Protein AF-A0A022L0J9-F1 (afdb_monomer_lite)

Foldseek 3Di:
DDDDDDDPPDPDDPDFAALQNQQVVQLVPQAWDWRRVPDDQFKTKIQHNVLWIKMKGFLARQWDAEPVGDIDGFFLFWDQDPVQWIWGPDAHWIWIAHQKFAAAPVGFAFGIKTDLPPRKIKGFTAHWIFHGFDGDRQKTWRPPSDPQKIWIWGGFNFGIKIKIWRFDLQSVCVLQVNRPPPDDDDPDDDDTDHADHRDHCDPQKGKDKTKMFIAQQWDWDDPPPFWIFIAGVVRDGSKIKGWKKKAACDADPQQRDRPQMDTWDWDFPDDDRRMTMIMTIDRNCSVNPPPGHDGMMIMIDIGRPPDDQKWKFKAKPPDFYFGGQPQKAKAAAQQLPIGMKMKIKGFLVVLAQWQFPWKKKKWWWQFFSDQFWFKKWKFFFPDGDDRNDYPVRHGDTDDIQWMDTGGENHDPVHHIGMDIIIRRVVSNVSRHDPDRMGMMMMYTPHNRDNRRIIMTGDNRHPGGMIMMTITFHDKDPWDDWDWPQWDDDPRDIDHPDPDIDTDIDIAGSSRDDDDDDDD

Organism: NCBI:txid1249481

Secondary structure (DSSP, 8-state):
-PPPPP------PPPPP-HHHHHHHHHHHSS-EE-GGG-BTTEEEEE-TTS-EEEEEESS--EEE-TTS-EEE-EEEEEE-TTSEEEEEE-SS--EEESSEE-BTTBPEEEEEEE-STT-EEEEEESSEEPPPEEETTEEEEEEEETTEEEEEEE-SSEEEEEEEE--HHHHHHHTT---TTS--------S--PPP----BTTEEEEEEEEEE-TT-EEEEETTTEEEEE-TTS-EEEEEEPPEEEES-B-TTT--B--EEEPEEEEEEEETTEEEEEEEEEHHHHH-TTPPSPEEEE-EEEE----S-EEEEEETT--S--SS-SEEEEEESSSS-EEEEEEEEESGGGTTEEEEEEEEEEEEEEES-SS-EEEEEEEESS---TT--GGGPPPP--EEEEEEE--SSSGGG--EEEEEE-HHHHHHHHT---SEEEEEEEES-SS-GGG-EEEE-TTSSS--EEEEEEEEPPPPPP-PEESSEEEETTEEEE-SSSPPEE-----TT-PPPP----

pLDDT: mean 83.48, std 15.4, range [31.55, 98.81]

Radius of gyration: 28.86 Å; chains: 1; bounding box: 90×71×90 Å

Sequence (519 aa):
MDDPAPEVSVPVAPLSVYFPSAVIQARATGERVEVTGERTESSTTWVNPDGTVTTTQHAAPVRFQDAEGAWQEFDTTLEERADGSIAPVAVPDPVVLAGSVEGTTADPAPVASMDAGEGAQVAVAWEGELSEPVLAGDAATYRGAWPGIDLVVHATRDGFEQSFVIADREALLGYTGQASAGASDAGGDGGAGGVPAPVPVTGGRVSWDVPLVVSEDLTAREVAGERIEFVNGAGEVVSRFEAPLAWDAQVDAKSWEHVNHVPVTVALVGQDAGRVTLRLSVDGGWLLDEGRVFPVTVDPVYASATARPTFDAFVQSNISTDRSSEQELKAGTYDGTNKARSFLTFSNTSFKNVKIMSATLNLYETWSYSCTPRAVEVWSVPTVVSSSVRWSNQPALGARYGSVTVAKGANSSCAAGWVNIPVTGLVQSWSSSSAGSVSLVVKAASETDVLGWKRFGSMESTTPPSITFTYDRKPNLGTVPVVSNTGTYNSQSYVWKKRPVVSTTATDPDGNLVESSGV

Structure (mmCIF, N/CA/C/O backbone):
data_AF-A0A022L0J9-F1
#
_entry.id   AF-A0A022L0J9-F1
#
loop_
_atom_site.group_PDB
_atom_site.id
_atom_site.type_symbol
_atom_site.label_atom_id
_atom_site.label_alt_id
_atom_site.label_comp_id
_atom_site.label_asym_id
_atom_site.label_entity_id
_atom_site.label_seq_id
_atom_site.pdbx_PDB_ins_code
_atom_site.Cartn_x
_atom_site.Cartn_y
_atom_site.Cartn_z
_atom_site.occupancy
_atom_site.B_iso_or_equiv
_atom_site.auth_seq_id
_atom_site.auth_comp_id
_atom_site.auth_asym_id
_atom_site.auth_atom_id
_atom_site.pdbx_PDB_model_num
ATOM 1 N N . MET A 1 1 ? -60.287 6.769 -24.074 1.00 41.12 1 MET A N 1
ATOM 2 C CA . MET A 1 1 ? -59.307 5.754 -23.652 1.00 41.12 1 MET A CA 1
ATOM 3 C C . MET A 1 1 ? -58.005 6.512 -23.556 1.00 41.12 1 MET A C 1
ATOM 5 O O . MET A 1 1 ? -57.361 6.693 -24.576 1.00 41.12 1 MET A O 1
ATOM 9 N N . ASP A 1 2 ? -57.754 7.106 -22.390 1.00 39.88 2 ASP A N 1
ATOM 10 C CA . ASP A 1 2 ? -56.456 7.703 -22.075 1.00 39.88 2 ASP A CA 1
ATOM 11 C C . ASP A 1 2 ? -55.542 6.561 -21.641 1.00 39.88 2 ASP A C 1
ATOM 13 O O . ASP A 1 2 ? -55.892 5.795 -20.740 1.00 39.88 2 ASP A O 1
ATOM 17 N N . ASP A 1 3 ? -54.435 6.413 -22.354 1.00 37.16 3 ASP A N 1
ATOM 18 C CA . ASP A 1 3 ? -53.375 5.453 -22.065 1.00 37.16 3 ASP A CA 1
ATOM 19 C C . ASP A 1 3 ? -52.613 5.951 -20.820 1.00 37.16 3 ASP A C 1
ATOM 21 O O . ASP A 1 3 ? -52.225 7.126 -20.793 1.00 37.16 3 ASP A O 1
ATOM 25 N N . PRO A 1 4 ? -52.434 5.148 -19.755 1.00 39.81 4 PRO A N 1
ATOM 26 C CA . PRO A 1 4 ? -51.686 5.599 -18.591 1.00 39.81 4 PRO A CA 1
ATOM 27 C C . PRO A 1 4 ? -50.213 5.801 -18.967 1.00 39.81 4 PRO A C 1
ATOM 29 O O . PRO A 1 4 ? -49.583 4.937 -19.576 1.00 39.81 4 PRO A O 1
ATOM 32 N N . ALA A 1 5 ? -49.668 6.961 -18.599 1.00 36.66 5 ALA A N 1
ATOM 33 C CA . ALA A 1 5 ? -48.257 7.276 -18.780 1.00 36.66 5 ALA A CA 1
ATOM 34 C C . ALA A 1 5 ? -47.364 6.228 -18.079 1.00 36.66 5 ALA A C 1
ATOM 36 O O . ALA A 1 5 ? -47.732 5.749 -17.002 1.00 36.66 5 ALA A O 1
ATOM 37 N N . PRO A 1 6 ? -46.198 5.877 -18.653 1.00 38.62 6 PRO A N 1
ATOM 38 C CA . PRO A 1 6 ? -45.299 4.897 -18.058 1.00 38.62 6 PRO A CA 1
ATOM 39 C C . PRO A 1 6 ? -44.784 5.396 -16.703 1.00 38.62 6 PRO A C 1
ATOM 41 O O . PRO A 1 6 ? -44.283 6.517 -16.594 1.00 38.62 6 PRO A O 1
ATOM 44 N N . GLU A 1 7 ? -44.902 4.557 -15.671 1.00 36.97 7 GLU A N 1
ATOM 45 C CA . GLU A 1 7 ? -44.278 4.802 -14.373 1.00 36.97 7 GLU A CA 1
ATOM 46 C C . GLU A 1 7 ? -42.757 4.807 -14.543 1.00 36.97 7 GLU A C 1
ATOM 48 O O . GLU A 1 7 ? -42.122 3.774 -14.750 1.00 36.97 7 GLU A O 1
ATOM 53 N N . VAL A 1 8 ? -42.164 5.996 -14.461 1.00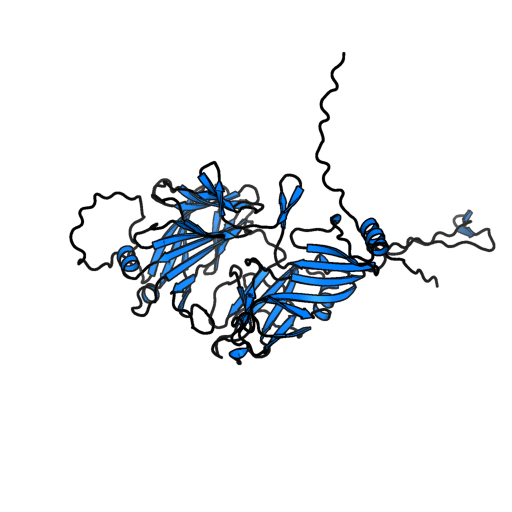 36.56 8 VAL A N 1
ATOM 54 C CA . VAL A 1 8 ? -40.718 6.154 -14.326 1.00 36.56 8 VAL A CA 1
ATOM 55 C C . VAL A 1 8 ? -40.367 5.792 -12.885 1.00 36.56 8 VAL A C 1
ATOM 57 O O . VAL A 1 8 ? -40.485 6.616 -11.979 1.00 36.56 8 VAL A O 1
ATOM 60 N N . SER A 1 9 ? -39.967 4.540 -12.655 1.00 36.59 9 SER A N 1
ATOM 61 C CA . SER A 1 9 ? -39.369 4.129 -11.386 1.00 36.59 9 SER A CA 1
ATOM 62 C C . SER A 1 9 ? -37.978 4.752 -11.281 1.00 36.59 9 SER A C 1
ATOM 64 O O . SER A 1 9 ? -37.005 4.235 -11.831 1.00 36.59 9 SER A O 1
ATOM 66 N N . VAL A 1 10 ? -37.885 5.890 -10.600 1.00 36.75 10 VAL A N 1
ATOM 67 C CA . VAL A 1 10 ? -36.596 6.463 -10.209 1.00 36.75 10 VAL A CA 1
ATOM 68 C C . VAL A 1 10 ? -35.951 5.483 -9.218 1.00 36.75 10 VAL A C 1
ATOM 70 O O . VAL A 1 10 ? -36.621 5.118 -8.247 1.00 36.75 10 VAL A O 1
ATOM 73 N N . PRO A 1 11 ? -34.707 5.014 -9.425 1.00 38.09 11 PRO A N 1
ATOM 74 C CA . PRO A 1 11 ? -34.030 4.201 -8.426 1.00 38.09 11 PRO A CA 1
ATOM 75 C C . PRO A 1 11 ? -33.865 5.047 -7.160 1.00 38.09 11 PRO A C 1
ATOM 77 O O . PRO A 1 11 ? -33.135 6.034 -7.133 1.00 38.09 11 PRO A O 1
ATOM 80 N N . VAL A 1 12 ? -34.610 4.696 -6.112 1.00 40.53 12 VAL A N 1
ATOM 81 C CA . VAL A 1 12 ? -34.445 5.293 -4.788 1.00 40.53 12 VAL A CA 1
ATOM 82 C C . VAL A 1 12 ? -33.140 4.733 -4.239 1.00 40.53 12 VAL A C 1
ATOM 84 O O . VAL A 1 12 ? -33.062 3.536 -3.960 1.00 40.53 12 VAL A O 1
ATOM 87 N N . ALA A 1 13 ? -32.113 5.577 -4.113 1.00 50.16 13 ALA A N 1
ATOM 88 C CA . ALA A 1 13 ? -30.903 5.220 -3.381 1.00 50.16 13 ALA A CA 1
ATOM 89 C C . ALA A 1 13 ? -31.308 4.640 -2.009 1.00 50.16 13 ALA A C 1
ATOM 91 O O . ALA A 1 13 ? -32.216 5.190 -1.372 1.00 50.16 13 ALA A O 1
ATOM 92 N N . PRO A 1 14 ? -30.714 3.521 -1.556 1.00 54.59 14 PRO A N 1
ATOM 93 C CA . PRO A 1 14 ? -31.101 2.914 -0.290 1.00 54.59 14 PRO A CA 1
ATOM 94 C C . PRO A 1 14 ? -30.985 3.953 0.829 1.00 54.59 14 PRO A C 1
ATOM 96 O O . PRO A 1 14 ? -29.969 4.634 0.953 1.00 54.59 14 PRO A O 1
ATOM 99 N N . LEU A 1 15 ? -32.048 4.103 1.624 1.00 65.81 15 LEU A N 1
ATOM 100 C CA . LEU A 1 15 ? -32.082 5.050 2.738 1.00 65.81 15 LEU A CA 1
ATOM 101 C C . LEU A 1 15 ? -30.902 4.779 3.685 1.00 65.81 15 LEU A C 1
ATOM 103 O O . LEU A 1 15 ? -30.759 3.666 4.195 1.00 65.81 15 LEU A O 1
ATOM 107 N N . SER A 1 16 ? -30.076 5.796 3.935 1.00 80.56 16 SER A N 1
ATOM 108 C CA . SER A 1 16 ? -28.957 5.702 4.874 1.00 80.56 16 SER A CA 1
ATOM 109 C C . SER A 1 16 ? -29.449 5.380 6.288 1.00 80.56 16 SER A C 1
ATOM 111 O O . SER A 1 16 ? -30.375 6.011 6.804 1.00 80.56 16 SER A O 1
ATOM 113 N N . VAL A 1 17 ? -28.805 4.409 6.934 1.00 84.38 17 VAL A N 1
ATOM 114 C CA . VAL A 1 17 ? -29.044 4.042 8.330 1.00 84.38 17 VAL A CA 1
ATOM 115 C C . VAL A 1 17 ? -28.152 4.911 9.209 1.00 84.38 17 VAL A C 1
ATOM 117 O O . VAL A 1 17 ? -26.926 4.879 9.100 1.00 84.38 17 VAL A O 1
ATOM 120 N N . TYR A 1 18 ? -28.775 5.669 10.110 1.00 86.31 18 TYR A N 1
ATOM 121 C CA . TYR A 1 18 ? -28.090 6.511 11.092 1.00 86.31 18 TYR A CA 1
ATOM 122 C C . TYR A 1 18 ? -28.133 5.878 12.489 1.00 86.31 18 TYR A C 1
ATOM 124 O O . TYR A 1 18 ? -28.937 4.974 12.746 1.00 86.31 18 TYR A O 1
ATOM 132 N N . PHE A 1 19 ? -27.298 6.369 13.412 1.00 83.62 19 PHE A N 1
ATOM 133 C CA . PHE A 1 19 ? -27.177 5.832 14.775 1.00 83.62 19 PHE A CA 1
ATOM 134 C C . PHE A 1 19 ? -28.523 5.571 15.477 1.00 83.62 19 PHE A C 1
ATOM 136 O O . PHE A 1 19 ? -28.720 4.443 15.927 1.00 83.62 19 PHE A O 1
ATOM 143 N N . PRO A 1 20 ? -29.499 6.509 15.522 1.00 81.88 20 PRO A N 1
ATOM 144 C CA . PRO A 1 20 ? -30.754 6.266 16.237 1.00 81.88 20 PRO A CA 1
ATOM 145 C C . PRO A 1 20 ? -31.531 5.054 15.706 1.00 81.88 20 PRO A C 1
ATOM 147 O O . PRO A 1 20 ? -32.047 4.255 16.486 1.00 81.88 20 PRO A O 1
ATOM 150 N N . SER A 1 21 ? -31.586 4.887 14.380 1.00 83.38 21 SER A N 1
ATOM 151 C CA . SER A 1 21 ? -32.220 3.725 13.749 1.00 83.38 21 SER A CA 1
ATOM 152 C C . SER A 1 21 ? -31.422 2.440 13.969 1.00 83.38 21 SER A C 1
ATOM 154 O O . SER A 1 21 ? -32.018 1.411 14.288 1.00 83.38 21 SER A O 1
ATOM 156 N N . ALA A 1 22 ? -30.090 2.501 13.866 1.00 87.19 22 ALA A N 1
ATOM 157 C CA . ALA A 1 22 ? -29.220 1.343 14.058 1.00 87.19 22 ALA A CA 1
ATOM 158 C C . ALA A 1 22 ? -29.320 0.782 15.484 1.00 87.19 22 ALA A C 1
ATOM 160 O O . ALA A 1 22 ? -29.415 -0.428 15.654 1.00 87.19 22 ALA A O 1
ATOM 161 N N . VAL A 1 23 ? -29.384 1.647 16.503 1.00 83.88 23 VAL A N 1
ATOM 162 C CA . VAL A 1 23 ? -29.554 1.250 17.914 1.00 83.88 23 VAL A CA 1
ATOM 163 C C . VAL A 1 23 ? -30.868 0.513 18.136 1.00 83.88 23 VAL A C 1
ATOM 165 O O . VAL A 1 23 ? -30.889 -0.542 18.774 1.00 83.88 23 VAL A O 1
ATOM 168 N N . ILE A 1 24 ? -31.974 1.059 17.621 1.00 84.38 24 ILE A N 1
ATOM 169 C CA . ILE A 1 24 ? -33.297 0.439 17.765 1.00 84.38 24 ILE A CA 1
ATOM 170 C C . ILE A 1 24 ? -33.301 -0.930 17.086 1.00 84.38 24 ILE A C 1
ATOM 172 O O . ILE A 1 24 ? -33.741 -1.909 17.690 1.00 84.38 24 ILE A O 1
ATOM 176 N N . GLN A 1 25 ? -32.784 -1.009 15.858 1.00 86.19 25 GLN A N 1
ATOM 177 C CA . GLN A 1 25 ? -32.747 -2.250 15.098 1.00 86.19 25 GLN A CA 1
ATOM 178 C C . GLN A 1 25 ? -31.840 -3.291 15.764 1.00 86.19 25 GLN A C 1
ATOM 180 O O . GLN A 1 25 ? -32.292 -4.411 15.968 1.00 86.19 25 GLN A O 1
ATOM 185 N N . ALA A 1 26 ? -30.627 -2.923 16.189 1.00 88.88 26 ALA A N 1
ATOM 186 C CA . ALA A 1 26 ? -29.683 -3.852 16.808 1.00 88.88 26 ALA A CA 1
ATOM 187 C C . ALA A 1 26 ? -30.220 -4.453 18.115 1.00 88.88 26 ALA A C 1
ATOM 189 O O . ALA A 1 26 ? -30.084 -5.651 18.368 1.00 88.88 26 ALA A O 1
ATOM 190 N N . ARG A 1 27 ? -30.898 -3.640 18.936 1.00 87.81 27 ARG A N 1
ATOM 191 C CA . ARG A 1 27 ? -31.569 -4.120 20.155 1.00 87.81 27 ARG A CA 1
ATOM 192 C C . ARG A 1 27 ? -32.764 -5.017 19.847 1.00 87.81 27 ARG A C 1
ATOM 194 O O . ARG A 1 27 ? -33.001 -5.976 20.574 1.00 87.81 27 ARG A O 1
ATOM 201 N N . ALA A 1 28 ? -33.530 -4.694 18.806 1.00 88.75 28 ALA A N 1
ATOM 202 C CA . ALA A 1 28 ? -34.714 -5.458 18.431 1.00 88.75 28 ALA A CA 1
ATOM 203 C C . ALA A 1 28 ? -34.365 -6.821 17.813 1.00 88.75 28 ALA A C 1
ATOM 205 O O . ALA A 1 28 ? -35.071 -7.795 18.069 1.00 88.75 28 ALA A O 1
ATOM 206 N N . THR A 1 29 ? -33.299 -6.897 17.010 1.00 94.31 29 THR A N 1
ATOM 207 C CA . THR A 1 29 ? -32.884 -8.131 16.324 1.00 94.31 29 THR A CA 1
ATOM 208 C C . THR A 1 29 ? -31.907 -8.973 17.140 1.00 94.31 29 THR A C 1
ATOM 210 O O . THR A 1 29 ? -31.833 -10.179 16.929 1.00 94.31 29 THR A O 1
ATOM 213 N N . GLY A 1 30 ? -31.161 -8.367 18.069 1.00 92.19 30 GLY A N 1
ATOM 214 C CA . GLY A 1 30 ? -30.053 -9.038 18.752 1.00 92.19 30 GLY A CA 1
ATOM 215 C C . GLY A 1 30 ? -28.814 -9.213 17.866 1.00 92.19 30 GLY A C 1
ATOM 216 O O . GLY A 1 30 ? -27.893 -9.935 18.244 1.00 92.19 30 GLY A O 1
ATOM 217 N N . GLU A 1 31 ? -28.767 -8.545 16.713 1.00 95.00 31 GLU A N 1
ATOM 218 C CA . GLU A 1 31 ? -27.649 -8.565 15.769 1.00 95.00 31 GLU A CA 1
ATOM 219 C C . GLU A 1 31 ? -27.060 -7.163 15.619 1.00 95.00 31 GLU A C 1
ATOM 221 O O . GLU A 1 31 ? -27.760 -6.164 15.762 1.00 95.00 31 GLU A O 1
ATOM 226 N N . ARG A 1 32 ? -25.763 -7.064 15.317 1.00 95.25 32 ARG A N 1
ATOM 227 C CA . ARG A 1 32 ? -25.158 -5.759 15.022 1.00 95.25 32 ARG A CA 1
ATOM 228 C C . ARG A 1 32 ? -25.747 -5.175 13.734 1.00 95.25 32 ARG A C 1
ATOM 230 O O . ARG A 1 32 ? -25.984 -5.908 12.776 1.00 95.25 32 ARG A O 1
ATOM 237 N N . VAL A 1 33 ? -25.904 -3.857 13.686 1.00 94.94 33 VAL A N 1
ATOM 238 C CA . VAL A 1 33 ? -26.444 -3.135 12.524 1.00 94.94 33 VAL A CA 1
ATOM 239 C C . VAL A 1 33 ? -25.427 -2.115 12.051 1.00 94.94 33 VAL A C 1
ATOM 241 O O . VAL A 1 33 ? -24.884 -1.360 12.854 1.00 94.94 33 VAL A O 1
ATOM 244 N N . GLU A 1 34 ? -25.149 -2.100 10.750 1.00 95.00 34 GLU A N 1
ATOM 245 C CA . GLU A 1 34 ? -24.249 -1.109 10.169 1.00 95.00 34 GLU A CA 1
ATOM 246 C C . GLU A 1 34 ? -24.896 0.281 10.159 1.00 95.00 34 GLU A C 1
ATOM 248 O O . GLU A 1 34 ? -26.048 0.448 9.757 1.00 95.00 34 GLU A O 1
ATOM 253 N N . VAL A 1 35 ? -24.130 1.289 10.569 1.00 93.31 35 VAL A N 1
ATOM 254 C CA . VAL A 1 35 ? -24.490 2.700 10.451 1.00 93.31 35 VAL A CA 1
ATOM 255 C C . VAL A 1 35 ? -23.979 3.197 9.102 1.00 93.31 35 VAL A C 1
ATOM 257 O O . VAL A 1 35 ? -22.897 3.772 9.013 1.00 93.31 35 VAL A O 1
ATOM 260 N N . THR A 1 36 ? -24.724 2.940 8.025 1.00 91.31 36 THR A N 1
ATOM 261 C CA . THR A 1 36 ? -24.266 3.269 6.662 1.00 91.31 36 THR A CA 1
ATOM 262 C C . THR A 1 36 ? -24.048 4.769 6.443 1.00 91.31 36 THR A C 1
ATOM 264 O O . THR A 1 36 ? -23.247 5.138 5.591 1.00 91.31 36 THR A O 1
ATOM 267 N N . GLY A 1 37 ? -24.678 5.634 7.249 1.00 87.31 37 GLY A N 1
ATOM 268 C CA . GLY A 1 37 ? -24.406 7.077 7.265 1.00 87.31 37 GLY A CA 1
ATOM 269 C C . GLY A 1 37 ? -23.019 7.471 7.798 1.00 87.31 37 GLY A C 1
ATOM 270 O O . GLY A 1 37 ? -22.602 8.603 7.592 1.00 87.31 37 GLY A O 1
ATOM 271 N N . GLU A 1 38 ? -22.306 6.554 8.457 1.00 89.06 38 GLU A N 1
ATOM 272 C CA . GLU A 1 38 ? -20.935 6.739 8.966 1.00 89.06 38 GLU A CA 1
ATOM 273 C C . GLU A 1 38 ? -19.896 5.979 8.129 1.00 89.06 38 GLU A C 1
ATOM 275 O O . GLU A 1 38 ? -18.723 5.899 8.505 1.00 89.06 38 GLU A O 1
ATOM 280 N N . ARG A 1 39 ? -20.321 5.352 7.026 1.00 92.38 39 ARG A N 1
ATOM 281 C CA . ARG A 1 39 ? -19.419 4.629 6.133 1.00 92.38 39 ARG A CA 1
ATOM 282 C C . ARG A 1 39 ? -18.486 5.621 5.444 1.00 92.38 39 ARG A C 1
ATOM 284 O O . ARG A 1 39 ? -18.928 6.654 4.950 1.00 92.38 39 ARG A O 1
ATOM 291 N N . THR A 1 40 ? -17.205 5.276 5.385 1.00 90.62 40 THR A N 1
ATOM 292 C CA . THR A 1 40 ? -16.205 6.020 4.613 1.00 90.62 40 THR A CA 1
ATOM 293 C C . THR A 1 40 ? -15.460 5.075 3.674 1.00 90.62 40 THR A C 1
ATOM 295 O O . THR A 1 40 ? -15.624 3.852 3.747 1.00 90.62 40 THR A O 1
ATOM 298 N N . GLU A 1 41 ? -14.588 5.640 2.842 1.00 88.62 41 GLU A N 1
ATOM 299 C CA . GLU A 1 41 ? -13.670 4.905 1.964 1.00 88.62 41 GLU A CA 1
ATOM 300 C C . GLU A 1 41 ? -12.789 3.899 2.716 1.00 88.62 41 GLU A C 1
ATOM 302 O O . GLU A 1 41 ? -12.401 2.869 2.174 1.00 88.62 41 GLU A O 1
ATOM 307 N N . SER A 1 42 ? -12.481 4.175 3.986 1.00 89.75 42 SER A N 1
ATOM 308 C CA . SER A 1 42 ? -11.556 3.377 4.799 1.00 89.75 42 SER A CA 1
ATOM 309 C C . SER A 1 42 ? -12.176 2.856 6.094 1.00 89.75 42 SER A C 1
ATOM 311 O O . SER A 1 42 ? -11.470 2.270 6.916 1.00 89.75 42 SER A O 1
ATOM 313 N N . SER A 1 43 ? -13.479 3.046 6.323 1.00 93.56 43 SER A N 1
ATOM 314 C CA . SER A 1 43 ? -14.100 2.611 7.572 1.00 93.56 43 SER A CA 1
ATOM 315 C C . SER A 1 43 ? -15.541 2.143 7.446 1.00 93.56 43 SER A C 1
ATOM 317 O O . SER A 1 43 ? -16.321 2.577 6.598 1.00 93.56 43 SER A O 1
ATOM 319 N N . THR A 1 44 ? -15.883 1.215 8.335 1.00 95.81 44 THR A N 1
ATOM 320 C CA . THR A 1 44 ? -17.238 0.686 8.499 1.00 95.81 44 THR A CA 1
ATOM 321 C C . THR A 1 44 ? -17.578 0.676 9.981 1.00 95.81 44 THR A C 1
ATOM 323 O O . THR A 1 44 ? -16.753 0.246 10.793 1.00 95.81 44 THR A O 1
ATOM 326 N N . THR A 1 45 ? -18.775 1.141 10.332 1.00 95.44 45 THR A N 1
ATOM 327 C CA . THR A 1 45 ? -19.213 1.316 11.721 1.00 95.44 45 THR A CA 1
ATOM 328 C C . THR A 1 45 ? -20.511 0.564 11.967 1.00 95.44 45 THR A C 1
ATOM 330 O O . THR A 1 45 ? -21.439 0.630 11.166 1.00 95.44 45 THR A O 1
ATOM 333 N N . TRP A 1 46 ? -20.589 -0.136 13.093 1.00 96.38 46 TRP A N 1
ATOM 334 C CA . TRP A 1 46 ? -21.749 -0.906 13.519 1.00 96.38 46 TRP A CA 1
ATOM 335 C C . TRP A 1 46 ? -22.159 -0.523 14.935 1.00 96.38 46 TRP A C 1
ATOM 337 O O . TRP A 1 46 ? -21.305 -0.317 15.796 1.00 96.38 46 TRP A O 1
ATOM 347 N N . VAL A 1 47 ? -23.465 -0.515 15.190 1.00 93.88 47 VAL A N 1
ATOM 348 C CA . VAL A 1 47 ? -24.015 -0.537 16.547 1.00 93.88 47 VAL A CA 1
ATOM 349 C C . VAL A 1 47 ? -24.260 -1.986 16.948 1.00 93.88 47 VAL A C 1
ATOM 351 O O . VAL A 1 47 ? -24.895 -2.744 16.211 1.00 93.88 47 VAL A O 1
ATOM 354 N N . ASN A 1 48 ? -23.756 -2.369 18.115 1.00 93.69 48 ASN A N 1
ATOM 355 C CA . ASN A 1 48 ? -23.945 -3.694 18.687 1.00 93.69 48 ASN A CA 1
ATOM 356 C C . ASN A 1 48 ? -25.252 -3.772 19.500 1.00 93.69 48 ASN A C 1
ATOM 358 O O . ASN A 1 48 ? -25.760 -2.746 19.962 1.00 93.69 48 ASN A O 1
ATOM 362 N N . PRO A 1 49 ? -25.794 -4.981 19.744 1.00 90.06 49 PRO A N 1
ATOM 363 C CA . PRO A 1 49 ? -27.031 -5.157 20.516 1.00 90.06 49 PRO A CA 1
ATOM 364 C C . PRO A 1 49 ? -26.981 -4.604 21.947 1.00 90.06 49 PRO A C 1
ATOM 366 O O . PRO A 1 49 ? -28.013 -4.239 22.508 1.00 90.06 49 PRO A O 1
ATOM 369 N N . ASP A 1 50 ? -25.788 -4.530 22.540 1.00 86.31 50 ASP A N 1
ATOM 370 C CA . ASP A 1 50 ? -25.561 -3.984 23.881 1.00 86.31 50 ASP A CA 1
ATOM 371 C C . ASP A 1 50 ? -25.450 -2.447 23.915 1.00 86.31 50 ASP A C 1
ATOM 373 O O . ASP A 1 50 ? -25.346 -1.867 24.994 1.00 86.31 50 ASP A O 1
ATOM 377 N N . GLY A 1 51 ? -25.526 -1.782 22.756 1.00 83.88 51 GLY A N 1
ATOM 378 C CA . GLY A 1 51 ? -25.405 -0.329 22.615 1.00 83.88 51 GLY A CA 1
ATOM 379 C C . GLY A 1 51 ? -23.974 0.178 22.437 1.00 83.88 51 GLY A C 1
ATOM 380 O O . GLY A 1 51 ? -23.790 1.373 22.223 1.00 83.88 51 GLY A O 1
ATOM 381 N N . THR A 1 52 ? -22.962 -0.692 22.489 1.00 91.25 52 THR A N 1
ATOM 382 C CA . THR A 1 52 ? -21.593 -0.300 22.127 1.00 91.25 52 THR A CA 1
ATOM 383 C C . THR A 1 52 ? -21.460 -0.118 20.616 1.00 91.25 52 THR A C 1
ATOM 385 O O . THR A 1 52 ? -22.233 -0.679 19.834 1.00 91.25 52 THR A O 1
ATOM 388 N N . VAL A 1 53 ? -20.455 0.644 20.188 1.00 94.25 53 VAL A N 1
ATOM 389 C CA . VAL A 1 53 ? -20.175 0.880 18.769 1.00 94.25 53 VAL A CA 1
ATOM 390 C C . VAL A 1 53 ? -18.874 0.191 18.392 1.00 94.25 53 VAL A C 1
ATOM 392 O O . VAL A 1 53 ? -17.869 0.328 19.085 1.00 94.25 53 VAL A O 1
ATOM 395 N N . THR A 1 54 ? -18.868 -0.542 17.282 1.00 97.19 54 THR A N 1
ATOM 396 C CA . THR A 1 54 ? -17.652 -1.125 16.708 1.00 97.19 54 THR A CA 1
ATOM 397 C C . THR A 1 54 ? -17.343 -0.448 15.385 1.00 97.19 54 THR A C 1
ATOM 399 O O . THR A 1 54 ? -18.203 -0.377 14.516 1.00 97.19 54 THR A O 1
ATOM 402 N N . THR A 1 55 ? -16.100 -0.023 15.190 1.00 97.56 55 THR A N 1
ATOM 403 C CA . THR A 1 55 ? -15.606 0.472 13.901 1.00 97.56 55 THR A CA 1
ATOM 404 C C . THR A 1 55 ? -14.418 -0.373 13.459 1.00 97.56 55 THR A C 1
ATOM 406 O O . THR A 1 55 ? -13.556 -0.725 14.265 1.00 97.56 55 THR A O 1
ATOM 409 N N . THR A 1 56 ? -14.369 -0.706 12.172 1.00 97.62 56 THR A N 1
ATOM 410 C CA . THR A 1 56 ? -13.143 -1.177 11.517 1.00 97.62 56 THR A CA 1
ATOM 411 C C . THR A 1 56 ? -12.590 -0.033 10.686 1.00 97.62 56 THR A C 1
ATOM 413 O O . THR A 1 56 ? -13.290 0.466 9.810 1.00 97.62 56 THR A O 1
ATOM 416 N N . GLN A 1 57 ? -11.364 0.385 10.994 1.00 96.25 57 GLN A N 1
ATOM 417 C CA . GLN A 1 57 ? -10.610 1.418 10.290 1.00 96.25 57 GLN A CA 1
ATOM 418 C C . GLN A 1 57 ? -9.455 0.755 9.540 1.00 96.25 57 GLN A C 1
ATOM 420 O O . GLN A 1 57 ? -8.581 0.148 10.158 1.00 96.25 57 GLN A O 1
ATOM 425 N N . HIS A 1 58 ? -9.440 0.868 8.221 1.00 93.25 58 HIS A N 1
ATOM 426 C CA . HIS A 1 58 ? -8.381 0.352 7.362 1.00 93.25 58 HIS A CA 1
ATOM 427 C C . HIS A 1 58 ? -7.229 1.356 7.248 1.00 93.25 58 HIS A C 1
ATOM 429 O O . HIS A 1 58 ? -7.423 2.563 7.431 1.00 93.25 58 HIS A O 1
ATOM 435 N N . ALA A 1 59 ? -6.028 0.841 6.977 1.00 87.31 59 ALA A N 1
ATOM 436 C CA . ALA A 1 59 ? -4.852 1.649 6.669 1.00 87.31 59 ALA A CA 1
ATOM 437 C C . ALA A 1 59 ? -4.919 2.219 5.242 1.00 87.31 59 ALA A C 1
ATOM 439 O O . ALA A 1 59 ? -4.319 3.243 4.977 1.00 87.31 59 ALA A O 1
ATOM 440 N N . ALA A 1 60 ? -5.717 1.641 4.346 1.00 81.25 60 ALA A N 1
ATOM 441 C CA . ALA A 1 60 ? -5.987 2.179 3.015 1.00 81.25 60 ALA A CA 1
ATOM 442 C C . ALA A 1 60 ? -7.493 2.357 2.794 1.00 81.25 60 ALA A C 1
ATOM 444 O O . ALA A 1 60 ? -8.288 1.686 3.464 1.00 81.25 60 ALA A O 1
ATOM 445 N N . PRO A 1 61 ? -7.908 3.203 1.840 1.00 82.69 61 PRO A N 1
ATOM 446 C CA . PRO A 1 61 ? -9.203 3.058 1.199 1.00 82.69 61 PRO A CA 1
ATOM 447 C C . PRO A 1 61 ? -9.410 1.620 0.707 1.00 82.69 61 PRO A C 1
ATOM 449 O O . PRO A 1 61 ? -8.531 1.021 0.087 1.00 82.69 61 PRO A O 1
ATOM 452 N N . VAL A 1 62 ? -10.575 1.067 1.027 1.00 87.19 62 VAL A N 1
ATOM 453 C CA . VAL A 1 62 ? -11.047 -0.256 0.580 1.00 87.19 62 VAL A CA 1
ATOM 454 C C . VAL A 1 62 ? -12.278 -0.148 -0.315 1.00 87.19 62 VAL A C 1
ATOM 456 O O . VAL A 1 62 ? -12.634 -1.099 -1.002 1.00 87.19 62 VAL A O 1
ATOM 459 N N . ARG A 1 63 ? -12.868 1.046 -0.379 1.00 89.06 63 ARG A N 1
ATOM 460 C CA . ARG A 1 63 ? -13.983 1.386 -1.254 1.00 89.06 63 ARG A CA 1
ATOM 461 C C . ARG A 1 63 ? -13.954 2.857 -1.650 1.00 89.06 63 ARG A C 1
ATOM 463 O O . ARG A 1 63 ? -13.329 3.659 -0.960 1.00 89.06 63 ARG A O 1
ATOM 470 N N . PHE A 1 64 ? -14.692 3.200 -2.693 1.00 86.88 64 PHE A N 1
ATOM 471 C CA . PHE A 1 64 ? -14.916 4.563 -3.173 1.00 86.88 64 PHE A CA 1
ATOM 472 C C . PHE A 1 64 ? -16.394 4.754 -3.538 1.00 86.88 64 PHE A C 1
ATOM 474 O O . PHE A 1 64 ? -17.159 3.786 -3.550 1.00 86.88 64 PHE A O 1
ATOM 481 N N . GLN A 1 65 ? -16.820 5.995 -3.776 1.00 85.62 65 GLN A N 1
ATOM 482 C CA . GLN A 1 65 ? -18.147 6.276 -4.328 1.00 85.62 65 GLN A CA 1
ATOM 483 C C . GLN A 1 65 ? -18.032 6.552 -5.827 1.00 85.62 65 GLN A C 1
ATOM 485 O O . GLN A 1 65 ? -17.160 7.314 -6.235 1.00 85.62 65 GLN A O 1
ATOM 490 N N . ASP A 1 66 ? -18.901 5.942 -6.630 1.00 84.56 66 ASP A N 1
ATOM 491 C CA . ASP A 1 66 ? -19.027 6.274 -8.051 1.00 84.56 66 ASP A CA 1
ATOM 492 C C . ASP A 1 66 ? -19.672 7.659 -8.263 1.00 84.56 66 ASP A C 1
ATOM 494 O O . ASP A 1 66 ? -20.042 8.356 -7.310 1.00 84.56 66 ASP A O 1
ATOM 498 N N . ALA A 1 67 ? -19.793 8.079 -9.526 1.00 82.69 67 ALA A N 1
ATOM 499 C CA . ALA A 1 67 ? -20.357 9.379 -9.894 1.00 82.69 67 ALA A CA 1
ATOM 500 C C . ALA A 1 67 ? -21.813 9.558 -9.416 1.00 82.69 67 ALA A C 1
ATOM 502 O O . ALA A 1 67 ? -22.273 10.683 -9.203 1.00 82.69 67 ALA A O 1
ATOM 503 N N . GLU A 1 68 ? -22.532 8.455 -9.209 1.00 86.19 68 GLU A N 1
ATOM 504 C CA . GLU A 1 68 ? -23.895 8.405 -8.688 1.00 86.19 68 GLU A CA 1
ATOM 505 C C . GLU A 1 68 ? -23.950 8.364 -7.147 1.00 86.19 68 GLU A C 1
ATOM 507 O O . GLU A 1 68 ? -25.035 8.435 -6.558 1.00 86.19 68 GLU A O 1
ATOM 512 N N . GLY A 1 69 ? -22.797 8.291 -6.477 1.00 84.88 69 GLY A N 1
ATOM 513 C CA . GLY A 1 69 ? -22.660 8.260 -5.022 1.00 84.88 69 GLY A CA 1
ATOM 514 C C . GLY A 1 69 ? -22.820 6.869 -4.399 1.00 84.88 69 GLY A C 1
ATOM 515 O O . GLY A 1 69 ? -22.919 6.758 -3.169 1.00 84.88 69 GLY A O 1
ATOM 516 N N . ALA A 1 70 ? -22.864 5.802 -5.200 1.00 88.19 70 ALA A N 1
ATOM 517 C CA . ALA A 1 70 ? -22.939 4.434 -4.710 1.00 88.19 70 ALA A CA 1
ATOM 518 C C . ALA A 1 70 ? -21.547 3.892 -4.356 1.00 88.19 70 ALA A C 1
ATOM 520 O O . ALA A 1 70 ? -20.550 4.173 -5.011 1.00 88.19 70 ALA A O 1
ATOM 521 N N . TRP A 1 71 ? -21.477 3.119 -3.270 1.00 89.94 71 TRP A N 1
ATOM 522 C CA . TRP A 1 71 ? -20.223 2.536 -2.792 1.00 89.94 71 TRP A CA 1
ATOM 523 C C . TRP A 1 71 ? -19.794 1.350 -3.658 1.00 89.94 71 TRP A C 1
ATOM 525 O O . TRP A 1 71 ? -20.556 0.392 -3.788 1.00 89.94 71 TRP A O 1
ATOM 535 N N . GLN A 1 72 ? -18.554 1.386 -4.137 1.00 90.06 72 GLN A N 1
ATOM 536 C CA . GLN A 1 72 ? -17.873 0.316 -4.865 1.00 90.06 72 GLN A CA 1
ATOM 537 C C . GLN A 1 72 ? -16.620 -0.107 -4.092 1.00 90.06 72 GLN A C 1
ATOM 539 O O . GLN A 1 72 ? -15.917 0.742 -3.546 1.00 90.06 72 GLN A O 1
ATOM 544 N N . GLU A 1 73 ? -16.331 -1.404 -4.022 1.00 88.44 73 GLU A N 1
ATOM 545 C CA . GLU A 1 73 ? -15.044 -1.890 -3.501 1.00 88.44 73 GLU A CA 1
ATOM 546 C C . GLU A 1 73 ? -13.976 -1.768 -4.602 1.00 88.44 73 GLU A C 1
ATOM 548 O O . GLU A 1 73 ? -14.304 -1.839 -5.786 1.00 88.44 73 GLU A O 1
ATOM 553 N N . PHE A 1 74 ? -12.707 -1.572 -4.230 1.00 84.56 74 PHE A N 1
ATOM 554 C CA . PHE A 1 74 ? -11.632 -1.507 -5.229 1.00 84.56 74 PHE A CA 1
ATOM 555 C C . PHE A 1 74 ? -11.400 -2.870 -5.890 1.00 84.56 74 PHE A C 1
ATOM 557 O O . PHE A 1 74 ? -11.260 -3.880 -5.197 1.00 84.56 74 PHE A O 1
ATOM 564 N N . ASP A 1 75 ? -11.250 -2.867 -7.211 1.00 85.81 75 ASP A N 1
ATOM 565 C CA . ASP A 1 75 ? -10.821 -4.011 -8.011 1.00 85.81 75 ASP A CA 1
ATOM 566 C C . ASP A 1 75 ? -9.819 -3.536 -9.070 1.00 85.81 75 ASP A C 1
ATOM 568 O O . ASP A 1 75 ? -10.176 -2.848 -10.029 1.00 85.81 75 ASP A O 1
ATOM 572 N N . THR A 1 76 ? -8.544 -3.870 -8.864 1.00 85.56 76 THR A N 1
ATOM 573 C CA . THR A 1 76 ? -7.442 -3.492 -9.760 1.00 85.56 76 THR A CA 1
ATOM 574 C C . THR A 1 76 ? -7.257 -4.459 -10.925 1.00 85.56 76 THR A C 1
ATOM 576 O O . THR A 1 76 ? -6.367 -4.240 -11.743 1.00 85.56 76 THR A O 1
ATOM 579 N N . THR A 1 77 ? -8.081 -5.509 -11.035 1.00 89.75 77 THR A N 1
ATOM 580 C CA . THR A 1 77 ? -8.011 -6.453 -12.156 1.00 89.75 77 THR A CA 1
ATOM 581 C C . THR A 1 77 ? -8.173 -5.697 -13.470 1.00 89.75 77 THR A C 1
ATOM 583 O O . THR A 1 77 ? -9.139 -4.958 -13.639 1.00 89.75 77 THR A O 1
ATOM 586 N N . LEU A 1 78 ? -7.224 -5.861 -14.388 1.00 92.19 78 LEU A N 1
ATOM 587 C CA . LEU A 1 78 ? -7.241 -5.211 -15.689 1.00 92.19 78 LEU A CA 1
ATOM 588 C C . LEU A 1 78 ? -8.169 -5.945 -16.655 1.00 92.19 78 LEU A C 1
ATOM 590 O O . LEU A 1 78 ? -8.081 -7.164 -16.822 1.00 92.19 78 LEU A O 1
ATOM 594 N N . GLU A 1 79 ? -9.005 -5.179 -17.347 1.00 96.00 79 GLU A N 1
ATOM 595 C CA . GLU A 1 79 ? -9.851 -5.651 -18.436 1.00 96.00 79 GLU A CA 1
ATOM 596 C C . GLU A 1 79 ? -9.733 -4.750 -19.669 1.00 96.00 79 GLU A C 1
ATOM 598 O O . GLU A 1 79 ? -9.501 -3.543 -19.567 1.00 96.00 79 GLU A O 1
ATOM 603 N N . GLU A 1 80 ? -9.887 -5.356 -20.846 1.00 96.00 80 GLU A N 1
ATOM 604 C CA . GLU A 1 80 ? -9.998 -4.632 -22.109 1.00 96.00 80 GLU A CA 1
ATOM 605 C C . GLU A 1 80 ? -11.409 -4.044 -22.243 1.00 96.00 80 GLU A C 1
ATOM 607 O O . GLU A 1 80 ? -12.422 -4.720 -22.033 1.00 96.00 80 GLU A O 1
ATOM 612 N N . ARG A 1 81 ? -11.478 -2.769 -22.614 1.00 93.50 81 ARG A N 1
ATOM 613 C CA . ARG A 1 81 ? -12.714 -2.032 -22.854 1.00 93.50 81 ARG A CA 1
ATOM 614 C C . ARG A 1 81 ? -13.111 -2.080 -24.321 1.00 93.50 81 ARG A C 1
ATOM 616 O O . ARG A 1 81 ? -12.323 -2.369 -25.212 1.00 93.50 81 ARG A O 1
ATOM 623 N N . ALA A 1 82 ? -14.364 -1.721 -24.591 1.00 91.12 82 ALA A N 1
ATOM 624 C CA . ALA A 1 82 ? -14.921 -1.725 -25.944 1.00 91.12 82 ALA A CA 1
ATOM 625 C C . ALA A 1 82 ? -14.211 -0.771 -26.928 1.00 91.12 82 ALA A C 1
ATOM 627 O O . ALA A 1 82 ? -14.380 -0.917 -28.137 1.00 91.12 82 ALA A O 1
ATOM 628 N N . ASP A 1 83 ? -13.462 0.212 -26.424 1.00 90.06 83 ASP A N 1
ATOM 629 C CA . ASP A 1 83 ? -12.655 1.145 -27.214 1.00 90.06 83 ASP A CA 1
ATOM 630 C C . ASP A 1 83 ? -11.204 0.671 -27.434 1.00 90.06 83 ASP A C 1
ATOM 632 O O . ASP A 1 83 ? -10.428 1.388 -28.064 1.00 90.06 83 ASP A O 1
ATOM 636 N N . GLY A 1 84 ? -10.843 -0.526 -26.951 1.00 91.12 84 GLY A N 1
ATOM 637 C CA . GLY A 1 84 ? -9.494 -1.093 -27.033 1.00 91.12 84 GLY A CA 1
ATOM 638 C C . GLY A 1 84 ? -8.523 -0.560 -25.975 1.00 91.12 84 GLY A C 1
ATOM 639 O O . GLY A 1 84 ? -7.343 -0.908 -26.001 1.00 91.12 84 GLY A O 1
ATOM 640 N N . SER A 1 85 ? -8.978 0.293 -25.050 1.00 94.31 85 SER A N 1
ATOM 641 C CA . SER A 1 85 ? -8.196 0.648 -23.862 1.00 94.31 85 SER A CA 1
ATOM 642 C C . SER A 1 85 ? -8.241 -0.472 -22.825 1.00 94.31 85 SER A C 1
ATOM 644 O O . SER A 1 85 ? -9.163 -1.284 -22.804 1.00 94.31 85 SER A O 1
ATOM 646 N N . ILE A 1 86 ? -7.254 -0.511 -21.939 1.00 96.50 86 ILE A N 1
ATOM 647 C CA . ILE A 1 86 ? -7.190 -1.451 -20.820 1.00 96.50 86 ILE A CA 1
ATOM 648 C C . ILE A 1 86 ? -7.240 -0.658 -19.525 1.00 96.50 86 ILE A C 1
ATOM 650 O O . ILE A 1 86 ? -6.641 0.412 -19.430 1.00 96.50 86 ILE A O 1
ATOM 654 N N . ALA A 1 87 ? -7.925 -1.168 -18.508 1.00 93.62 87 ALA A N 1
ATOM 655 C CA . ALA A 1 87 ? -7.952 -0.510 -17.208 1.00 93.62 87 ALA A CA 1
ATOM 656 C C . ALA A 1 87 ? -8.514 -1.395 -16.095 1.00 93.62 87 ALA A C 1
ATOM 658 O O . ALA A 1 87 ? -9.124 -2.424 -16.384 1.00 93.62 87 ALA A O 1
ATOM 659 N N . PRO A 1 88 ? -8.365 -0.962 -14.832 1.00 91.19 88 PRO A N 1
ATOM 660 C CA . PRO A 1 88 ? -8.993 -1.613 -13.695 1.00 91.19 88 PRO A CA 1
ATOM 661 C C . PRO A 1 88 ? -10.516 -1.705 -13.803 1.00 91.19 88 PRO A C 1
ATOM 663 O O . PRO A 1 88 ? -11.170 -0.758 -14.258 1.00 91.19 88 PRO A O 1
ATOM 666 N N . VAL A 1 89 ? -11.063 -2.804 -13.282 1.00 90.81 89 VAL A N 1
ATOM 667 C CA . VAL A 1 89 ? -12.506 -3.037 -13.120 1.00 90.81 89 VAL A CA 1
ATOM 668 C C . VAL A 1 89 ? -13.156 -1.958 -12.242 1.00 90.81 89 VAL A C 1
ATOM 670 O O . VAL A 1 89 ? -14.230 -1.463 -12.583 1.00 90.81 89 VAL A O 1
ATOM 673 N N . ALA A 1 90 ? -12.535 -1.574 -11.118 1.00 87.38 90 ALA A N 1
ATOM 674 C CA . ALA A 1 90 ? -13.111 -0.596 -10.191 1.00 87.38 90 ALA A CA 1
ATOM 675 C C . ALA A 1 90 ? -12.053 0.191 -9.393 1.00 87.38 90 ALA A C 1
ATOM 677 O O . ALA A 1 90 ? -11.586 -0.246 -8.340 1.00 87.38 90 ALA A O 1
ATOM 678 N N . VAL A 1 91 ? -11.736 1.404 -9.855 1.00 82.69 91 VAL A N 1
ATOM 679 C CA . VAL A 1 91 ? -10.965 2.428 -9.122 1.00 82.69 91 VAL A CA 1
ATOM 680 C C . VAL A 1 91 ? -11.557 3.824 -9.434 1.00 82.69 91 VAL A C 1
ATOM 682 O O . VAL A 1 91 ? -12.130 3.984 -10.514 1.00 82.69 91 VAL A O 1
ATOM 685 N N . PRO A 1 92 ? -11.469 4.822 -8.529 1.00 73.94 92 PRO A N 1
ATOM 686 C CA . PRO A 1 92 ? -12.132 6.123 -8.684 1.00 73.94 92 PRO A CA 1
ATOM 687 C C . PRO A 1 92 ? -11.535 6.979 -9.806 1.00 73.94 92 PRO A C 1
ATOM 689 O O . PRO A 1 92 ? -12.283 7.543 -10.600 1.00 73.94 92 PRO A O 1
ATOM 692 N N . ASP A 1 93 ? -10.206 7.018 -9.901 1.00 75.44 93 ASP A N 1
ATOM 693 C CA . ASP A 1 93 ? -9.462 7.769 -10.911 1.00 75.44 93 ASP A CA 1
ATOM 694 C C . ASP A 1 93 ? -8.721 6.753 -11.793 1.00 75.44 93 ASP A C 1
ATOM 696 O O . ASP A 1 93 ? -7.614 6.324 -11.451 1.00 75.44 93 ASP A O 1
ATOM 700 N N . PRO A 1 94 ? -9.354 6.244 -12.867 1.00 73.62 94 PRO A N 1
ATOM 701 C CA . PRO A 1 94 ? -8.852 5.069 -13.552 1.00 73.62 94 PRO A CA 1
ATOM 702 C C . PRO A 1 94 ? -7.524 5.348 -14.229 1.00 73.62 94 PRO A C 1
ATOM 704 O O . PRO A 1 94 ? -7.401 6.210 -15.098 1.00 73.62 94 PRO A O 1
ATOM 707 N N . VAL A 1 95 ? -6.552 4.513 -13.883 1.00 85.25 95 VAL A N 1
ATOM 708 C CA . VAL A 1 95 ? -5.424 4.262 -14.761 1.00 85.25 95 VAL A CA 1
ATOM 709 C C . VAL A 1 95 ? -5.952 3.697 -16.074 1.00 85.25 95 VAL A C 1
ATOM 711 O O . VAL A 1 95 ? -6.743 2.751 -16.084 1.00 85.25 95 VAL A O 1
ATOM 714 N N . VAL A 1 96 ? -5.500 4.276 -17.181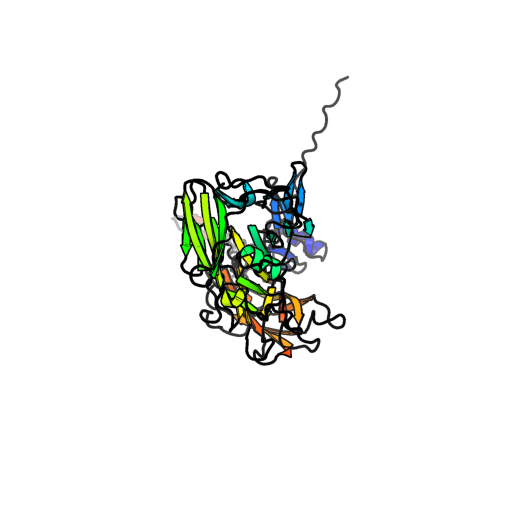 1.00 92.62 96 VAL A N 1
ATOM 715 C CA . VAL A 1 96 ? -5.815 3.814 -18.531 1.00 92.62 96 VAL A CA 1
ATOM 716 C C . VAL A 1 96 ? -4.528 3.402 -19.225 1.00 92.62 96 VAL A C 1
ATOM 718 O O . VAL A 1 96 ? -3.598 4.201 -19.354 1.00 92.62 96 VAL A O 1
ATOM 721 N N . LEU A 1 97 ? -4.499 2.153 -19.671 1.00 94.31 97 LEU A N 1
ATOM 722 C CA . LEU A 1 97 ? -3.445 1.535 -20.458 1.00 94.31 97 LEU A CA 1
ATOM 723 C C . LEU A 1 97 ? -3.878 1.446 -21.922 1.00 94.31 97 LEU A C 1
ATOM 725 O O . LEU A 1 97 ? -5.061 1.287 -22.236 1.00 94.31 97 LEU A O 1
ATOM 729 N N . ALA A 1 98 ? -2.911 1.527 -22.824 1.00 95.50 98 ALA A N 1
ATOM 730 C CA . ALA A 1 98 ? -3.152 1.345 -24.245 1.00 95.50 98 ALA A CA 1
ATOM 731 C C . ALA A 1 98 ? -3.266 -0.147 -24.599 1.00 95.50 98 ALA A C 1
ATOM 733 O O . ALA A 1 98 ? -2.425 -0.940 -24.197 1.00 95.50 98 ALA A O 1
ATOM 734 N N . GLY A 1 99 ? -4.252 -0.541 -25.410 1.00 93.31 99 GLY A N 1
ATOM 735 C CA . GLY A 1 99 ? -4.249 -1.873 -26.025 1.00 93.31 99 GLY A CA 1
ATOM 736 C C . GLY A 1 99 ? -3.001 -2.065 -26.883 1.00 93.31 99 GLY A C 1
ATOM 737 O O . GLY A 1 99 ? -2.214 -2.961 -26.645 1.00 93.31 99 GLY A O 1
ATOM 738 N N . SER A 1 100 ? -2.743 -1.160 -27.821 1.00 92.88 100 SER A N 1
ATOM 739 C CA . SER A 1 100 ? -1.497 -1.098 -28.594 1.00 92.88 100 SER A CA 1
ATOM 740 C C . SER A 1 100 ? -0.985 0.334 -28.643 1.00 92.88 100 SER A C 1
ATOM 742 O O . SER A 1 100 ? -1.781 1.272 -28.574 1.00 92.88 100 SER A O 1
ATOM 744 N N . VAL A 1 101 ? 0.322 0.516 -28.823 1.00 93.62 101 VAL A N 1
ATOM 745 C CA . VAL A 1 101 ? 0.933 1.848 -28.923 1.00 93.62 101 VAL A CA 1
ATOM 746 C C . VAL A 1 101 ? 1.588 2.025 -30.284 1.00 93.62 101 VAL A C 1
ATOM 748 O O . VAL A 1 101 ? 2.322 1.149 -30.728 1.00 93.62 101 VAL A O 1
ATOM 751 N N . GLU A 1 102 ? 1.350 3.174 -30.914 1.00 92.69 102 GLU A N 1
ATOM 752 C CA . GLU A 1 102 ? 2.057 3.648 -32.108 1.00 92.69 102 GLU A CA 1
ATOM 753 C C . GLU A 1 102 ? 2.590 5.061 -31.829 1.00 92.69 102 GLU A C 1
ATOM 755 O O . GLU A 1 102 ? 1.901 6.061 -32.028 1.00 92.69 102 GLU A O 1
ATOM 760 N N . GLY A 1 103 ? 3.811 5.147 -31.307 1.00 89.25 103 GLY A N 1
ATOM 761 C CA . GLY A 1 103 ? 4.505 6.399 -31.016 1.00 89.25 103 GLY A CA 1
ATOM 762 C C . GLY A 1 103 ? 5.693 6.646 -31.941 1.00 89.25 103 GLY A C 1
ATOM 763 O O . GLY A 1 103 ? 6.173 5.764 -32.654 1.00 89.25 103 GLY A O 1
ATOM 764 N N . THR A 1 104 ? 6.243 7.854 -31.890 1.00 87.75 104 THR A N 1
ATOM 765 C CA . THR A 1 104 ? 7.499 8.213 -32.568 1.00 87.75 104 THR A CA 1
ATOM 766 C C . THR A 1 104 ? 8.398 9.011 -31.630 1.00 87.75 104 THR A C 1
ATOM 768 O O . THR A 1 104 ? 7.912 9.615 -30.686 1.00 87.75 104 THR A O 1
ATOM 771 N N . THR A 1 105 ? 9.699 9.119 -31.906 1.00 82.44 105 THR A N 1
ATOM 772 C CA . THR A 1 105 ? 10.591 9.989 -31.109 1.00 82.44 105 THR A CA 1
ATOM 773 C C . THR A 1 105 ? 10.146 11.458 -31.102 1.00 82.44 105 THR A C 1
ATOM 775 O O . THR A 1 105 ? 10.359 12.182 -30.134 1.00 82.44 105 THR A O 1
ATOM 778 N N . ALA A 1 106 ? 9.512 11.931 -32.180 1.00 85.62 106 ALA A N 1
ATOM 779 C CA . ALA A 1 106 ? 8.976 13.292 -32.236 1.00 85.62 106 ALA A CA 1
ATOM 780 C C . ALA A 1 106 ? 7.633 13.433 -31.502 1.00 85.62 106 ALA A C 1
ATOM 782 O O . ALA A 1 106 ? 7.271 14.540 -31.100 1.00 85.62 106 ALA A O 1
ATOM 783 N N . ASP A 1 107 ? 6.897 12.337 -31.347 1.00 88.50 107 ASP A N 1
ATOM 784 C CA . ASP A 1 107 ? 5.574 12.288 -30.737 1.00 88.50 107 ASP A CA 1
ATOM 785 C C . ASP A 1 107 ? 5.351 10.931 -30.055 1.00 88.50 107 ASP A C 1
ATOM 787 O O . ASP A 1 107 ? 4.780 10.019 -30.663 1.00 88.50 107 ASP A O 1
ATOM 791 N N . PRO A 1 108 ? 5.909 10.742 -28.845 1.00 89.69 108 PRO A N 1
ATOM 792 C CA . PRO A 1 108 ? 5.750 9.498 -28.110 1.00 89.69 108 PRO A CA 1
ATOM 793 C C . PRO A 1 108 ? 4.296 9.364 -27.651 1.00 89.69 108 PRO A C 1
ATOM 795 O O . PRO A 1 108 ? 3.683 10.336 -27.205 1.00 89.69 108 PRO A O 1
ATOM 798 N N . ALA A 1 109 ? 3.746 8.158 -27.754 1.00 92.69 109 ALA A N 1
ATOM 799 C CA . ALA A 1 109 ? 2.336 7.900 -27.483 1.00 92.69 109 ALA A CA 1
ATOM 800 C C . ALA A 1 109 ? 2.142 7.299 -26.077 1.00 92.69 109 ALA A C 1
ATOM 802 O O . ALA A 1 109 ? 2.959 6.475 -25.665 1.00 92.69 109 ALA A O 1
ATOM 803 N N . PRO A 1 110 ? 1.094 7.682 -25.322 1.00 93.75 110 PRO A N 1
ATOM 804 C CA . PRO A 1 110 ? 0.825 7.133 -23.992 1.00 93.75 110 PRO A CA 1
ATOM 805 C C . PRO A 1 110 ? 0.684 5.604 -23.991 1.00 93.75 110 PRO A C 1
ATOM 807 O O . PRO A 1 110 ? -0.090 5.057 -24.771 1.00 93.75 110 PRO A O 1
ATOM 810 N N . VAL A 1 111 ? 1.388 4.925 -23.081 1.00 93.88 111 VAL A N 1
ATOM 811 C CA . VAL A 1 111 ? 1.204 3.488 -22.792 1.00 93.88 111 VAL A CA 1
ATOM 812 C C . VAL A 1 111 ? 0.386 3.266 -21.523 1.00 93.88 111 VAL A C 1
ATOM 814 O O . VAL A 1 111 ? -0.423 2.344 -21.457 1.00 93.88 111 VAL A O 1
ATOM 817 N N . ALA A 1 112 ? 0.576 4.126 -20.526 1.00 92.00 112 ALA A N 1
ATOM 818 C CA . ALA A 1 112 ? -0.156 4.117 -19.271 1.00 92.00 112 ALA A CA 1
ATOM 819 C C . ALA A 1 112 ? -0.333 5.559 -18.803 1.00 92.00 112 ALA A C 1
ATOM 821 O O . ALA A 1 112 ? 0.618 6.341 -18.809 1.00 92.00 112 ALA A O 1
ATOM 822 N N . SER A 1 113 ? -1.550 5.915 -18.420 1.00 90.19 113 SER A N 1
ATOM 823 C CA . SER A 1 113 ? -1.909 7.258 -17.977 1.00 90.19 113 SER A CA 1
ATOM 824 C C . SER A 1 113 ? -2.750 7.201 -16.716 1.00 90.19 113 SER A C 1
ATOM 826 O O . SER A 1 113 ? -3.497 6.248 -16.512 1.00 90.19 113 SER A O 1
ATOM 828 N N . MET A 1 114 ? -2.628 8.226 -15.881 1.00 87.38 114 MET A N 1
ATOM 829 C CA . MET A 1 114 ? -3.460 8.411 -14.699 1.00 87.38 114 MET A CA 1
ATOM 830 C C . MET A 1 114 ? -3.868 9.876 -14.557 1.00 87.38 114 MET A C 1
ATOM 832 O O . MET A 1 114 ? -3.115 10.779 -14.942 1.00 87.38 114 MET A O 1
ATOM 836 N N . ASP A 1 115 ? -5.048 10.096 -13.982 1.00 82.44 115 ASP A N 1
ATOM 837 C CA . ASP A 1 115 ? -5.435 11.402 -13.455 1.00 82.44 115 ASP A CA 1
ATOM 838 C C . ASP A 1 115 ? -4.652 11.648 -12.153 1.00 82.44 115 ASP A C 1
ATOM 840 O O . ASP A 1 115 ? -4.605 10.807 -11.255 1.00 82.44 115 ASP A O 1
ATOM 844 N N . ALA A 1 116 ? -3.955 12.777 -12.089 1.00 70.38 116 ALA A N 1
ATOM 845 C CA . ALA A 1 116 ? -3.136 13.197 -10.958 1.00 70.38 116 ALA A CA 1
ATOM 846 C C . ALA A 1 116 ? -3.892 14.146 -10.005 1.00 70.38 116 ALA A C 1
ATOM 848 O O . ALA A 1 116 ? -3.283 14.731 -9.110 1.00 70.38 116 ALA A O 1
ATOM 849 N N . GLY A 1 117 ? -5.207 14.297 -10.174 1.00 68.94 117 GLY A N 1
ATOM 850 C CA . GLY A 1 117 ? -6.050 15.248 -9.463 1.00 68.94 117 GLY A CA 1
ATOM 851 C C . GLY A 1 117 ? -6.149 16.598 -10.177 1.00 68.94 117 GLY A C 1
ATOM 852 O O . GLY A 1 117 ? -5.306 16.971 -10.990 1.00 68.94 117 GLY A O 1
ATOM 853 N N . GLU A 1 118 ? -7.211 17.349 -9.866 1.00 68.56 118 GLU A N 1
ATOM 854 C CA . GLU A 1 118 ? -7.490 18.691 -10.420 1.00 68.56 118 GLU A CA 1
ATOM 855 C C . GLU A 1 118 ? -7.578 18.750 -11.962 1.00 68.56 118 GLU A C 1
ATOM 857 O O . GLU A 1 118 ? -7.489 19.825 -12.553 1.00 68.56 118 GLU A O 1
ATOM 862 N N . GLY A 1 119 ? -7.807 17.605 -12.619 1.00 71.75 119 GLY A N 1
ATOM 863 C CA . GLY A 1 119 ? -7.839 17.484 -14.079 1.00 71.75 119 GLY A CA 1
ATOM 864 C C . GLY A 1 119 ? -6.453 17.444 -14.730 1.00 71.75 119 GLY A C 1
ATOM 865 O O . GLY A 1 119 ? -6.348 17.577 -15.952 1.00 71.75 119 GLY A O 1
ATOM 866 N N . ALA A 1 120 ? -5.391 17.285 -13.936 1.00 81.50 120 ALA A N 1
ATOM 867 C CA . ALA A 1 120 ? -4.040 17.103 -14.434 1.00 81.50 120 ALA A CA 1
ATOM 868 C C . ALA A 1 120 ? -3.787 15.627 -14.775 1.00 81.50 120 ALA A C 1
ATOM 870 O O . ALA A 1 120 ? -4.186 14.734 -14.037 1.00 81.50 120 ALA A O 1
ATOM 871 N N . GLN A 1 121 ? -3.091 15.352 -15.876 1.00 86.81 121 GLN A N 1
ATOM 872 C CA . GLN A 1 121 ? -2.761 14.000 -16.317 1.00 86.81 121 GLN A CA 1
ATOM 873 C C . GLN A 1 121 ? -1.247 13.796 -16.292 1.00 86.81 121 GLN A C 1
ATOM 875 O O . GLN A 1 121 ? -0.474 14.684 -16.662 1.00 86.81 121 GLN A O 1
ATOM 880 N N . VAL A 1 122 ? -0.829 12.595 -15.898 1.00 88.06 122 VAL A N 1
ATOM 881 C CA . VAL A 1 122 ? 0.536 12.104 -16.099 1.00 88.06 122 VAL A CA 1
ATOM 882 C C . VAL A 1 122 ? 0.454 10.781 -16.845 1.00 88.06 122 VAL A C 1
ATOM 884 O O . VAL A 1 122 ? -0.253 9.866 -16.425 1.00 88.06 122 VAL A O 1
ATOM 887 N N . ALA A 1 123 ? 1.180 10.680 -17.952 1.00 91.12 123 ALA A N 1
ATOM 888 C CA . ALA A 1 123 ? 1.258 9.479 -18.760 1.00 91.12 123 ALA A CA 1
ATOM 889 C C . ALA A 1 123 ? 2.709 9.100 -19.036 1.00 91.12 123 ALA A C 1
ATOM 891 O O . ALA A 1 123 ? 3.502 9.922 -19.497 1.00 91.12 123 ALA A O 1
ATOM 892 N N . VAL A 1 124 ? 3.039 7.832 -18.807 1.00 90.19 124 VAL A N 1
ATOM 893 C CA . VAL A 1 124 ? 4.225 7.228 -19.411 1.00 90.19 124 VAL A CA 1
ATOM 894 C C . VAL A 1 124 ? 3.925 7.059 -20.886 1.00 90.19 124 VAL A C 1
ATOM 896 O O . VAL A 1 124 ? 2.877 6.531 -21.263 1.00 90.19 124 VAL A O 1
ATOM 899 N N . ALA A 1 125 ? 4.850 7.516 -21.715 1.00 91.81 125 ALA A N 1
ATOM 900 C CA . ALA A 1 125 ? 4.757 7.402 -23.151 1.00 91.81 125 ALA A CA 1
ATOM 901 C C . ALA A 1 125 ? 5.804 6.423 -23.687 1.00 91.81 125 ALA A C 1
ATOM 903 O O . ALA A 1 125 ? 6.777 6.076 -23.014 1.00 91.81 125 ALA A O 1
ATOM 904 N N . TRP A 1 126 ? 5.588 5.976 -24.915 1.00 91.25 126 TRP A N 1
ATOM 905 C CA . TRP A 1 126 ? 6.472 5.072 -25.621 1.00 91.25 126 TRP A CA 1
ATOM 906 C C . TRP A 1 126 ? 6.862 5.651 -26.978 1.00 91.25 126 TRP A C 1
ATOM 908 O O . TRP A 1 126 ? 6.036 6.215 -27.702 1.00 91.25 126 TRP A O 1
ATOM 918 N N . GLU A 1 127 ? 8.137 5.501 -27.320 1.00 88.44 127 GLU A N 1
ATOM 919 C CA . GLU A 1 127 ? 8.652 5.772 -28.657 1.00 88.44 127 GLU A CA 1
ATOM 920 C C . GLU A 1 127 ? 8.650 4.463 -29.450 1.00 88.44 127 GLU A C 1
ATOM 922 O O . GLU A 1 127 ? 9.277 3.485 -29.047 1.00 88.44 127 GLU A O 1
ATOM 927 N N . GLY A 1 128 ? 7.941 4.435 -30.578 1.00 87.69 128 GLY A N 1
ATOM 928 C CA . GLY A 1 128 ? 7.796 3.240 -31.402 1.00 87.69 128 GLY A CA 1
ATOM 929 C C . GLY A 1 128 ? 6.519 2.458 -31.116 1.00 87.69 128 GLY A C 1
ATOM 930 O O . GLY A 1 128 ? 5.521 3.004 -30.648 1.00 87.69 128 GLY A O 1
ATOM 931 N N . GLU A 1 129 ? 6.550 1.174 -31.453 1.00 91.12 129 GLU A N 1
ATOM 932 C CA . GLU A 1 129 ? 5.367 0.316 -31.459 1.00 91.12 129 GLU A CA 1
ATOM 933 C C . GLU A 1 129 ? 5.363 -0.624 -30.249 1.00 91.12 129 GLU A C 1
ATOM 935 O O . GLU A 1 129 ? 6.384 -1.237 -29.936 1.00 91.12 129 GLU A O 1
ATOM 940 N N . LEU A 1 130 ? 4.206 -0.776 -29.601 1.00 92.75 130 LEU A N 1
ATOM 941 C CA . LEU A 1 130 ? 3.938 -1.853 -28.645 1.00 92.75 130 LEU A CA 1
ATOM 942 C C . LEU A 1 130 ? 2.711 -2.636 -29.102 1.00 92.75 130 LEU A C 1
ATOM 944 O O . LEU A 1 130 ? 1.655 -2.056 -29.364 1.00 92.75 130 LEU A O 1
ATOM 948 N N . SER A 1 131 ? 2.849 -3.958 -29.175 1.00 92.69 131 SER A N 1
ATOM 949 C CA . SER A 1 131 ? 1.728 -4.861 -29.433 1.00 92.69 131 SER A CA 1
ATOM 950 C C . SER A 1 131 ? 0.828 -5.008 -28.209 1.00 92.69 131 SER A C 1
ATOM 952 O O . SER A 1 131 ? 1.228 -4.669 -27.098 1.00 92.69 131 SER A O 1
ATOM 954 N N . GLU A 1 132 ? -0.333 -5.629 -28.411 1.00 94.00 132 GLU A N 1
ATOM 955 C CA . GLU A 1 132 ? -1.274 -5.955 -27.340 1.00 94.00 132 GLU A CA 1
ATOM 956 C C . GLU A 1 132 ? -0.617 -6.674 -26.149 1.00 94.00 132 GLU A C 1
ATOM 958 O O . GLU A 1 132 ? 0.118 -7.654 -26.358 1.00 94.00 132 GLU A O 1
ATOM 963 N N . PRO A 1 133 ? -0.831 -6.201 -24.904 1.00 97.06 133 PRO A N 1
ATOM 964 C CA . PRO A 1 133 ? -0.235 -6.814 -23.736 1.00 97.06 133 PRO A CA 1
ATOM 965 C C . PRO A 1 133 ? -0.975 -8.089 -23.334 1.00 97.06 133 PRO A C 1
ATOM 967 O O . PRO A 1 133 ? -2.161 -8.276 -23.593 1.00 97.06 133 PRO A O 1
ATOM 970 N N . VAL A 1 134 ? -0.286 -8.963 -22.604 1.00 97.31 134 VAL A N 1
ATOM 971 C CA . VAL A 1 134 ? -0.952 -10.062 -21.896 1.00 97.31 134 VAL A CA 1
ATOM 972 C C . VAL A 1 134 ? -1.376 -9.608 -20.511 1.00 97.31 134 VAL A C 1
ATOM 974 O O . VAL A 1 134 ? -0.536 -9.170 -19.728 1.00 97.31 134 VAL A O 1
ATOM 977 N N . LEU A 1 135 ? -2.669 -9.759 -20.218 1.00 95.69 135 LEU A N 1
ATOM 978 C CA . LEU A 1 135 ? -3.263 -9.396 -18.934 1.00 95.69 135 LEU A CA 1
ATOM 979 C C . LEU A 1 135 ? -3.216 -10.558 -17.937 1.00 95.69 135 LEU A C 1
ATOM 981 O O . LEU A 1 135 ? -3.536 -11.702 -18.274 1.00 95.69 135 LEU A O 1
ATOM 985 N N . ALA A 1 136 ? -2.848 -10.256 -16.695 1.00 90.56 136 ALA A N 1
ATOM 986 C CA . ALA A 1 136 ? -2.894 -11.186 -15.575 1.00 90.56 136 ALA A CA 1
ATOM 987 C C . ALA A 1 136 ? -3.143 -10.429 -14.263 1.00 90.56 136 ALA A C 1
ATOM 989 O O . ALA A 1 136 ? -2.234 -9.809 -13.722 1.00 90.56 136 ALA A O 1
ATOM 990 N N . GLY A 1 137 ? -4.365 -10.513 -13.728 1.00 88.06 137 GLY A N 1
ATOM 991 C CA . GLY A 1 137 ? -4.729 -9.763 -12.525 1.00 88.06 137 GLY A CA 1
ATOM 992 C C . GLY A 1 137 ? -4.645 -8.262 -12.789 1.00 88.06 137 GLY A C 1
ATOM 993 O O . GLY A 1 137 ? -5.289 -7.773 -13.708 1.00 88.06 137 GLY A O 1
ATOM 994 N N . ASP A 1 138 ? -3.839 -7.557 -12.007 1.00 85.75 138 ASP A N 1
ATOM 995 C CA . ASP A 1 138 ? -3.561 -6.124 -12.130 1.00 85.75 138 ASP A CA 1
ATOM 996 C C . ASP A 1 138 ? -2.446 -5.785 -13.137 1.00 85.75 138 ASP A C 1
ATOM 998 O O . ASP A 1 138 ? -2.139 -4.610 -13.331 1.00 85.75 138 ASP A O 1
ATOM 1002 N N . ALA A 1 139 ? -1.834 -6.785 -13.780 1.00 89.50 139 ALA A N 1
ATOM 1003 C CA . ALA A 1 139 ? -0.666 -6.615 -14.639 1.00 89.50 139 ALA A CA 1
ATOM 1004 C C . ALA A 1 139 ? -0.995 -6.700 -16.136 1.00 89.50 139 ALA A C 1
ATOM 1006 O O . ALA A 1 139 ? -1.709 -7.604 -16.577 1.00 89.50 139 ALA A O 1
ATOM 1007 N N . ALA A 1 140 ? -0.387 -5.817 -16.926 1.00 94.62 140 ALA A N 1
ATOM 1008 C CA . ALA A 1 140 ? -0.337 -5.860 -18.383 1.00 94.62 140 ALA A CA 1
ATOM 1009 C C . ALA A 1 140 ? 1.118 -5.975 -18.854 1.00 94.62 140 ALA A C 1
ATOM 1011 O O . ALA A 1 140 ? 1.936 -5.088 -18.610 1.00 94.62 140 ALA A O 1
ATOM 1012 N N . THR A 1 141 ? 1.457 -7.067 -19.541 1.00 94.69 141 THR A N 1
ATOM 1013 C CA . THR A 1 141 ? 2.805 -7.310 -20.077 1.00 94.69 141 THR A CA 1
ATOM 1014 C C . THR A 1 141 ? 2.863 -7.045 -21.579 1.00 94.69 141 THR A C 1
ATOM 1016 O O . THR A 1 141 ? 2.419 -7.883 -22.368 1.00 94.69 141 THR A O 1
ATOM 1019 N N . TYR A 1 142 ? 3.473 -5.929 -21.977 1.00 94.75 142 TYR A N 1
ATOM 1020 C CA . TYR A 1 142 ? 3.834 -5.618 -23.361 1.00 94.75 142 TYR A CA 1
ATOM 1021 C C . TYR A 1 142 ? 5.150 -6.320 -23.701 1.00 94.75 142 TYR A C 1
ATOM 1023 O O . TYR A 1 142 ? 6.243 -5.880 -23.327 1.00 94.75 142 TYR A O 1
ATOM 1031 N N . ARG A 1 143 ? 5.038 -7.466 -24.377 1.00 94.06 143 ARG A N 1
ATOM 1032 C CA . ARG A 1 143 ? 6.204 -8.292 -24.693 1.00 94.06 143 ARG A CA 1
ATOM 1033 C C . ARG A 1 143 ? 7.058 -7.689 -25.787 1.00 94.06 143 ARG A C 1
ATOM 1035 O O . ARG A 1 143 ? 6.535 -7.168 -26.767 1.00 94.06 143 ARG A O 1
ATOM 1042 N N . GLY A 1 144 ? 8.368 -7.859 -25.656 1.00 88.31 144 GLY A N 1
ATOM 1043 C CA . GLY A 1 144 ? 9.306 -7.430 -26.686 1.00 88.31 144 GLY A CA 1
ATOM 1044 C C . GLY A 1 144 ? 9.308 -5.918 -26.900 1.00 88.31 144 GLY A C 1
ATOM 1045 O O . GLY A 1 144 ? 9.585 -5.477 -28.013 1.00 88.31 144 GLY A O 1
ATOM 1046 N N . ALA A 1 145 ? 9.018 -5.144 -25.846 1.00 87.81 145 ALA A N 1
ATOM 1047 C CA . ALA A 1 145 ? 9.171 -3.691 -25.845 1.00 87.81 145 ALA A CA 1
ATOM 1048 C C . ALA A 1 145 ? 10.569 -3.304 -26.357 1.00 87.81 145 ALA A C 1
ATOM 1050 O O . ALA A 1 145 ? 10.710 -2.424 -27.204 1.00 87.81 145 ALA A O 1
ATOM 1051 N N . TRP A 1 146 ? 11.582 -4.076 -25.946 1.00 85.75 146 TRP A N 1
ATOM 1052 C CA . TRP A 1 146 ? 12.823 -4.263 -26.700 1.00 85.75 146 TRP A CA 1
ATOM 1053 C C . TRP A 1 146 ? 13.098 -5.755 -26.918 1.00 85.75 146 TRP A C 1
ATOM 1055 O O . TRP A 1 146 ? 12.515 -6.592 -26.226 1.00 85.75 146 TRP A O 1
ATOM 1065 N N . PRO A 1 147 ? 13.994 -6.141 -27.849 1.00 86.25 147 PRO A N 1
ATOM 1066 C CA . PRO A 1 147 ? 14.377 -7.541 -28.013 1.00 86.25 147 PRO A CA 1
ATOM 1067 C C . PRO A 1 147 ? 14.815 -8.183 -26.683 1.00 86.25 147 PRO A C 1
ATOM 1069 O O . PRO A 1 147 ? 15.857 -7.840 -26.130 1.00 86.25 147 PRO A O 1
ATOM 1072 N N . GLY A 1 148 ? 13.992 -9.103 -26.165 1.00 86.06 148 GLY A N 1
ATOM 1073 C CA . GLY A 1 148 ? 14.210 -9.793 -24.888 1.00 86.06 148 GLY A CA 1
ATOM 1074 C C . GLY A 1 148 ? 14.010 -8.939 -23.625 1.00 86.06 148 GLY A C 1
ATOM 1075 O O . GLY A 1 148 ? 14.450 -9.347 -22.549 1.00 86.06 148 GLY A O 1
ATOM 1076 N N . ILE A 1 149 ? 13.367 -7.772 -23.734 1.00 90.12 149 ILE A N 1
ATOM 1077 C CA . ILE A 1 149 ? 12.982 -6.931 -22.594 1.00 90.12 149 ILE A CA 1
ATOM 1078 C C . ILE A 1 149 ? 11.495 -6.605 -22.703 1.00 90.12 149 ILE A C 1
ATOM 1080 O O . ILE A 1 149 ? 11.052 -5.986 -23.672 1.00 90.12 149 ILE A O 1
ATOM 1084 N N . ASP A 1 150 ? 10.739 -7.004 -21.688 1.00 92.38 150 ASP A N 1
ATOM 1085 C CA . ASP A 1 150 ? 9.309 -6.729 -21.602 1.00 92.38 150 ASP A CA 1
ATOM 1086 C C . ASP A 1 150 ? 9.063 -5.447 -20.801 1.00 92.38 150 ASP A C 1
ATOM 1088 O O . ASP A 1 150 ? 9.779 -5.148 -19.841 1.00 92.38 150 ASP A O 1
ATOM 1092 N N . LEU A 1 151 ? 8.024 -4.709 -21.187 1.00 90.88 151 LEU A N 1
ATOM 1093 C CA . LEU A 1 151 ? 7.448 -3.633 -20.390 1.00 90.88 151 LEU A CA 1
ATOM 1094 C C . LEU A 1 151 ? 6.236 -4.198 -19.648 1.00 90.88 151 LEU A C 1
ATOM 1096 O O . LEU A 1 151 ? 5.295 -4.686 -20.274 1.00 90.88 151 LEU A O 1
ATOM 1100 N N . VAL A 1 152 ? 6.240 -4.124 -18.323 1.00 90.88 152 VAL A N 1
ATOM 1101 C CA . VAL A 1 152 ? 5.117 -4.562 -17.492 1.00 90.88 152 VAL A CA 1
ATOM 1102 C C . VAL A 1 152 ? 4.538 -3.354 -16.778 1.00 90.88 152 VAL A C 1
ATOM 1104 O O . VAL A 1 152 ? 5.274 -2.589 -16.162 1.00 90.88 152 VAL A O 1
ATOM 1107 N N . VAL A 1 153 ? 3.223 -3.182 -16.863 1.00 88.56 153 VAL A N 1
ATOM 1108 C CA . VAL A 1 153 ? 2.496 -2.133 -16.146 1.00 88.56 153 VAL A CA 1
ATOM 1109 C C . VAL A 1 153 ? 1.532 -2.792 -15.167 1.00 88.56 153 VAL A C 1
ATOM 1111 O O . VAL A 1 153 ? 0.701 -3.595 -15.587 1.00 88.56 153 VAL A O 1
ATOM 1114 N N . HIS A 1 154 ? 1.636 -2.458 -13.882 1.00 85.44 154 HIS A N 1
ATOM 1115 C CA . HIS A 1 154 ? 0.706 -2.898 -12.841 1.00 85.44 154 HIS A CA 1
ATOM 1116 C C . HIS A 1 154 ? -0.214 -1.749 -12.450 1.00 85.44 154 HIS A C 1
ATOM 1118 O O . HIS A 1 154 ? 0.266 -0.669 -12.117 1.00 85.44 154 HIS A O 1
ATOM 1124 N N . ALA A 1 155 ? -1.525 -1.964 -12.456 1.00 84.31 155 ALA A N 1
ATOM 1125 C CA . ALA A 1 155 ? -2.456 -0.986 -11.917 1.00 84.31 155 ALA A CA 1
ATOM 1126 C C . ALA A 1 155 ? -2.553 -1.098 -10.393 1.00 84.31 155 ALA A C 1
ATOM 1128 O O . ALA A 1 155 ? -2.787 -2.169 -9.837 1.00 84.31 155 ALA A O 1
ATOM 1129 N N . THR A 1 156 ? -2.437 0.035 -9.710 1.00 78.25 156 THR A N 1
ATOM 1130 C CA . THR A 1 156 ? -2.635 0.142 -8.265 1.00 78.25 156 THR A CA 1
ATOM 1131 C C . THR A 1 156 ? -3.938 0.889 -7.976 1.00 78.25 156 THR A C 1
ATOM 1133 O O . THR A 1 156 ? -4.647 1.331 -8.881 1.00 78.25 156 THR A O 1
ATOM 1136 N N . ARG A 1 157 ? -4.297 1.035 -6.695 1.00 74.38 157 ARG A N 1
ATOM 1137 C CA . ARG A 1 157 ? -5.492 1.806 -6.306 1.00 74.38 157 ARG A CA 1
ATOM 1138 C C . ARG A 1 157 ? -5.380 3.298 -6.639 1.00 74.38 157 ARG A C 1
ATOM 1140 O O . ARG A 1 157 ? -6.412 3.950 -6.766 1.00 74.38 157 ARG A O 1
ATOM 1147 N N . ASP A 1 158 ? -4.152 3.809 -6.748 1.00 71.88 158 ASP A N 1
ATOM 1148 C CA . ASP A 1 158 ? -3.842 5.246 -6.746 1.00 71.88 158 ASP A CA 1
ATOM 1149 C C . ASP A 1 158 ? -2.964 5.673 -7.937 1.00 71.88 158 ASP A C 1
ATOM 1151 O O . ASP A 1 158 ? -2.440 6.790 -7.964 1.00 71.88 158 ASP A O 1
ATOM 1155 N N . GLY A 1 159 ? -2.732 4.770 -8.889 1.00 80.50 159 GLY A N 1
ATOM 1156 C CA . GLY A 1 159 ? -1.787 4.967 -9.979 1.00 80.50 159 GLY A CA 1
ATOM 1157 C C . GLY A 1 159 ? -1.340 3.639 -10.571 1.00 80.50 159 GLY A C 1
ATOM 1158 O O . GLY A 1 159 ? -2.109 2.678 -10.616 1.00 80.50 159 GLY A O 1
ATOM 1159 N N . PHE A 1 160 ? -0.099 3.576 -11.042 1.00 80.94 160 PHE A N 1
ATOM 1160 C CA . PHE A 1 160 ? 0.447 2.377 -11.666 1.00 80.94 160 PHE A CA 1
ATOM 1161 C C . PHE A 1 160 ? 1.952 2.247 -11.440 1.00 80.94 160 PHE A C 1
ATOM 1163 O O . PHE A 1 160 ? 2.678 3.229 -11.313 1.00 80.94 160 PHE A O 1
ATOM 1170 N N . GLU A 1 161 ? 2.440 1.019 -11.440 1.00 79.25 161 GLU A N 1
ATOM 1171 C CA . GLU A 1 161 ? 3.869 0.719 -11.453 1.00 79.25 161 GLU A CA 1
ATOM 1172 C C . GLU A 1 161 ? 4.275 0.313 -12.862 1.00 79.25 161 GLU A C 1
ATOM 1174 O O . GLU A 1 161 ? 3.499 -0.304 -13.596 1.00 79.25 161 GLU A O 1
ATOM 1179 N N . GLN A 1 162 ? 5.486 0.686 -13.258 1.00 83.38 162 GLN A N 1
ATOM 1180 C CA . GLN A 1 162 ? 6.039 0.327 -14.551 1.00 83.38 162 GLN A CA 1
ATOM 1181 C C . GLN A 1 162 ? 7.363 -0.368 -14.308 1.00 83.38 162 GLN A C 1
ATOM 1183 O O . GLN A 1 162 ? 8.279 0.256 -13.798 1.00 83.38 162 GLN A O 1
ATOM 1188 N N . SER A 1 163 ? 7.528 -1.593 -14.789 1.00 85.88 163 SER A N 1
ATOM 1189 C CA . SER A 1 163 ? 8.811 -2.280 -14.723 1.00 85.88 163 SER A CA 1
ATOM 1190 C C . SER A 1 163 ? 9.305 -2.728 -16.092 1.00 85.88 163 SER A C 1
ATOM 1192 O O . SER A 1 163 ? 8.539 -3.007 -17.017 1.00 85.88 163 SER A O 1
ATOM 1194 N N . PHE A 1 164 ? 10.628 -2.788 -16.215 1.00 88.12 164 PHE A N 1
ATOM 1195 C CA . PHE A 1 164 ? 11.315 -3.411 -17.337 1.00 88.12 164 PHE A CA 1
ATOM 1196 C C . PHE A 1 164 ? 11.858 -4.762 -16.893 1.00 88.12 164 PHE A C 1
ATOM 1198 O O . PHE A 1 164 ? 12.659 -4.835 -15.957 1.00 88.12 164 PHE A O 1
ATOM 1205 N N . VAL A 1 165 ? 11.443 -5.826 -17.576 1.00 90.75 165 VAL A N 1
ATOM 1206 C CA . VAL A 1 165 ? 11.852 -7.198 -17.272 1.00 90.75 165 VAL A CA 1
ATOM 1207 C C . VAL A 1 165 ? 12.809 -7.673 -18.353 1.00 90.75 165 VAL A C 1
ATOM 1209 O O . VAL A 1 165 ? 12.411 -7.998 -19.468 1.00 90.75 165 VAL A O 1
ATOM 1212 N N . ILE A 1 166 ? 14.095 -7.711 -18.018 1.00 92.38 166 ILE A N 1
ATOM 1213 C CA . ILE A 1 166 ? 15.162 -8.182 -18.899 1.00 92.38 166 ILE A CA 1
ATOM 1214 C C . ILE A 1 166 ? 15.202 -9.706 -18.798 1.00 92.38 166 ILE A C 1
ATOM 1216 O O . ILE A 1 166 ? 15.525 -10.244 -17.736 1.00 92.38 166 ILE A O 1
ATOM 1220 N N . ALA A 1 167 ? 14.861 -10.399 -19.884 1.00 92.81 167 ALA A N 1
ATOM 1221 C CA . ALA A 1 167 ? 14.634 -11.842 -19.875 1.00 92.81 167 ALA A CA 1
ATOM 1222 C C . ALA A 1 167 ? 15.916 -12.652 -19.649 1.00 92.81 167 ALA A C 1
ATOM 1224 O O . ALA A 1 167 ? 15.898 -13.652 -18.932 1.00 92.81 167 ALA A O 1
ATOM 1225 N N . ASP A 1 168 ? 17.026 -12.221 -20.249 1.00 92.69 168 ASP A N 1
ATOM 1226 C CA . ASP A 1 168 ? 18.306 -12.915 -20.180 1.00 92.69 168 ASP A CA 1
ATOM 1227 C C . ASP A 1 168 ? 19.503 -11.991 -20.472 1.00 92.69 168 ASP A C 1
ATOM 1229 O O . ASP A 1 168 ? 19.385 -10.792 -20.746 1.00 92.69 168 ASP A O 1
ATOM 1233 N N . ARG A 1 169 ? 20.703 -12.572 -20.383 1.00 91.50 169 ARG A N 1
ATOM 1234 C CA . ARG A 1 169 ? 21.962 -11.868 -20.637 1.00 91.50 169 ARG A CA 1
ATOM 1235 C C . ARG A 1 169 ? 22.123 -11.450 -22.098 1.00 91.50 169 ARG A C 1
ATOM 1237 O O . ARG A 1 169 ? 22.783 -10.446 -22.350 1.00 91.50 169 ARG A O 1
ATOM 1244 N N . GLU A 1 170 ? 21.586 -12.210 -23.049 1.00 89.62 170 GLU A N 1
ATOM 1245 C CA . GLU A 1 170 ? 21.694 -11.880 -24.471 1.00 89.62 170 GLU A CA 1
ATOM 1246 C C . GLU A 1 170 ? 20.889 -10.617 -24.781 1.00 89.62 170 GLU A C 1
ATOM 1248 O O . GLU A 1 170 ? 21.429 -9.699 -25.397 1.00 89.62 170 GLU A O 1
ATOM 1253 N N . ALA A 1 171 ? 19.672 -10.515 -24.243 1.00 88.19 171 ALA A N 1
ATOM 1254 C CA . ALA A 1 171 ? 18.842 -9.317 -24.300 1.00 88.19 171 ALA A CA 1
ATOM 1255 C C . ALA A 1 171 ? 19.570 -8.092 -23.725 1.00 88.19 171 ALA A C 1
ATOM 1257 O O . ALA A 1 171 ? 19.646 -7.046 -24.370 1.00 88.19 171 ALA A O 1
ATOM 1258 N N . LEU A 1 172 ? 20.188 -8.241 -22.546 1.00 87.25 172 LEU A N 1
ATOM 1259 C CA . LEU A 1 172 ? 20.971 -7.174 -21.919 1.00 87.25 172 LEU A CA 1
ATOM 1260 C C . LEU A 1 172 ? 22.147 -6.718 -22.797 1.00 87.25 172 LEU A C 1
ATOM 1262 O O . LEU A 1 172 ? 22.360 -5.520 -22.971 1.00 87.25 172 LEU A O 1
ATOM 1266 N N . LEU A 1 173 ? 22.921 -7.655 -23.350 1.00 85.25 173 LEU A N 1
ATOM 1267 C CA . LEU A 1 173 ? 24.070 -7.334 -24.203 1.00 85.25 173 LEU A CA 1
ATOM 1268 C C . LEU A 1 173 ? 23.643 -6.744 -25.551 1.00 85.25 173 LEU A C 1
ATOM 1270 O O . LEU A 1 173 ? 24.327 -5.864 -26.076 1.00 85.25 173 LEU A O 1
ATOM 1274 N N . GLY A 1 174 ? 22.524 -7.208 -26.109 1.00 82.62 174 GLY A N 1
ATOM 1275 C CA . GLY A 1 174 ? 21.895 -6.604 -27.279 1.00 82.62 174 GLY A CA 1
ATOM 1276 C C . GLY A 1 174 ? 21.519 -5.151 -27.003 1.00 82.62 174 GLY A C 1
ATOM 1277 O O . GLY A 1 174 ? 21.892 -4.265 -27.772 1.00 82.62 174 GLY A O 1
ATOM 1278 N N . TYR A 1 175 ? 20.890 -4.900 -25.853 1.00 80.69 175 TYR A N 1
ATOM 1279 C CA . TYR A 1 175 ? 20.499 -3.563 -25.419 1.00 80.69 175 TYR A CA 1
ATOM 1280 C C . TYR A 1 175 ? 21.692 -2.627 -25.190 1.00 80.69 175 TYR A C 1
ATOM 1282 O O . TYR A 1 175 ? 21.626 -1.465 -25.569 1.00 80.69 175 TYR A O 1
ATOM 1290 N N . THR A 1 176 ? 22.805 -3.097 -24.615 1.00 78.69 176 THR A N 1
ATOM 1291 C CA . THR A 1 176 ? 24.001 -2.257 -24.391 1.00 78.69 176 THR A CA 1
ATOM 1292 C C . THR A 1 176 ? 24.903 -2.121 -25.622 1.00 78.69 176 THR A C 1
ATOM 1294 O O . THR A 1 176 ? 25.943 -1.460 -25.553 1.00 78.69 176 THR A O 1
ATOM 1297 N N . GLY A 1 177 ? 24.549 -2.752 -26.749 1.00 70.81 177 GLY A N 1
ATOM 1298 C CA . GLY A 1 177 ? 25.392 -2.806 -27.946 1.00 70.81 177 GLY A CA 1
ATOM 1299 C C . GLY A 1 177 ? 26.677 -3.626 -27.757 1.00 70.81 177 GLY A C 1
ATOM 1300 O O . GLY A 1 177 ? 27.648 -3.430 -28.486 1.00 70.81 177 GLY A O 1
ATOM 1301 N N . GLN A 1 178 ? 26.705 -4.525 -26.767 1.00 61.53 178 GLN A N 1
ATOM 1302 C CA . GLN A 1 178 ? 27.839 -5.389 -26.416 1.00 61.53 178 GLN A CA 1
ATOM 1303 C C . GLN A 1 178 ? 27.636 -6.858 -26.827 1.00 61.53 178 GLN A C 1
ATOM 1305 O O . GLN A 1 178 ? 28.438 -7.716 -26.452 1.00 61.53 178 GLN A O 1
ATOM 1310 N N . ALA A 1 179 ? 26.592 -7.168 -27.601 1.00 60.03 179 ALA A N 1
ATOM 1311 C CA . ALA A 1 179 ? 26.402 -8.496 -28.175 1.00 60.03 179 ALA A CA 1
ATOM 1312 C C . ALA A 1 179 ? 27.618 -8.884 -29.039 1.00 60.03 179 ALA A C 1
ATOM 1314 O O . ALA A 1 179 ? 28.057 -8.136 -29.915 1.00 60.03 179 ALA A O 1
ATOM 1315 N N . SER A 1 180 ? 28.199 -10.060 -28.785 1.00 45.84 180 SER A N 1
ATOM 1316 C CA . SER A 1 180 ? 29.323 -10.558 -29.579 1.00 45.84 180 SER A CA 1
ATOM 1317 C C . SER A 1 180 ? 28.888 -10.780 -31.029 1.00 45.84 180 SER A C 1
ATOM 1319 O O . SER A 1 180 ? 27.864 -11.418 -31.264 1.00 45.84 180 SER A O 1
ATOM 1321 N N . ALA A 1 181 ? 29.691 -10.310 -31.989 1.00 43.22 181 ALA A N 1
ATOM 1322 C CA . ALA A 1 181 ? 29.494 -10.439 -33.438 1.00 43.22 181 ALA A CA 1
ATOM 1323 C C . ALA A 1 181 ? 29.589 -11.900 -33.952 1.00 43.22 181 ALA A C 1
ATOM 1325 O O . ALA A 1 181 ? 30.452 -12.229 -34.765 1.00 43.22 181 ALA A O 1
ATOM 1326 N N . GLY A 1 182 ? 28.737 -12.790 -33.437 1.00 39.78 182 GLY A N 1
ATOM 1327 C CA . GLY A 1 182 ? 28.763 -14.235 -33.679 1.00 39.78 182 GLY A CA 1
ATOM 1328 C C . GLY A 1 182 ? 27.411 -14.875 -34.015 1.00 39.78 182 GLY A C 1
ATOM 1329 O O . GLY A 1 182 ? 27.392 -16.065 -34.316 1.00 39.78 182 GLY A O 1
ATOM 1330 N N . ALA A 1 183 ? 26.305 -14.126 -34.021 1.00 39.84 183 ALA A N 1
ATOM 1331 C CA . ALA A 1 183 ? 25.022 -14.592 -34.553 1.00 39.84 183 ALA A CA 1
ATOM 1332 C C . ALA A 1 183 ? 24.877 -14.105 -36.005 1.00 39.84 183 ALA A C 1
ATOM 1334 O O . ALA A 1 183 ? 24.543 -12.956 -36.279 1.00 39.84 183 ALA A O 1
ATOM 1335 N N . SER A 1 184 ? 25.253 -14.978 -36.933 1.00 40.59 184 SER A N 1
ATOM 1336 C CA . SER A 1 184 ? 25.252 -14.773 -38.381 1.00 40.59 184 SER A CA 1
ATOM 1337 C C . SER A 1 184 ? 23.847 -14.674 -38.984 1.00 40.59 184 SER A C 1
ATOM 1339 O O . SER A 1 184 ? 22.977 -15.462 -38.624 1.00 40.59 184 SER A O 1
ATOM 1341 N N . ASP A 1 185 ? 23.710 -13.808 -39.992 1.00 40.88 185 ASP A N 1
ATOM 1342 C CA . ASP A 1 185 ? 22.810 -13.928 -41.146 1.00 40.88 185 ASP A CA 1
ATOM 1343 C C . ASP A 1 185 ? 21.374 -14.409 -40.875 1.00 40.88 185 ASP A C 1
ATOM 1345 O O . ASP A 1 185 ? 20.971 -15.510 -41.251 1.00 40.88 185 ASP A O 1
ATOM 1349 N N . ALA A 1 186 ? 20.546 -13.504 -40.359 1.00 35.72 186 ALA A N 1
ATOM 1350 C CA . ALA A 1 186 ? 19.150 -13.434 -40.765 1.00 35.72 186 ALA A CA 1
ATOM 1351 C C . ALA A 1 186 ? 18.899 -12.026 -41.308 1.00 35.72 186 ALA A C 1
ATOM 1353 O O . ALA A 1 186 ? 18.693 -11.076 -40.557 1.00 35.72 186 ALA A O 1
ATOM 1354 N N . GLY A 1 187 ? 18.957 -11.889 -42.634 1.00 36.75 187 GLY A N 1
ATOM 1355 C CA . GLY A 1 187 ? 18.386 -10.741 -43.326 1.00 36.75 187 GLY A CA 1
ATOM 1356 C C . GLY A 1 187 ? 16.876 -10.726 -43.099 1.00 36.75 187 GLY A C 1
ATOM 1357 O O . GLY A 1 187 ? 16.130 -11.312 -43.877 1.00 36.75 187 GLY A O 1
ATOM 1358 N N . GLY A 1 188 ? 16.452 -10.103 -42.004 1.00 31.55 188 GLY A N 1
ATOM 1359 C CA . GLY A 1 188 ? 15.098 -9.624 -41.784 1.00 31.55 188 GLY A CA 1
ATOM 1360 C C . GLY A 1 188 ? 15.108 -8.122 -42.015 1.00 31.55 188 GLY A C 1
ATOM 1361 O O . GLY A 1 188 ? 15.848 -7.400 -41.351 1.00 31.55 188 GLY A O 1
ATOM 1362 N N . ASP A 1 189 ? 14.346 -7.677 -43.007 1.00 32.34 189 ASP A N 1
ATOM 1363 C CA . ASP A 1 189 ? 14.072 -6.265 -43.256 1.00 32.34 189 ASP A CA 1
ATOM 1364 C C . ASP A 1 189 ? 13.585 -5.602 -41.954 1.00 32.34 189 ASP A C 1
ATOM 1366 O O . ASP A 1 189 ? 12.812 -6.205 -41.206 1.00 32.34 189 ASP A O 1
ATOM 1370 N N . GLY A 1 190 ? 14.101 -4.412 -41.650 1.00 34.88 190 GLY A N 1
ATOM 1371 C CA . GLY A 1 190 ? 13.980 -3.734 -40.356 1.00 34.88 190 GLY A CA 1
ATOM 1372 C C . GLY A 1 190 ? 12.569 -3.241 -40.036 1.00 34.88 190 GLY A C 1
ATOM 1373 O O . GLY A 1 190 ? 12.316 -2.040 -40.057 1.00 34.88 190 GLY A O 1
ATOM 1374 N N . GLY A 1 191 ? 11.662 -4.162 -39.718 1.00 34.34 191 GLY A N 1
ATOM 1375 C CA . GLY A 1 191 ? 10.313 -3.876 -39.239 1.00 34.34 191 GLY A CA 1
ATOM 1376 C C . GLY A 1 191 ? 10.160 -4.160 -37.746 1.00 34.34 191 GLY A C 1
ATOM 1377 O O . GLY A 1 191 ? 9.876 -5.296 -37.382 1.00 34.34 191 GLY A O 1
ATOM 1378 N N . ALA A 1 192 ? 10.370 -3.136 -36.914 1.00 33.25 192 ALA A N 1
ATOM 1379 C CA . ALA A 1 192 ? 9.655 -2.848 -35.659 1.00 33.25 192 ALA A CA 1
ATOM 1380 C C . ALA A 1 192 ? 10.204 -1.533 -35.064 1.00 33.25 192 ALA A C 1
ATOM 1382 O O . ALA A 1 192 ? 11.415 -1.300 -35.062 1.00 33.25 192 ALA A O 1
ATOM 1383 N N . GLY A 1 193 ? 9.297 -0.654 -34.640 1.00 33.84 193 GLY A N 1
ATOM 1384 C CA . GLY A 1 193 ? 9.496 0.779 -34.407 1.00 33.84 193 GLY A CA 1
ATOM 1385 C C . GLY A 1 193 ? 10.585 1.215 -33.412 1.00 33.84 193 GLY A C 1
ATOM 1386 O O . GLY A 1 193 ? 10.685 0.722 -32.299 1.00 33.84 193 GLY A O 1
ATOM 1387 N N . GLY A 1 194 ? 11.328 2.257 -33.798 1.00 36.78 194 GLY A N 1
ATOM 1388 C CA . GLY A 1 194 ? 11.394 3.499 -33.012 1.00 36.78 194 GLY A CA 1
ATOM 1389 C C . GLY A 1 194 ? 12.031 3.504 -31.618 1.00 36.78 194 GLY A C 1
ATOM 1390 O O . GLY A 1 194 ? 11.674 4.368 -30.832 1.00 36.78 194 GLY A O 1
ATOM 1391 N N . VAL A 1 195 ? 12.974 2.619 -31.302 1.00 43.41 195 VAL A N 1
ATOM 1392 C CA . VAL A 1 195 ? 13.684 2.650 -30.009 1.00 43.41 195 VAL A CA 1
ATOM 1393 C C . VAL A 1 195 ? 14.771 3.746 -30.000 1.00 43.41 195 VAL A C 1
ATOM 1395 O O . VAL A 1 195 ? 15.602 3.749 -30.918 1.00 43.41 195 VAL A O 1
ATOM 1398 N N . PRO A 1 196 ? 14.864 4.641 -28.991 1.00 46.09 196 PRO A N 1
ATOM 1399 C CA . PRO A 1 196 ? 16.047 5.484 -28.828 1.00 46.09 196 PRO A CA 1
ATOM 1400 C C . PRO A 1 196 ? 17.287 4.593 -28.685 1.00 46.09 196 PRO A C 1
ATOM 1402 O O . PRO A 1 196 ? 17.275 3.608 -27.953 1.00 46.09 196 PRO A O 1
ATOM 1405 N N . ALA A 1 197 ? 18.344 4.908 -29.436 1.00 45.69 197 ALA A N 1
ATOM 1406 C CA . ALA A 1 197 ? 19.530 4.064 -29.573 1.00 45.69 197 ALA A CA 1
ATOM 1407 C C . ALA A 1 197 ? 20.052 3.522 -28.221 1.00 45.69 197 ALA A C 1
ATOM 1409 O O . ALA A 1 197 ? 20.038 4.276 -27.244 1.00 45.69 197 ALA A O 1
ATOM 1410 N N . PRO A 1 198 ? 20.590 2.281 -28.178 1.00 46.25 198 PRO A N 1
ATOM 1411 C CA . PRO A 1 198 ? 21.399 1.773 -27.071 1.00 46.25 198 PRO A CA 1
ATOM 1412 C C . PRO A 1 198 ? 22.260 2.876 -26.462 1.00 46.25 198 PRO A C 1
ATOM 1414 O O . PRO A 1 198 ? 23.174 3.379 -27.124 1.00 46.25 198 PRO A O 1
ATOM 1417 N N . VAL A 1 199 ? 21.971 3.293 -25.228 1.00 48.66 199 VAL A N 1
ATOM 1418 C CA . VAL A 1 199 ? 22.836 4.260 -24.551 1.00 48.66 199 VAL A CA 1
ATOM 1419 C C . VAL A 1 199 ? 24.139 3.512 -24.255 1.00 48.66 199 VAL A C 1
ATOM 1421 O O . VAL A 1 199 ? 24.107 2.516 -23.526 1.00 48.66 199 VAL A O 1
ATOM 1424 N N . PRO A 1 200 ? 25.297 3.931 -24.808 1.00 51.41 200 PRO A N 1
ATOM 1425 C CA . PRO A 1 200 ? 26.570 3.319 -24.451 1.00 51.41 200 PRO A CA 1
ATOM 1426 C C . PRO A 1 200 ? 26.727 3.397 -22.939 1.00 51.41 200 PRO A C 1
ATOM 1428 O O . PRO A 1 200 ? 26.322 4.406 -22.355 1.00 51.41 200 PRO A O 1
ATOM 1431 N N . VAL A 1 201 ? 27.353 2.394 -22.316 1.00 54.31 201 VAL A N 1
ATOM 1432 C CA . VAL A 1 201 ? 27.683 2.428 -20.884 1.00 54.31 201 VAL A CA 1
ATOM 1433 C C . VAL A 1 201 ? 28.536 3.669 -20.601 1.00 54.31 201 VAL A C 1
ATOM 1435 O O . VAL A 1 201 ? 29.760 3.660 -20.726 1.00 54.31 201 VAL A O 1
ATOM 1438 N N . THR A 1 202 ? 27.888 4.779 -20.264 1.00 52.69 202 THR A N 1
ATOM 1439 C CA . THR A 1 202 ? 28.523 6.087 -20.131 1.00 52.69 202 THR A CA 1
ATOM 1440 C C . THR A 1 202 ? 28.754 6.298 -18.651 1.00 52.69 202 THR A C 1
ATOM 1442 O O . THR A 1 202 ? 27.820 6.298 -17.856 1.00 52.69 202 THR A O 1
ATOM 1445 N N . GLY A 1 203 ? 30.021 6.391 -18.249 1.00 60.12 203 GLY A N 1
ATOM 1446 C CA . GLY A 1 203 ? 30.370 6.481 -16.830 1.00 60.12 203 GLY A CA 1
ATOM 1447 C C . GLY A 1 203 ? 30.064 5.214 -16.016 1.00 60.12 203 GLY A C 1
ATOM 1448 O O . GLY A 1 203 ? 29.937 5.311 -14.801 1.00 60.12 203 GLY A O 1
ATOM 1449 N N . GLY A 1 204 ? 29.951 4.042 -16.658 1.00 77.56 204 GLY A N 1
ATOM 1450 C CA . GLY A 1 204 ? 29.761 2.757 -15.967 1.00 77.56 204 GLY A CA 1
ATOM 1451 C C . GLY A 1 204 ? 28.308 2.369 -15.666 1.00 77.56 204 GLY A C 1
ATOM 1452 O O . GLY A 1 204 ? 28.096 1.449 -14.885 1.00 77.56 204 GLY A O 1
ATOM 1453 N N . ARG A 1 205 ? 27.311 3.042 -16.257 1.00 83.50 205 ARG A N 1
ATOM 1454 C CA . ARG A 1 205 ? 25.877 2.782 -16.029 1.00 83.50 205 ARG A CA 1
ATOM 1455 C C . ARG A 1 205 ? 25.158 2.353 -17.304 1.00 83.50 205 ARG A C 1
ATOM 1457 O O . ARG A 1 205 ? 25.527 2.806 -18.383 1.00 83.50 205 ARG A O 1
ATOM 1464 N N . VAL A 1 206 ? 24.145 1.501 -17.162 1.00 85.06 206 VAL A N 1
ATOM 1465 C CA . VAL A 1 206 ? 23.184 1.167 -18.226 1.00 85.06 206 VAL A CA 1
ATOM 1466 C C . VAL A 1 206 ? 21.945 2.022 -18.003 1.00 85.06 206 VAL A C 1
ATOM 1468 O O . VAL A 1 206 ? 21.421 2.044 -16.889 1.00 85.06 206 VAL A O 1
ATOM 1471 N N . SER A 1 207 ? 21.513 2.745 -19.034 1.00 84.00 207 SER A N 1
ATOM 1472 C CA . SER A 1 207 ? 20.503 3.794 -18.910 1.00 84.00 207 SER A CA 1
ATOM 1473 C C . SER A 1 207 ? 19.503 3.756 -20.054 1.00 84.00 207 SER A C 1
ATOM 1475 O O . SER A 1 207 ? 19.869 3.396 -21.169 1.00 84.00 207 SER A O 1
ATOM 1477 N N . TRP A 1 208 ? 18.281 4.202 -19.782 1.00 80.69 208 TRP A N 1
ATOM 1478 C CA . TRP A 1 208 ? 17.248 4.446 -20.786 1.00 80.69 208 TRP A CA 1
ATOM 1479 C C . TRP A 1 208 ? 16.434 5.676 -20.417 1.00 80.69 208 TRP A C 1
ATOM 1481 O O . TRP A 1 208 ? 16.302 6.022 -19.238 1.00 80.69 208 TRP A O 1
ATOM 1491 N N . ASP A 1 209 ? 15.915 6.330 -21.449 1.00 85.31 209 ASP A N 1
ATOM 1492 C CA . ASP A 1 209 ? 15.036 7.479 -21.305 1.00 85.31 209 ASP A CA 1
ATOM 1493 C C . ASP A 1 209 ? 13.583 7.004 -21.330 1.00 85.31 209 ASP A C 1
ATOM 1495 O O . ASP A 1 209 ? 13.181 6.211 -22.178 1.00 85.31 209 ASP A O 1
ATOM 1499 N N . VAL A 1 210 ? 12.813 7.480 -20.361 1.00 86.44 210 VAL A N 1
ATOM 1500 C CA . VAL A 1 210 ? 11.380 7.255 -20.218 1.00 86.44 210 VAL A CA 1
ATOM 1501 C C . VAL A 1 210 ? 10.703 8.580 -20.556 1.00 86.44 210 VAL A C 1
ATOM 1503 O O . VAL A 1 210 ? 10.811 9.531 -19.770 1.00 86.44 210 VAL A O 1
ATOM 1506 N N . PRO A 1 211 ? 10.073 8.699 -21.736 1.00 90.62 211 PRO A N 1
ATOM 1507 C CA . PRO A 1 211 ? 9.310 9.882 -22.082 1.00 90.62 211 PRO A CA 1
ATOM 1508 C C . PRO A 1 211 ? 7.972 9.866 -21.344 1.00 90.62 211 PRO A C 1
ATOM 1510 O O . PRO A 1 211 ? 7.341 8.826 -21.160 1.00 90.62 211 PRO A O 1
ATOM 1513 N N . LEU A 1 212 ? 7.528 11.046 -20.937 1.00 91.44 212 LEU A N 1
ATOM 1514 C CA . LEU A 1 212 ? 6.237 11.271 -20.319 1.00 91.44 212 LEU A CA 1
ATOM 1515 C C . LEU A 1 212 ? 5.495 12.377 -21.047 1.00 91.44 212 LEU A C 1
ATOM 1517 O O . LEU A 1 212 ? 6.082 13.398 -21.417 1.00 91.44 212 LEU A O 1
ATOM 1521 N N . VAL A 1 213 ? 4.190 12.180 -21.169 1.00 92.00 213 VAL A N 1
ATOM 1522 C CA . VAL A 1 213 ? 3.233 13.214 -21.551 1.00 92.00 213 VAL A CA 1
ATOM 1523 C C . VAL A 1 213 ? 2.533 13.661 -20.274 1.00 92.00 213 VAL A C 1
ATOM 1525 O O . VAL A 1 213 ? 2.001 12.841 -19.529 1.00 92.00 213 VAL A O 1
ATOM 1528 N N . VAL A 1 214 ? 2.578 14.955 -19.985 1.00 92.00 214 VAL A N 1
ATOM 1529 C CA . VAL A 1 214 ? 1.985 15.548 -18.777 1.00 92.00 214 VAL A CA 1
ATOM 1530 C C . VAL A 1 214 ? 1.090 16.718 -19.163 1.00 92.00 214 VAL A C 1
ATOM 1532 O O . VAL A 1 214 ? 1.246 17.272 -20.250 1.00 92.00 214 VAL A O 1
ATOM 1535 N N . SER A 1 215 ? 0.163 17.125 -18.296 1.00 90.81 215 SER A N 1
ATOM 1536 C CA . SER A 1 215 ? -0.563 18.384 -18.514 1.00 90.81 215 SER A CA 1
ATOM 1537 C C . SER A 1 215 ? 0.404 19.575 -18.590 1.00 90.81 215 SER A C 1
ATOM 1539 O O . SER A 1 215 ? 1.423 19.612 -17.899 1.00 90.81 215 SER A O 1
ATOM 1541 N N . GLU A 1 216 ? 0.100 20.557 -19.446 1.00 88.69 216 GLU A N 1
ATOM 1542 C CA . GLU A 1 216 ? 0.993 21.697 -19.733 1.00 88.69 216 GLU A CA 1
ATOM 1543 C C . GLU A 1 216 ? 1.288 22.587 -18.515 1.00 88.69 216 GLU A C 1
ATOM 1545 O O . GLU A 1 216 ? 2.279 23.317 -18.503 1.00 88.69 216 GLU A O 1
ATOM 1550 N N . ASP A 1 217 ? 0.427 22.549 -17.502 1.00 86.75 217 ASP A N 1
ATOM 1551 C CA . ASP A 1 217 ? 0.538 23.304 -16.258 1.00 86.75 217 ASP A CA 1
ATOM 1552 C C . ASP A 1 217 ? 1.348 22.580 -15.170 1.00 86.75 217 ASP A C 1
ATOM 1554 O O . ASP A 1 217 ? 1.607 23.164 -14.111 1.00 86.75 217 ASP A O 1
ATOM 1558 N N . LEU A 1 218 ? 1.788 21.344 -15.431 1.00 90.62 218 LEU A N 1
ATOM 1559 C CA . LEU A 1 218 ? 2.652 20.592 -14.532 1.00 90.62 218 LEU A CA 1
ATOM 1560 C C . LEU A 1 218 ? 4.130 20.852 -14.803 1.00 90.62 218 LEU A C 1
ATOM 1562 O O . LEU A 1 218 ? 4.593 20.919 -15.939 1.00 90.62 218 LEU A O 1
ATOM 1566 N N . THR A 1 219 ? 4.901 20.939 -13.722 1.00 92.44 219 THR A N 1
ATOM 1567 C CA . THR A 1 219 ? 6.364 20.997 -13.760 1.00 92.44 219 THR A CA 1
ATOM 1568 C C . THR A 1 219 ? 6.957 19.831 -12.975 1.00 92.44 219 THR A C 1
ATOM 1570 O O . THR A 1 219 ? 6.626 19.625 -11.812 1.00 92.44 219 THR A O 1
ATOM 1573 N N . ALA A 1 220 ? 7.878 19.086 -13.577 1.00 92.06 220 ALA A N 1
ATOM 1574 C CA . ALA A 1 220 ? 8.695 18.091 -12.900 1.00 92.06 220 ALA A CA 1
ATOM 1575 C C . ALA A 1 220 ? 9.849 18.756 -12.132 1.00 92.06 220 ALA A C 1
ATOM 1577 O O . ALA A 1 220 ? 10.595 19.584 -12.671 1.00 92.06 220 ALA A O 1
ATOM 1578 N N . ARG A 1 221 ? 10.027 18.352 -10.873 1.00 90.75 221 ARG A N 1
ATOM 1579 C CA . ARG A 1 221 ? 11.117 18.756 -9.982 1.00 90.75 221 ARG A CA 1
ATOM 1580 C C . ARG A 1 221 ? 11.798 17.526 -9.398 1.00 90.75 221 ARG A C 1
ATOM 1582 O O . ARG A 1 221 ? 11.150 16.673 -8.801 1.00 90.75 221 ARG A O 1
ATOM 1589 N N . GLU A 1 222 ? 13.121 17.486 -9.488 1.00 88.31 222 GLU A N 1
ATOM 1590 C CA . GLU A 1 222 ? 13.921 16.445 -8.848 1.00 88.31 222 GLU A CA 1
ATOM 1591 C C . GLU A 1 222 ? 14.086 16.707 -7.343 1.00 88.31 222 GLU A C 1
ATOM 1593 O O . GLU A 1 222 ? 14.501 17.792 -6.921 1.00 88.31 222 GLU A O 1
ATOM 1598 N N . VAL A 1 223 ? 13.797 15.689 -6.533 1.00 81.38 223 VAL A N 1
ATOM 1599 C CA . VAL A 1 223 ? 14.206 15.603 -5.129 1.00 81.38 223 VAL A CA 1
ATOM 1600 C C . VAL A 1 223 ? 15.438 14.709 -5.088 1.00 81.38 223 VAL A C 1
ATOM 1602 O O . VAL A 1 223 ? 15.344 13.493 -5.255 1.00 81.38 223 VAL A O 1
ATOM 1605 N N . ALA A 1 224 ? 16.604 15.336 -4.916 1.00 69.44 224 ALA A N 1
ATOM 1606 C CA . ALA A 1 224 ? 17.907 14.705 -5.106 1.00 69.44 224 ALA A CA 1
ATOM 1607 C C . ALA A 1 224 ? 18.028 13.348 -4.387 1.00 69.44 224 ALA A C 1
ATOM 1609 O O . ALA A 1 224 ? 18.029 13.281 -3.159 1.00 69.44 224 ALA A O 1
ATOM 1610 N N . GLY A 1 225 ? 18.179 12.278 -5.175 1.00 61.78 225 GLY A N 1
ATOM 1611 C CA . GLY A 1 225 ? 18.373 10.911 -4.682 1.00 61.78 225 GLY A CA 1
ATOM 1612 C C . GLY A 1 225 ? 17.127 10.227 -4.107 1.00 61.78 225 GLY A C 1
ATOM 1613 O O . GLY A 1 225 ? 17.265 9.136 -3.556 1.00 61.78 225 GLY A O 1
ATOM 1614 N N . GLU A 1 226 ? 15.943 10.834 -4.222 1.00 67.50 226 GLU A N 1
ATOM 1615 C CA . GLU A 1 226 ? 14.697 10.287 -3.672 1.00 67.50 226 GLU A CA 1
ATOM 1616 C C . GLU A 1 226 ? 13.614 10.035 -4.721 1.00 67.50 226 GLU A C 1
ATOM 1618 O O . GLU A 1 226 ? 13.098 8.926 -4.772 1.00 67.50 226 GLU A O 1
ATOM 1623 N N . ARG A 1 227 ? 13.223 11.047 -5.506 1.00 78.31 227 ARG A N 1
ATOM 1624 C CA . ARG A 1 227 ? 12.057 10.971 -6.406 1.00 78.31 227 ARG A CA 1
ATOM 1625 C C . ARG A 1 227 ? 11.992 12.151 -7.374 1.00 78.31 227 ARG A C 1
ATOM 1627 O O . ARG A 1 227 ? 12.680 13.155 -7.183 1.00 78.31 227 ARG A O 1
ATOM 1634 N N . ILE A 1 228 ? 11.111 12.061 -8.365 1.00 86.19 228 ILE A N 1
ATOM 1635 C CA . ILE A 1 228 ? 10.628 13.209 -9.141 1.00 86.19 228 ILE A CA 1
ATOM 1636 C C . ILE A 1 228 ? 9.229 13.572 -8.646 1.00 86.19 228 ILE A C 1
ATOM 1638 O O . ILE A 1 228 ? 8.384 12.704 -8.456 1.00 86.19 228 ILE A O 1
ATOM 1642 N N . GLU A 1 229 ? 8.982 14.856 -8.425 1.00 87.88 229 GLU A N 1
ATOM 1643 C CA . GLU A 1 229 ? 7.673 15.397 -8.060 1.00 87.88 229 GLU A CA 1
ATOM 1644 C C . GLU A 1 229 ? 7.113 16.197 -9.237 1.00 87.88 229 GLU A C 1
ATOM 1646 O O . GLU A 1 229 ? 7.812 17.047 -9.785 1.00 87.88 229 GLU A O 1
ATOM 1651 N N . PHE A 1 230 ? 5.856 15.956 -9.604 1.00 88.88 230 PHE A N 1
ATOM 1652 C CA . PHE A 1 230 ? 5.109 16.785 -10.549 1.00 88.88 230 PHE A CA 1
ATOM 1653 C C . PHE A 1 230 ? 4.290 17.798 -9.755 1.00 88.88 230 PHE A C 1
ATOM 1655 O O . PHE A 1 230 ? 3.504 17.409 -8.887 1.00 88.88 230 PHE A O 1
ATOM 1662 N N . VAL A 1 231 ? 4.505 19.088 -10.012 1.00 90.12 231 VAL A N 1
ATOM 1663 C CA . VAL A 1 231 ? 3.866 20.188 -9.281 1.00 90.12 231 VAL A CA 1
ATOM 1664 C C . VAL A 1 231 ? 2.984 21.041 -10.184 1.00 90.12 231 VAL A C 1
ATOM 1666 O O . VAL A 1 231 ? 3.368 21.315 -11.319 1.00 90.12 231 VAL A O 1
ATOM 1669 N N . ASN A 1 232 ? 1.833 21.479 -9.670 1.00 88.06 232 ASN A N 1
ATOM 1670 C CA . ASN A 1 232 ? 0.943 22.420 -10.358 1.00 88.06 232 ASN A CA 1
ATOM 1671 C C . ASN A 1 232 ? 1.483 23.867 -10.287 1.00 88.06 232 ASN A C 1
ATOM 1673 O O . ASN A 1 232 ? 2.478 24.161 -9.611 1.00 88.06 232 ASN A O 1
ATOM 1677 N N . GLY A 1 233 ? 0.793 24.810 -10.937 1.00 85.56 233 GLY A N 1
ATOM 1678 C CA . GLY A 1 233 ? 1.155 26.236 -10.925 1.00 85.56 233 GLY A CA 1
ATOM 1679 C C . GLY A 1 233 ? 1.151 26.909 -9.539 1.00 85.56 233 GLY A C 1
ATOM 1680 O O . GLY A 1 233 ? 1.748 27.977 -9.382 1.00 85.56 233 GLY A O 1
ATOM 1681 N N . ALA A 1 234 ? 0.522 26.297 -8.527 1.00 86.62 234 ALA A N 1
ATOM 1682 C CA . ALA A 1 234 ? 0.556 26.745 -7.132 1.00 86.62 234 ALA A CA 1
ATOM 1683 C C . ALA A 1 234 ? 1.761 26.184 -6.343 1.00 86.62 234 ALA A C 1
ATOM 1685 O O . ALA A 1 234 ? 2.021 26.620 -5.219 1.00 86.62 234 ALA A O 1
ATOM 1686 N N . GLY A 1 235 ? 2.532 25.265 -6.936 1.00 84.50 235 GLY A N 1
ATOM 1687 C CA . GLY A 1 235 ? 3.669 24.592 -6.307 1.00 84.50 235 GLY A CA 1
ATOM 1688 C C . GLY A 1 235 ? 3.285 23.380 -5.454 1.00 84.50 235 GLY A C 1
ATOM 1689 O O . GLY A 1 235 ? 4.117 22.895 -4.682 1.00 84.50 235 GLY A O 1
ATOM 1690 N N . GLU A 1 236 ? 2.048 22.900 -5.573 1.00 83.06 236 GLU A N 1
ATOM 1691 C CA . GLU A 1 236 ? 1.550 21.715 -4.877 1.00 83.06 236 GLU A CA 1
ATOM 1692 C C . GLU A 1 236 ? 1.922 20.460 -5.666 1.00 83.06 236 GLU A C 1
ATOM 1694 O O . GLU A 1 236 ? 1.840 20.444 -6.891 1.00 83.06 236 GLU A O 1
ATOM 1699 N N . VAL A 1 237 ? 2.367 19.411 -4.970 1.00 84.12 237 VAL A N 1
ATOM 1700 C CA . VAL A 1 237 ? 2.731 18.135 -5.601 1.00 84.12 237 VAL A CA 1
ATOM 1701 C C . VAL A 1 237 ? 1.452 17.361 -5.909 1.00 84.12 237 VAL A C 1
ATOM 1703 O O . VAL A 1 237 ? 0.729 17.017 -4.977 1.00 84.12 237 VAL A O 1
ATOM 1706 N N . VAL A 1 238 ? 1.218 17.058 -7.187 1.00 80.56 238 VAL A N 1
ATOM 1707 C CA . VAL A 1 238 ? 0.036 16.318 -7.675 1.00 80.56 238 VAL A CA 1
ATOM 1708 C C . VAL A 1 238 ? 0.355 14.858 -8.010 1.00 80.56 238 VAL A C 1
ATOM 1710 O O . VAL A 1 238 ? -0.484 13.977 -7.866 1.00 80.56 238 VAL A O 1
ATOM 1713 N N . SER A 1 239 ? 1.607 14.557 -8.367 1.00 81.62 239 SER A N 1
ATOM 1714 C CA . SER A 1 239 ? 2.070 13.194 -8.656 1.00 81.62 239 SER A CA 1
ATOM 1715 C C . SER A 1 239 ? 3.553 13.025 -8.323 1.00 81.62 239 SER A C 1
ATOM 1717 O O . SER A 1 239 ? 4.298 14.007 -8.219 1.00 81.62 239 SER A O 1
ATOM 1719 N N . ARG A 1 240 ? 3.986 11.781 -8.110 1.00 82.75 240 ARG A N 1
ATOM 1720 C CA . ARG A 1 240 ? 5.375 11.416 -7.816 1.00 82.75 240 ARG A CA 1
ATOM 1721 C C . ARG A 1 240 ? 5.818 10.224 -8.650 1.00 82.75 240 ARG A C 1
ATOM 1723 O O . ARG A 1 240 ? 5.044 9.314 -8.928 1.00 82.75 240 ARG A O 1
ATOM 1730 N N . PHE A 1 241 ? 7.100 10.237 -8.983 1.00 79.25 241 PHE A N 1
ATOM 1731 C CA . PHE A 1 241 ? 7.840 9.098 -9.500 1.00 79.25 241 PHE A CA 1
ATOM 1732 C C . PHE A 1 241 ? 8.925 8.737 -8.492 1.00 79.25 241 PHE A C 1
ATOM 1734 O O . PHE A 1 241 ? 9.896 9.484 -8.327 1.00 79.25 241 PHE A O 1
ATOM 1741 N N . GLU A 1 242 ? 8.730 7.640 -7.773 1.00 72.62 242 GLU A N 1
ATOM 1742 C CA . GLU A 1 242 ? 9.614 7.245 -6.676 1.00 72.62 242 GLU A CA 1
ATOM 1743 C C . GLU A 1 242 ? 10.925 6.634 -7.202 1.00 72.62 242 GLU A C 1
ATOM 1745 O O . GLU A 1 242 ? 10.996 6.145 -8.332 1.00 72.62 242 GLU A O 1
ATOM 1750 N N . ALA A 1 243 ? 11.998 6.681 -6.401 1.00 69.06 243 ALA A N 1
ATOM 1751 C CA . ALA A 1 243 ? 13.286 6.107 -6.795 1.00 69.06 243 ALA A CA 1
ATOM 1752 C C . ALA A 1 243 ? 13.172 4.588 -7.065 1.00 69.06 243 ALA A C 1
ATOM 1754 O O . ALA A 1 243 ? 12.883 3.831 -6.134 1.00 69.06 243 ALA A O 1
ATOM 1755 N N . PRO A 1 244 ? 13.493 4.130 -8.288 1.00 75.44 244 PRO A N 1
ATOM 1756 C CA . PRO A 1 244 ? 13.393 2.738 -8.670 1.00 75.44 244 PRO A CA 1
ATOM 1757 C C . PRO A 1 244 ? 14.481 1.880 -8.035 1.00 75.44 244 PRO A C 1
ATOM 1759 O O . PRO A 1 244 ? 15.559 2.344 -7.634 1.00 75.44 244 PRO A O 1
ATOM 1762 N N . LEU A 1 245 ? 14.229 0.578 -8.039 1.00 80.06 245 LEU A N 1
ATOM 1763 C CA . LEU A 1 245 ? 15.226 -0.441 -7.742 1.00 80.06 245 LEU A CA 1
ATOM 1764 C C . LEU A 1 245 ? 15.324 -1.427 -8.888 1.00 80.06 245 LEU A C 1
ATOM 1766 O O . LEU A 1 245 ? 14.385 -1.623 -9.652 1.00 80.06 245 LEU A O 1
ATOM 1770 N N . ALA A 1 246 ? 16.486 -2.058 -8.981 1.00 86.19 246 ALA A N 1
ATOM 1771 C CA . ALA A 1 246 ? 16.674 -3.208 -9.834 1.00 86.19 246 ALA A CA 1
ATOM 1772 C C . ALA A 1 246 ? 17.033 -4.413 -8.975 1.00 86.19 246 ALA A C 1
ATOM 1774 O O . ALA A 1 246 ? 17.824 -4.289 -8.036 1.00 86.19 246 ALA A O 1
ATOM 1775 N N . TRP A 1 247 ? 16.478 -5.572 -9.302 1.00 87.50 247 TRP A N 1
ATOM 1776 C CA . TRP A 1 247 ? 16.802 -6.842 -8.661 1.00 87.50 247 TRP A CA 1
ATOM 1777 C C . TRP A 1 247 ? 16.804 -7.977 -9.672 1.00 87.50 247 TRP A C 1
ATOM 1779 O O . TRP A 1 247 ? 16.217 -7.890 -10.747 1.00 87.50 247 TRP A O 1
ATOM 1789 N N . ASP A 1 248 ? 17.506 -9.045 -9.328 1.00 90.00 248 ASP A N 1
ATOM 1790 C CA . ASP A 1 248 ? 17.604 -10.235 -10.162 1.00 90.00 248 ASP A CA 1
ATOM 1791 C C . ASP A 1 248 ? 16.671 -11.342 -9.668 1.00 90.00 248 ASP A C 1
ATOM 1793 O O . ASP A 1 248 ? 16.107 -11.243 -8.584 1.00 90.00 248 ASP A O 1
ATOM 1797 N N . ALA A 1 249 ? 16.491 -12.414 -10.432 1.00 87.81 249 ALA A N 1
ATOM 1798 C CA . ALA A 1 249 ? 15.567 -13.486 -10.071 1.00 87.81 249 ALA A CA 1
ATOM 1799 C C . ALA A 1 249 ? 16.072 -14.396 -8.939 1.00 87.81 249 ALA A C 1
ATOM 1801 O O . ALA A 1 249 ? 15.375 -15.338 -8.552 1.00 87.81 249 ALA A O 1
ATOM 1802 N N . GLN A 1 250 ? 17.270 -14.154 -8.392 1.00 85.31 250 GLN A N 1
ATOM 1803 C CA . GLN A 1 250 ? 17.759 -14.944 -7.277 1.00 85.31 250 GLN A CA 1
ATOM 1804 C C . GLN A 1 250 ? 16.987 -14.577 -6.013 1.00 85.31 250 GLN A C 1
ATOM 1806 O O . GLN A 1 250 ? 17.164 -13.508 -5.428 1.00 85.31 250 GLN A O 1
ATOM 1811 N N . VAL A 1 251 ? 16.195 -15.533 -5.542 1.00 78.75 251 VAL A N 1
ATOM 1812 C CA . VAL A 1 251 ? 15.552 -15.455 -4.236 1.00 78.75 251 VAL A CA 1
ATOM 1813 C C . VAL A 1 251 ? 16.296 -16.303 -3.212 1.00 78.75 251 VAL A C 1
ATOM 1815 O O . VAL A 1 251 ? 16.772 -17.402 -3.516 1.00 78.75 251 VAL A O 1
ATOM 1818 N N . ASP A 1 252 ? 16.386 -15.828 -1.972 1.00 74.06 252 ASP A N 1
ATOM 1819 C CA . ASP A 1 252 ? 16.748 -16.715 -0.868 1.00 74.06 252 ASP A CA 1
ATOM 1820 C C . ASP A 1 252 ? 15.639 -17.760 -0.698 1.00 74.06 252 ASP A C 1
ATOM 1822 O O . ASP A 1 252 ? 14.470 -17.434 -0.503 1.00 74.06 252 ASP A O 1
ATOM 1826 N N . ALA A 1 253 ? 16.007 -19.040 -0.765 1.00 69.50 253 ALA A N 1
ATOM 1827 C CA . ALA A 1 253 ? 15.054 -20.152 -0.793 1.00 69.50 253 ALA A CA 1
ATOM 1828 C C . ALA A 1 253 ? 14.161 -20.243 0.456 1.00 69.50 253 ALA A C 1
ATOM 1830 O O . ALA A 1 253 ? 13.194 -21.007 0.475 1.00 69.50 253 ALA A O 1
ATOM 1831 N N . LYS A 1 254 ? 14.512 -19.524 1.526 1.00 65.06 254 LYS A N 1
ATOM 1832 C CA . LYS A 1 254 ? 13.750 -19.504 2.767 1.00 65.06 254 LYS A CA 1
ATOM 1833 C C . LYS A 1 254 ? 12.900 -18.251 2.834 1.00 65.06 254 LYS A C 1
ATOM 1835 O O . LYS A 1 254 ? 11.699 -18.393 2.974 1.00 65.06 254 LYS A O 1
ATOM 1840 N N . SER A 1 255 ? 13.472 -17.058 2.710 1.00 61.22 255 SER A N 1
ATOM 1841 C CA . SER A 1 255 ? 12.734 -15.796 2.833 1.00 61.22 255 SER A CA 1
ATOM 1842 C C . SER A 1 255 ? 11.918 -15.423 1.600 1.00 61.22 255 SER A C 1
ATOM 1844 O O . SER A 1 255 ? 11.008 -14.599 1.716 1.00 61.22 255 SER A O 1
ATOM 1846 N N . TRP A 1 256 ? 12.235 -16.027 0.450 1.00 66.62 256 TRP A N 1
ATOM 1847 C CA . TRP A 1 256 ? 11.748 -15.632 -0.870 1.00 66.62 256 TRP A CA 1
ATOM 1848 C C . TRP A 1 256 ? 12.075 -14.169 -1.216 1.00 66.62 256 TRP A C 1
ATOM 1850 O O . TRP A 1 256 ? 11.363 -13.546 -1.995 1.00 66.62 256 TRP A O 1
ATOM 1860 N N . GLU A 1 257 ? 13.126 -13.605 -0.612 1.00 68.62 257 GLU A N 1
ATOM 1861 C CA . GLU A 1 257 ? 13.600 -12.245 -0.888 1.00 68.62 257 GLU A CA 1
ATOM 1862 C C . GLU A 1 257 ? 14.583 -12.234 -2.049 1.00 68.62 257 GLU A C 1
ATOM 1864 O O . GLU A 1 257 ? 15.493 -13.066 -2.089 1.00 68.62 257 GLU A O 1
ATOM 1869 N N . HIS A 1 258 ? 14.483 -11.216 -2.900 1.00 72.44 258 HIS A N 1
ATOM 1870 C CA . HIS A 1 258 ? 15.535 -10.878 -3.848 1.00 72.44 258 HIS A CA 1
ATOM 1871 C C . HIS A 1 258 ? 16.757 -10.328 -3.103 1.00 72.44 258 HIS A C 1
ATOM 1873 O O . HIS A 1 258 ? 16.812 -9.171 -2.671 1.00 72.44 258 HIS A O 1
ATOM 1879 N N . VAL A 1 259 ? 17.753 -11.193 -2.913 1.00 71.44 259 VAL A N 1
ATOM 1880 C CA . VAL A 1 259 ? 18.961 -10.867 -2.139 1.00 71.44 259 VAL A CA 1
ATOM 1881 C C . VAL A 1 259 ? 19.886 -9.910 -2.881 1.00 71.44 259 VAL A C 1
ATOM 1883 O O . VAL A 1 259 ? 20.607 -9.143 -2.243 1.00 71.44 259 VAL A O 1
ATOM 1886 N N . ASN A 1 260 ? 19.833 -9.913 -4.213 1.00 82.06 260 ASN A N 1
ATOM 1887 C CA . ASN A 1 260 ? 20.629 -9.029 -5.043 1.00 82.06 260 ASN A CA 1
ATOM 1888 C C . ASN A 1 260 ? 19.740 -7.908 -5.585 1.00 82.06 260 ASN A C 1
ATOM 1890 O O . ASN A 1 260 ? 18.986 -8.110 -6.533 1.00 82.06 260 ASN A O 1
ATOM 1894 N N . HIS A 1 261 ? 19.879 -6.712 -5.021 1.00 83.38 261 HIS A N 1
ATOM 1895 C CA . HIS A 1 261 ? 19.235 -5.499 -5.518 1.00 83.38 261 HIS A CA 1
ATOM 1896 C C . HIS A 1 261 ? 20.226 -4.334 -5.566 1.00 83.38 261 HIS A C 1
ATOM 1898 O O . HIS A 1 261 ? 21.239 -4.333 -4.860 1.00 83.38 261 HIS A O 1
ATOM 1904 N N . VAL A 1 262 ? 19.941 -3.339 -6.399 1.00 85.31 262 VAL A N 1
ATOM 1905 C CA . VAL A 1 262 ? 20.726 -2.108 -6.523 1.00 85.31 262 VAL A CA 1
ATOM 1906 C C . VAL A 1 262 ? 19.789 -0.908 -6.700 1.00 85.31 262 VAL A C 1
ATOM 1908 O O . VAL A 1 262 ? 18.750 -1.040 -7.350 1.00 85.31 262 VAL A O 1
ATOM 1911 N N . PRO A 1 263 ? 20.118 0.267 -6.133 1.00 82.25 263 PRO A N 1
ATOM 1912 C CA . PRO A 1 263 ? 19.391 1.493 -6.436 1.00 82.25 263 PRO A CA 1
ATOM 1913 C C . PRO A 1 263 ? 19.470 1.837 -7.925 1.00 82.25 263 PRO A C 1
ATOM 1915 O O . PRO A 1 263 ? 20.540 1.740 -8.534 1.00 82.25 263 PRO A O 1
ATOM 1918 N N . VAL A 1 264 ? 18.364 2.316 -8.483 1.00 83.81 264 VAL A N 1
ATOM 1919 C CA . VAL A 1 264 ? 18.309 2.872 -9.835 1.00 83.81 264 VAL A CA 1
ATOM 1920 C C . VAL A 1 264 ? 18.274 4.381 -9.699 1.00 83.81 264 VAL A C 1
ATOM 1922 O O . VAL A 1 264 ? 17.508 4.949 -8.925 1.00 83.81 264 VAL A O 1
ATOM 1925 N N . THR A 1 265 ? 19.160 5.059 -10.413 1.00 83.75 265 THR A N 1
ATOM 1926 C CA . THR A 1 265 ? 19.185 6.521 -10.409 1.00 83.75 265 THR A CA 1
ATOM 1927 C C . THR A 1 265 ? 18.157 7.047 -11.397 1.00 83.75 265 THR A C 1
ATOM 1929 O O . THR A 1 265 ? 18.103 6.562 -12.523 1.00 83.75 265 THR A O 1
ATOM 1932 N N . VAL A 1 266 ? 17.393 8.052 -10.976 1.00 83.44 266 VAL A N 1
ATOM 1933 C CA . VAL A 1 266 ? 16.500 8.838 -11.832 1.00 83.44 266 VAL A CA 1
ATOM 1934 C C . VAL A 1 266 ? 17.109 10.215 -12.007 1.00 83.44 266 VAL A C 1
ATOM 1936 O O . VAL A 1 266 ? 17.556 10.804 -11.025 1.00 83.44 266 VAL A O 1
ATOM 1939 N N . ALA A 1 267 ? 17.113 10.727 -13.230 1.00 86.62 267 ALA A N 1
ATOM 1940 C CA . ALA A 1 267 ? 17.472 12.110 -13.507 1.00 86.62 267 ALA A CA 1
ATOM 1941 C C . ALA A 1 267 ? 16.427 12.754 -14.417 1.00 86.62 267 ALA A C 1
ATOM 1943 O O . ALA A 1 267 ? 16.001 12.146 -15.400 1.00 86.62 267 ALA A O 1
ATOM 1944 N N . LEU A 1 268 ? 16.053 13.998 -14.123 1.00 90.44 268 LEU A N 1
ATOM 1945 C CA . LEU A 1 268 ? 15.281 14.819 -15.053 1.00 90.44 268 LEU A CA 1
ATOM 1946 C C . LEU A 1 268 ? 16.215 15.307 -16.174 1.00 90.44 268 LEU A C 1
ATOM 1948 O O . LEU A 1 268 ? 17.078 16.151 -15.932 1.00 90.44 268 LEU A O 1
ATOM 1952 N N . VAL A 1 269 ? 16.074 14.764 -17.389 1.00 90.44 269 VAL A N 1
ATOM 1953 C CA . VAL A 1 269 ? 16.982 15.058 -18.522 1.00 90.44 269 VAL A CA 1
ATOM 1954 C C . VAL A 1 269 ? 16.358 15.933 -19.607 1.00 90.44 269 VAL A C 1
ATOM 1956 O O . VAL A 1 269 ? 17.090 16.518 -20.404 1.00 90.44 269 VAL A O 1
ATOM 1959 N N . GLY A 1 270 ? 15.032 16.066 -19.615 1.00 90.81 270 GLY A N 1
ATOM 1960 C CA . GLY A 1 270 ? 14.298 16.936 -20.531 1.00 90.81 270 GLY A CA 1
ATOM 1961 C C . GLY A 1 270 ? 12.965 17.371 -19.934 1.00 90.81 270 GLY A C 1
ATOM 1962 O O . GLY A 1 270 ? 12.335 16.611 -19.200 1.00 90.81 270 GLY A O 1
ATOM 1963 N N . GLN A 1 271 ? 12.555 18.605 -20.219 1.00 93.56 271 GLN A N 1
ATOM 1964 C CA . GLN A 1 271 ? 11.245 19.130 -19.849 1.00 93.56 271 GLN A CA 1
ATOM 1965 C C . GLN A 1 271 ? 10.870 20.292 -20.771 1.00 93.56 271 GLN A C 1
ATOM 1967 O O . GLN A 1 271 ? 11.593 21.284 -20.835 1.00 93.56 271 GLN A O 1
ATOM 1972 N N . ASP A 1 272 ? 9.716 20.161 -21.416 1.00 90.00 272 ASP A N 1
ATOM 1973 C CA . ASP A 1 272 ? 9.059 21.151 -22.264 1.00 90.00 272 ASP A CA 1
ATOM 1974 C C . ASP A 1 272 ? 7.565 21.221 -21.892 1.00 90.00 272 ASP A C 1
ATOM 1976 O O . ASP A 1 272 ? 7.088 20.466 -21.043 1.00 90.00 272 ASP A O 1
ATOM 1980 N N . ALA A 1 273 ? 6.802 22.117 -22.525 1.00 86.38 273 ALA A N 1
ATOM 1981 C CA . ALA A 1 273 ? 5.356 22.186 -22.311 1.00 86.38 273 ALA A CA 1
ATOM 1982 C C . ALA A 1 273 ? 4.698 20.834 -22.643 1.00 86.38 273 ALA A C 1
ATOM 1984 O O . ALA A 1 273 ? 4.755 20.364 -23.780 1.00 86.38 273 ALA A O 1
ATOM 1985 N N . GLY A 1 274 ? 4.116 20.206 -21.621 1.00 89.19 274 GLY A N 1
ATOM 1986 C CA . GLY A 1 274 ? 3.415 18.929 -21.721 1.00 89.19 274 GLY A CA 1
ATOM 1987 C C . GLY A 1 274 ? 4.296 17.691 -21.934 1.00 89.19 274 GLY A C 1
ATOM 1988 O O . GLY A 1 274 ? 3.771 16.603 -22.170 1.00 89.19 274 GLY A O 1
ATOM 1989 N N . ARG A 1 275 ? 5.630 17.818 -21.859 1.00 92.00 275 ARG A N 1
ATOM 1990 C CA . ARG A 1 275 ? 6.559 16.692 -22.039 1.00 92.00 275 ARG A CA 1
ATOM 1991 C C . ARG A 1 275 ? 7.682 16.704 -21.019 1.00 92.00 275 ARG A C 1
ATOM 1993 O O . ARG A 1 275 ? 8.331 17.722 -20.797 1.00 92.00 275 ARG A O 1
ATOM 2000 N N . VAL A 1 276 ? 7.959 15.540 -20.449 1.00 92.88 276 VAL A N 1
ATOM 2001 C CA . VAL A 1 276 ? 9.067 15.320 -19.514 1.00 92.88 276 VAL A CA 1
ATOM 2002 C C . VAL A 1 276 ? 9.841 14.087 -19.961 1.00 92.88 276 VAL A C 1
ATOM 2004 O O . VAL A 1 276 ? 9.255 13.116 -20.422 1.00 92.88 276 VAL A O 1
ATOM 2007 N N . THR A 1 277 ? 11.162 14.099 -19.821 1.00 90.62 277 THR A N 1
ATOM 2008 C CA . THR A 1 277 ? 12.003 12.925 -20.070 1.00 90.62 277 THR A CA 1
ATOM 2009 C C . THR A 1 277 ? 12.803 12.619 -18.819 1.00 90.62 277 THR A C 1
ATOM 2011 O O . THR A 1 277 ? 13.590 13.449 -18.346 1.00 90.62 277 THR A O 1
ATOM 2014 N N . LEU A 1 278 ? 12.604 11.416 -18.285 1.00 88.88 278 LEU A N 1
ATOM 2015 C CA . LEU A 1 278 ? 13.355 10.899 -17.148 1.00 88.88 278 LEU A CA 1
ATOM 2016 C C . LEU A 1 278 ? 14.377 9.884 -17.634 1.00 88.88 278 LEU A C 1
ATOM 2018 O O . LEU A 1 278 ? 14.061 9.033 -18.454 1.00 88.88 278 LEU A O 1
ATOM 2022 N N . ARG A 1 279 ? 15.593 9.931 -17.099 1.00 87.19 279 ARG A N 1
ATOM 2023 C CA . ARG A 1 279 ? 16.612 8.913 -17.350 1.00 87.19 279 ARG A CA 1
ATOM 2024 C C . ARG A 1 279 ? 16.713 7.974 -16.168 1.00 87.19 279 ARG A C 1
ATOM 2026 O O . ARG A 1 279 ? 17.096 8.409 -15.082 1.00 87.19 279 ARG A O 1
ATOM 2033 N N . LEU A 1 280 ? 16.456 6.692 -16.402 1.00 85.50 280 LEU A N 1
ATOM 2034 C CA . LEU A 1 280 ? 16.733 5.627 -15.441 1.00 85.50 280 LEU A CA 1
ATOM 2035 C C . LEU A 1 280 ? 18.144 5.101 -15.674 1.00 85.50 280 LEU A C 1
ATOM 2037 O O . LEU A 1 280 ? 18.629 5.088 -16.803 1.00 85.50 280 LEU A O 1
ATOM 2041 N N . SER A 1 281 ? 18.866 4.761 -14.607 1.00 86.12 281 SER A N 1
ATOM 2042 C CA . SER A 1 281 ? 20.258 4.311 -14.698 1.00 86.12 281 SER A CA 1
ATOM 2043 C C . SER A 1 281 ? 20.609 3.288 -13.626 1.00 86.12 281 SER A C 1
ATOM 2045 O O . SER A 1 281 ? 20.635 3.609 -12.435 1.00 86.12 281 SER A O 1
ATOM 2047 N N . VAL A 1 282 ? 20.973 2.086 -14.064 1.00 88.62 282 VAL A N 1
ATOM 2048 C CA . VAL A 1 282 ? 21.457 0.983 -13.227 1.00 88.62 282 VAL A CA 1
ATOM 2049 C C . VAL A 1 282 ? 22.984 0.947 -13.272 1.00 88.62 282 VAL A C 1
ATOM 2051 O O . VAL A 1 282 ? 23.591 1.257 -14.300 1.00 88.62 282 VAL A O 1
ATOM 2054 N N . ASP A 1 283 ? 23.630 0.575 -12.165 1.00 88.56 283 ASP A N 1
ATOM 2055 C CA . ASP A 1 283 ? 25.070 0.305 -12.169 1.00 88.56 283 ASP A CA 1
ATOM 2056 C C . ASP A 1 283 ? 25.395 -0.835 -13.149 1.00 88.56 283 ASP A C 1
ATOM 2058 O O . ASP A 1 283 ? 24.876 -1.946 -13.031 1.00 88.56 283 ASP A O 1
ATOM 2062 N N . GLY A 1 284 ? 26.238 -0.553 -14.143 1.00 87.31 284 GLY A N 1
ATOM 2063 C CA . GLY A 1 284 ? 26.561 -1.504 -15.201 1.00 87.31 284 GLY A CA 1
ATOM 2064 C C . GLY A 1 284 ? 27.424 -2.659 -14.704 1.00 87.31 284 GLY A C 1
ATOM 2065 O O . GLY A 1 284 ? 27.281 -3.766 -15.208 1.00 87.31 284 GLY A O 1
ATOM 2066 N N . GLY A 1 285 ? 28.272 -2.434 -13.694 1.00 88.31 285 GLY A N 1
ATOM 2067 C CA . GLY A 1 285 ? 29.056 -3.498 -13.065 1.00 88.31 285 GLY A CA 1
ATOM 2068 C C . GLY A 1 285 ? 28.159 -4.519 -12.371 1.00 88.31 285 GLY A C 1
ATOM 2069 O O . GLY A 1 285 ? 28.331 -5.717 -12.562 1.00 88.31 285 GLY A O 1
ATOM 2070 N N . TRP A 1 286 ? 27.152 -4.044 -11.638 1.00 91.25 286 TRP A N 1
ATOM 2071 C CA . TRP A 1 286 ? 26.125 -4.881 -11.030 1.00 91.25 286 TRP A CA 1
ATOM 2072 C C . TRP A 1 286 ? 25.275 -5.589 -12.092 1.00 91.25 286 TRP A C 1
ATOM 2074 O O . TRP A 1 286 ? 25.061 -6.798 -11.995 1.00 91.25 286 TRP A O 1
ATOM 2084 N N . LEU A 1 287 ? 24.795 -4.867 -13.109 1.00 89.44 287 LEU A N 1
ATOM 2085 C CA . LEU A 1 287 ? 23.863 -5.423 -14.094 1.00 89.44 287 LEU A CA 1
ATOM 2086 C C . LEU A 1 287 ? 24.532 -6.463 -15.009 1.00 89.44 287 LEU A C 1
ATOM 2088 O O . LEU A 1 287 ? 23.920 -7.477 -15.333 1.00 89.44 287 LEU A O 1
ATOM 2092 N N . LEU A 1 288 ? 25.798 -6.243 -15.380 1.00 87.94 288 LEU A N 1
ATOM 2093 C CA . LEU A 1 288 ? 26.573 -7.129 -16.256 1.00 87.94 288 LEU A CA 1
ATOM 2094 C C . LEU A 1 288 ? 27.351 -8.222 -15.503 1.00 87.94 288 LEU A C 1
ATOM 2096 O O . LEU A 1 288 ? 27.951 -9.070 -16.167 1.00 87.94 288 LEU A O 1
ATOM 2100 N N . ASP A 1 289 ? 27.332 -8.249 -14.165 1.00 90.81 289 ASP A N 1
ATOM 2101 C CA . ASP A 1 289 ? 28.022 -9.258 -13.344 1.00 90.81 289 ASP A CA 1
ATOM 2102 C C . ASP A 1 289 ? 27.710 -10.684 -13.827 1.00 90.81 289 ASP A C 1
ATOM 2104 O O . ASP A 1 289 ? 26.543 -11.019 -14.029 1.00 90.81 289 ASP A O 1
ATOM 2108 N N . GLU A 1 290 ? 28.723 -11.533 -14.041 1.00 89.69 290 GLU A N 1
ATOM 2109 C CA . GLU A 1 290 ? 28.551 -12.895 -14.582 1.00 89.69 290 GLU A CA 1
ATOM 2110 C C . GLU A 1 290 ? 27.643 -13.785 -13.717 1.00 89.69 290 GLU A C 1
ATOM 2112 O O . GLU A 1 290 ? 26.976 -14.673 -14.248 1.00 89.69 290 GLU A O 1
ATOM 2117 N N . GLY A 1 291 ? 27.563 -13.517 -12.411 1.00 90.06 291 GLY A N 1
ATOM 2118 C CA . GLY A 1 291 ? 26.707 -14.221 -11.460 1.00 90.06 291 GLY A CA 1
ATOM 2119 C C . GLY A 1 291 ? 25.234 -13.805 -11.486 1.00 90.06 291 GLY A C 1
ATOM 2120 O O . GLY A 1 291 ? 24.443 -14.390 -10.748 1.00 90.06 291 GLY A O 1
ATOM 2121 N N . ARG A 1 292 ? 24.846 -12.821 -12.311 1.00 92.75 292 ARG A N 1
ATOM 2122 C CA . ARG A 1 292 ? 23.464 -12.326 -12.405 1.00 92.75 292 ARG A CA 1
ATOM 2123 C C . ARG A 1 292 ? 22.483 -13.428 -12.814 1.00 92.75 292 ARG A C 1
ATOM 2125 O O . ARG A 1 292 ? 22.657 -14.057 -13.861 1.00 92.75 292 ARG A O 1
ATOM 2132 N N . VAL A 1 293 ? 21.425 -13.610 -12.024 1.00 93.62 293 VAL A N 1
ATOM 2133 C CA . VAL A 1 293 ? 20.352 -14.579 -12.301 1.00 93.62 293 VAL A CA 1
ATOM 2134 C C . VAL A 1 293 ? 19.159 -13.866 -12.930 1.00 93.62 293 VAL A C 1
ATOM 2136 O O . VAL A 1 293 ? 18.559 -12.996 -12.316 1.00 93.62 293 VAL A O 1
ATOM 2139 N N . PHE A 1 294 ? 18.795 -14.235 -14.151 1.00 90.44 294 PHE A N 1
ATOM 2140 C CA . PHE A 1 294 ? 17.696 -13.604 -14.884 1.00 90.44 294 PHE A CA 1
ATOM 2141 C C . PHE A 1 294 ? 16.339 -14.301 -14.628 1.00 90.44 294 PHE A C 1
ATOM 2143 O O . PHE A 1 294 ? 16.341 -15.489 -14.286 1.00 90.44 294 PHE A O 1
ATOM 2150 N N . PRO A 1 295 ? 15.191 -13.609 -14.800 1.00 93.38 295 PRO A N 1
ATOM 2151 C CA . PRO A 1 295 ? 15.060 -12.227 -15.275 1.00 93.38 295 PRO A CA 1
ATOM 2152 C C . PRO A 1 295 ? 15.559 -11.171 -14.280 1.00 93.38 295 PRO A C 1
ATOM 2154 O O . PRO A 1 295 ? 15.546 -11.383 -13.070 1.00 93.38 295 PRO A O 1
ATOM 2157 N N . VAL A 1 296 ? 16.009 -10.030 -14.801 1.00 91.50 296 VAL A N 1
ATOM 2158 C CA . VAL A 1 296 ? 16.288 -8.833 -13.995 1.00 91.50 296 VAL A CA 1
ATOM 2159 C C . VAL A 1 296 ? 15.128 -7.869 -14.160 1.00 91.50 296 VAL A C 1
ATOM 2161 O O . VAL A 1 296 ? 14.768 -7.541 -15.286 1.00 91.50 296 VAL A O 1
ATOM 2164 N N . THR A 1 297 ? 14.564 -7.413 -13.048 1.00 89.25 297 THR A N 1
ATOM 2165 C CA . THR A 1 297 ? 13.474 -6.434 -13.036 1.00 89.25 297 THR A CA 1
ATOM 2166 C C . THR A 1 297 ? 14.031 -5.079 -12.643 1.00 89.25 297 THR A C 1
ATOM 2168 O O . THR A 1 297 ? 14.826 -4.993 -11.706 1.00 89.25 297 THR A O 1
ATOM 2171 N N . VAL A 1 298 ? 13.637 -4.034 -13.367 1.00 86.06 298 VAL A N 1
ATOM 2172 C CA . VAL A 1 298 ? 13.938 -2.641 -13.038 1.00 86.06 298 VAL A CA 1
ATOM 2173 C C . VAL A 1 298 ? 12.621 -1.905 -12.898 1.00 86.06 298 VAL A C 1
ATOM 2175 O O . VAL A 1 298 ? 11.931 -1.704 -13.893 1.00 86.06 298 VAL A O 1
ATOM 2178 N N . ASP A 1 299 ? 12.284 -1.527 -11.674 1.00 77.31 299 ASP A N 1
ATOM 2179 C CA . ASP A 1 299 ? 10.922 -1.161 -11.302 1.00 77.31 299 ASP A CA 1
ATOM 2180 C C . ASP A 1 299 ? 10.855 0.233 -10.678 1.00 77.31 299 ASP A C 1
ATOM 2182 O O . ASP A 1 299 ? 11.327 0.439 -9.550 1.00 77.31 299 ASP A O 1
ATOM 2186 N N . PRO A 1 300 ? 10.370 1.225 -11.436 1.00 67.25 300 PRO A N 1
ATOM 2187 C CA . PRO A 1 300 ? 9.840 2.455 -10.869 1.00 67.25 300 PRO A CA 1
ATOM 2188 C C . PRO A 1 300 ? 8.341 2.445 -10.551 1.00 67.25 300 PRO A C 1
ATOM 2190 O O . PRO A 1 300 ? 7.511 1.873 -11.252 1.00 67.25 300 PRO A O 1
ATOM 2193 N N . VAL A 1 301 ? 7.988 3.278 -9.572 1.00 65.00 301 VAL A N 1
ATOM 2194 C CA . VAL A 1 301 ? 6.611 3.484 -9.111 1.00 65.00 301 VAL A CA 1
ATOM 2195 C C . VAL A 1 301 ? 6.128 4.881 -9.511 1.00 65.00 301 VAL A C 1
ATOM 2197 O O . VAL A 1 301 ? 6.773 5.877 -9.164 1.00 65.00 301 VAL A O 1
ATOM 2200 N N . TYR A 1 302 ? 4.978 4.962 -10.192 1.00 65.31 302 TYR A N 1
ATOM 2201 C CA . TYR A 1 302 ? 4.236 6.204 -10.430 1.00 65.31 302 TYR A CA 1
ATOM 2202 C C . TYR A 1 302 ? 2.991 6.252 -9.538 1.00 65.31 302 TYR A C 1
ATOM 2204 O O . TYR A 1 302 ? 2.122 5.386 -9.606 1.00 65.31 302 TYR A O 1
ATOM 2212 N N . ALA A 1 303 ? 2.862 7.293 -8.718 1.00 58.22 303 ALA A N 1
ATOM 2213 C CA . ALA A 1 303 ? 1.735 7.415 -7.796 1.00 58.22 303 ALA A CA 1
ATOM 2214 C C . ALA A 1 303 ? 1.143 8.827 -7.792 1.00 58.22 303 ALA A C 1
ATOM 2216 O O . ALA A 1 303 ? 1.876 9.823 -7.815 1.00 58.22 303 ALA A O 1
ATOM 2217 N N . SER A 1 304 ? -0.189 8.919 -7.701 1.00 58.12 304 SER A N 1
ATOM 2218 C CA . SER A 1 304 ? -0.870 10.164 -7.336 1.00 58.12 304 SER A CA 1
ATOM 2219 C C . SER A 1 304 ? -0.351 10.652 -5.979 1.00 58.12 304 SER A C 1
ATOM 2221 O O . SER A 1 304 ? -0.194 9.885 -5.028 1.00 58.12 304 SER A O 1
ATOM 2223 N N . ALA A 1 305 ? -0.048 11.946 -5.871 1.00 51.94 305 ALA A N 1
ATOM 2224 C CA . ALA A 1 305 ? 0.549 12.518 -4.668 1.00 51.94 305 ALA A CA 1
ATOM 2225 C C . ALA A 1 305 ? -0.484 12.908 -3.609 1.00 51.94 305 ALA A C 1
ATOM 2227 O O . ALA A 1 305 ? -0.094 13.514 -2.601 1.00 51.94 305 ALA A O 1
ATOM 2228 N N . THR A 1 306 ? -1.767 12.590 -3.827 1.00 54.66 306 THR A N 1
ATOM 2229 C CA . THR A 1 306 ? -2.845 12.941 -2.903 1.00 54.66 306 THR A CA 1
ATOM 2230 C C . THR A 1 306 ? -2.485 12.425 -1.515 1.00 54.66 306 THR A C 1
ATOM 2232 O O . THR A 1 306 ? -2.472 11.225 -1.249 1.00 54.66 306 THR A O 1
ATOM 2235 N N . ALA A 1 307 ? -2.130 13.351 -0.621 1.00 53.34 307 ALA A N 1
ATOM 2236 C CA . ALA A 1 307 ? -1.636 13.026 0.703 1.00 53.34 307 ALA A CA 1
ATOM 2237 C C . ALA A 1 307 ? -2.761 12.378 1.511 1.00 53.34 307 ALA A C 1
ATOM 2239 O O . ALA A 1 307 ? -3.652 13.054 2.029 1.00 53.34 307 ALA A O 1
ATOM 2240 N N . ARG A 1 308 ? -2.715 11.053 1.637 1.00 66.12 308 ARG A N 1
ATOM 2241 C CA . ARG A 1 308 ? -3.639 10.333 2.502 1.00 66.12 308 ARG A CA 1
ATOM 2242 C C . ARG A 1 308 ? -3.206 10.516 3.956 1.00 66.12 308 ARG A C 1
ATOM 2244 O O . ARG A 1 308 ? -2.012 10.529 4.257 1.00 66.12 308 ARG A O 1
ATOM 2251 N N . PRO A 1 309 ? -4.152 10.614 4.906 1.00 70.00 309 PRO A N 1
ATOM 2252 C CA . PRO A 1 309 ? -3.835 10.593 6.334 1.00 70.00 309 PRO A CA 1
ATOM 2253 C C . PRO A 1 309 ? -3.369 9.203 6.809 1.00 70.00 309 PRO A C 1
ATOM 2255 O O . PRO A 1 309 ? -3.356 8.938 8.015 1.00 70.00 309 PRO A O 1
ATOM 2258 N N . THR A 1 310 ? -3.018 8.317 5.880 1.00 83.25 310 THR A N 1
ATOM 2259 C CA . THR A 1 310 ? -2.581 6.947 6.084 1.00 83.25 310 THR A CA 1
ATOM 2260 C C . THR A 1 310 ? -1.304 6.675 5.293 1.00 83.25 310 THR A C 1
ATOM 2262 O O . THR A 1 310 ? -0.986 7.400 4.355 1.00 83.25 310 THR A O 1
ATOM 2265 N N . PHE A 1 311 ? -0.532 5.687 5.736 1.00 85.75 311 PHE A N 1
ATOM 2266 C CA . PHE A 1 311 ? 0.770 5.339 5.166 1.00 85.75 311 PHE A CA 1
ATOM 2267 C C . PHE A 1 311 ? 1.219 3.993 5.732 1.00 85.75 311 PHE A C 1
ATOM 2269 O O . PHE A 1 311 ? 1.042 3.758 6.930 1.00 85.75 311 PHE A O 1
ATOM 2276 N N . ASP A 1 312 ? 1.884 3.164 4.943 1.00 90.06 312 ASP A N 1
ATOM 2277 C CA . ASP A 1 312 ? 2.726 2.097 5.457 1.00 90.06 312 ASP A CA 1
ATOM 2278 C C . ASP A 1 312 ? 4.046 1.997 4.696 1.00 90.06 312 ASP A C 1
ATOM 2280 O O . ASP A 1 312 ? 4.234 2.564 3.630 1.00 90.06 312 ASP A O 1
ATOM 2284 N N . ALA A 1 313 ? 5.027 1.384 5.348 1.00 87.69 313 ALA A N 1
ATOM 2285 C CA . ALA A 1 313 ? 6.292 1.000 4.739 1.00 87.69 313 ALA A CA 1
ATOM 2286 C C . ALA A 1 313 ? 7.025 0.061 5.686 1.00 87.69 313 ALA A C 1
ATOM 2288 O O . ALA A 1 313 ? 6.965 0.219 6.917 1.00 87.69 313 ALA A O 1
ATOM 2289 N N . PHE A 1 314 ? 7.808 -0.860 5.132 1.00 94.38 314 PHE A N 1
ATOM 2290 C CA . PHE A 1 314 ? 8.847 -1.518 5.910 1.00 94.38 314 PHE A CA 1
ATOM 2291 C C . PHE A 1 314 ? 10.188 -0.794 5.774 1.00 94.38 314 PHE A C 1
ATOM 2293 O O . PHE A 1 314 ? 10.533 -0.222 4.748 1.00 94.38 314 PHE A O 1
ATOM 2300 N N . VAL A 1 315 ? 10.993 -0.851 6.827 1.00 93.25 315 VAL A N 1
ATOM 2301 C CA . VAL A 1 315 ? 12.414 -0.507 6.771 1.00 93.25 315 VAL A CA 1
ATOM 2302 C C . VAL A 1 315 ? 13.225 -1.768 6.965 1.00 93.25 315 VAL A C 1
ATOM 2304 O O . VAL A 1 315 ? 12.852 -2.607 7.785 1.00 93.25 315 VAL A O 1
ATOM 2307 N N . GLN A 1 316 ? 14.356 -1.883 6.272 1.00 93.69 316 GLN A N 1
ATOM 2308 C CA . GLN A 1 316 ? 15.281 -2.999 6.441 1.00 93.69 316 GLN A CA 1
ATOM 2309 C C . GLN A 1 316 ? 16.727 -2.509 6.512 1.00 93.69 316 GLN A C 1
ATOM 2311 O O . GLN A 1 316 ? 17.099 -1.570 5.818 1.00 93.69 316 GLN A O 1
ATOM 2316 N N . SER A 1 317 ? 17.561 -3.122 7.352 1.00 92.69 317 SER A N 1
ATOM 2317 C CA . SER A 1 317 ? 18.910 -2.609 7.643 1.00 92.69 317 SER A CA 1
ATOM 2318 C C . SER A 1 317 ? 19.891 -2.577 6.471 1.00 92.69 317 SER A C 1
ATOM 2320 O O . SER A 1 317 ? 20.857 -1.822 6.531 1.00 92.69 317 SER A O 1
ATOM 2322 N N . ASN A 1 318 ? 19.662 -3.369 5.426 1.00 83.25 318 ASN A N 1
ATOM 2323 C CA . ASN A 1 318 ? 20.434 -3.361 4.179 1.00 83.25 318 ASN A CA 1
ATOM 2324 C C . ASN A 1 318 ? 19.739 -2.604 3.036 1.00 83.25 318 ASN A C 1
ATOM 2326 O O . ASN A 1 318 ? 20.224 -2.652 1.913 1.00 83.25 318 ASN A O 1
ATOM 2330 N N . ILE A 1 319 ? 18.626 -1.916 3.303 1.00 78.50 319 ILE A N 1
ATOM 2331 C CA . ILE A 1 319 ? 17.861 -1.165 2.306 1.00 78.50 319 ILE A CA 1
ATOM 2332 C C . ILE A 1 319 ? 17.849 0.316 2.693 1.00 78.50 319 ILE A C 1
ATOM 2334 O O . ILE A 1 319 ? 17.496 0.685 3.815 1.00 78.50 319 ILE A O 1
ATOM 2338 N N . SER A 1 320 ? 18.230 1.177 1.749 1.00 74.19 320 SER A N 1
ATOM 2339 C CA . SER A 1 320 ? 18.286 2.635 1.932 1.00 74.19 320 SER A CA 1
ATOM 2340 C C . SER A 1 320 ? 17.207 3.408 1.169 1.00 74.19 320 SER A C 1
ATOM 2342 O O . SER A 1 320 ? 17.142 4.630 1.288 1.00 74.19 320 SER A O 1
ATOM 2344 N N . THR A 1 321 ? 16.379 2.725 0.384 1.00 66.81 321 THR A N 1
ATOM 2345 C CA . THR A 1 321 ? 15.306 3.314 -0.434 1.00 66.81 321 THR A CA 1
ATOM 2346 C C . THR A 1 321 ? 13.948 3.196 0.252 1.00 66.81 321 THR A C 1
ATOM 2348 O O . THR A 1 321 ? 13.821 2.482 1.251 1.00 66.81 321 THR A O 1
ATOM 2351 N N . ASP A 1 322 ? 12.954 3.924 -0.261 1.00 65.06 322 ASP A N 1
ATOM 2352 C CA . ASP A 1 322 ? 11.578 3.807 0.224 1.00 65.06 322 ASP A CA 1
ATOM 2353 C C . ASP A 1 322 ? 10.969 2.453 -0.147 1.00 65.06 322 ASP A C 1
ATOM 2355 O O . ASP A 1 322 ? 11.444 1.797 -1.074 1.00 65.06 322 ASP A O 1
ATOM 2359 N N . ARG A 1 323 ? 9.966 2.034 0.627 1.00 77.69 323 ARG A N 1
ATOM 2360 C CA . ARG A 1 323 ? 9.254 0.751 0.493 1.00 77.69 323 ARG A CA 1
ATOM 2361 C C . ARG A 1 323 ? 7.763 0.894 0.780 1.00 77.69 323 ARG A C 1
ATOM 2363 O O . ARG A 1 323 ? 7.149 -0.030 1.302 1.00 77.69 323 ARG A O 1
ATOM 2370 N N . SER A 1 324 ? 7.223 2.084 0.537 1.00 72.44 324 SER A N 1
ATOM 2371 C CA . SER A 1 324 ? 5.820 2.396 0.809 1.00 72.44 324 SER A CA 1
ATOM 2372 C C . SER A 1 324 ? 4.857 1.939 -0.286 1.00 72.44 324 SER A C 1
ATOM 2374 O O . SER A 1 324 ? 3.660 1.953 -0.062 1.00 72.44 324 SER A O 1
ATOM 2376 N N . SER A 1 325 ? 5.368 1.510 -1.442 1.00 68.50 325 SER A N 1
ATOM 2377 C CA . SER A 1 325 ? 4.578 0.949 -2.547 1.00 68.50 325 SER A CA 1
ATOM 2378 C C . SER A 1 325 ? 4.589 -0.582 -2.592 1.00 68.50 325 SER A C 1
ATOM 2380 O O . SER A 1 325 ? 3.920 -1.201 -3.408 1.00 68.50 325 SER A O 1
ATOM 2382 N N . GLU A 1 326 ? 5.380 -1.220 -1.733 1.00 75.44 326 GLU A N 1
ATOM 2383 C CA . GLU A 1 326 ? 5.548 -2.669 -1.746 1.00 75.44 326 GLU A CA 1
ATOM 2384 C C . GLU A 1 326 ? 4.267 -3.342 -1.255 1.00 75.44 326 GLU A C 1
ATOM 2386 O O . GLU A 1 326 ? 3.756 -2.966 -0.205 1.00 75.44 326 GLU A O 1
ATOM 2391 N N . GLN A 1 327 ? 3.815 -4.414 -1.917 1.00 80.56 327 GLN A N 1
ATOM 2392 C CA . GLN A 1 327 ? 2.602 -5.165 -1.534 1.00 80.56 327 GLN A CA 1
ATOM 2393 C C . GLN A 1 327 ? 2.695 -5.888 -0.175 1.00 80.56 327 GLN A C 1
ATOM 2395 O O . GLN A 1 327 ? 1.799 -6.639 0.236 1.00 80.56 327 GLN A O 1
ATOM 2400 N N . GLU A 1 328 ? 3.800 -5.711 0.540 1.00 89.38 328 GLU A N 1
ATOM 2401 C CA . GLU A 1 328 ? 4.129 -6.488 1.711 1.00 89.38 328 GLU A CA 1
ATOM 2402 C C . GLU A 1 328 ? 4.929 -5.733 2.772 1.00 89.38 328 GLU A C 1
ATOM 2404 O O . GLU A 1 328 ? 5.833 -4.942 2.525 1.00 89.38 328 GLU A O 1
ATOM 2409 N N . LEU A 1 329 ? 4.611 -6.075 4.014 1.00 96.38 329 LEU A N 1
ATOM 2410 C CA . LEU A 1 329 ? 5.201 -5.563 5.236 1.00 96.38 329 LEU A CA 1
ATOM 2411 C C . LEU A 1 329 ? 6.020 -6.660 5.908 1.00 96.38 329 LEU A C 1
ATOM 2413 O O . LEU A 1 329 ? 5.626 -7.824 5.940 1.00 96.38 329 LEU A O 1
ATOM 2417 N N . LYS A 1 330 ? 7.150 -6.293 6.508 1.00 96.75 330 LYS A N 1
ATOM 2418 C CA . LYS A 1 330 ? 8.144 -7.226 7.053 1.00 96.75 330 LYS A CA 1
ATOM 2419 C C . LYS A 1 330 ? 8.402 -7.012 8.541 1.00 96.75 330 LYS A C 1
ATOM 2421 O O . LYS A 1 330 ? 8.409 -5.884 9.047 1.00 96.75 330 LYS A O 1
ATOM 2426 N N . ALA A 1 331 ? 8.650 -8.109 9.253 1.00 97.75 331 ALA A N 1
ATOM 2427 C CA . ALA A 1 331 ? 9.028 -8.084 10.662 1.00 97.75 331 ALA A CA 1
ATOM 2428 C C . ALA A 1 331 ? 10.044 -9.186 11.001 1.00 97.75 331 ALA A C 1
ATOM 2430 O O . ALA A 1 331 ? 9.789 -10.371 10.787 1.00 97.75 331 ALA A O 1
ATOM 2431 N N . GLY A 1 332 ? 11.164 -8.797 11.620 1.00 97.25 332 GLY A N 1
ATOM 2432 C CA . GLY A 1 332 ? 12.171 -9.720 12.156 1.00 97.25 332 GLY A CA 1
ATOM 2433 C C . GLY A 1 332 ? 13.458 -9.753 11.348 1.00 97.25 332 GLY A C 1
ATOM 2434 O O . GLY A 1 332 ? 13.919 -8.716 10.890 1.00 97.25 332 GLY A O 1
ATOM 2435 N N . THR A 1 333 ? 14.065 -10.928 11.214 1.00 95.31 333 THR A N 1
ATOM 2436 C CA . THR A 1 333 ? 15.269 -11.138 10.400 1.00 95.31 333 THR A CA 1
ATOM 2437 C C . THR A 1 333 ? 15.185 -12.474 9.683 1.00 95.31 333 THR A C 1
ATOM 2439 O O . THR A 1 333 ? 14.718 -13.436 10.284 1.00 95.31 333 THR A O 1
ATOM 2442 N N . TYR A 1 334 ? 15.635 -12.553 8.432 1.00 90.62 334 TYR A N 1
ATOM 2443 C CA . TYR A 1 334 ? 15.657 -13.811 7.677 1.00 90.62 334 TYR A CA 1
ATOM 2444 C C . TYR A 1 334 ? 17.010 -14.540 7.730 1.00 90.62 334 TYR A C 1
ATOM 2446 O O . TYR A 1 334 ? 17.068 -15.755 7.540 1.00 90.62 334 TYR A O 1
ATOM 2454 N N . ASP A 1 335 ? 18.089 -13.820 8.034 1.00 89.44 335 ASP A N 1
ATOM 2455 C CA . ASP A 1 335 ? 19.479 -14.298 8.011 1.00 89.44 335 ASP A CA 1
ATOM 2456 C C . ASP A 1 335 ? 20.217 -14.101 9.354 1.00 89.44 335 ASP A C 1
ATOM 2458 O O . ASP A 1 335 ? 21.388 -14.454 9.490 1.00 89.44 335 ASP A O 1
ATOM 2462 N N . GLY A 1 336 ? 19.546 -13.531 10.360 1.00 91.56 336 GLY A N 1
ATOM 2463 C CA . GLY A 1 336 ? 20.103 -13.235 11.681 1.00 91.56 336 GLY A CA 1
ATOM 2464 C C . GLY A 1 336 ? 20.866 -11.909 11.749 1.00 91.56 336 GLY A C 1
ATOM 2465 O O . GLY A 1 336 ? 21.303 -11.519 12.834 1.00 91.56 336 GLY A O 1
ATOM 2466 N N . THR A 1 337 ? 21.016 -11.211 10.621 1.00 91.50 337 THR A N 1
ATOM 2467 C CA . THR A 1 337 ? 21.813 -9.985 10.486 1.00 91.50 337 THR A CA 1
ATOM 2468 C C . THR A 1 337 ? 20.954 -8.819 10.015 1.00 91.50 337 THR A C 1
ATOM 2470 O O . THR A 1 337 ? 20.920 -7.774 10.671 1.00 91.50 337 THR A O 1
ATOM 2473 N N . ASN A 1 338 ? 20.237 -9.009 8.909 1.00 91.88 338 ASN A N 1
ATOM 2474 C CA . ASN A 1 338 ? 19.362 -8.029 8.298 1.00 91.88 338 ASN A CA 1
ATOM 2475 C C . ASN A 1 338 ? 18.009 -8.008 8.989 1.00 91.88 338 ASN A C 1
ATOM 2477 O O . ASN A 1 338 ? 17.334 -9.030 9.109 1.00 91.88 338 ASN A O 1
ATOM 2481 N N . LYS A 1 339 ? 17.624 -6.832 9.473 1.00 96.12 339 LYS A N 1
ATOM 2482 C CA . LYS A 1 339 ? 16.450 -6.647 10.325 1.00 96.12 339 LYS A CA 1
ATOM 2483 C C . LYS A 1 339 ? 15.420 -5.818 9.597 1.00 96.12 339 LYS A C 1
ATOM 2485 O O . LYS A 1 339 ? 15.801 -4.799 9.028 1.00 96.12 339 LYS A O 1
ATOM 2490 N N . ALA A 1 340 ? 14.153 -6.203 9.687 1.00 96.94 340 ALA A N 1
ATOM 2491 C CA . ALA A 1 340 ? 13.036 -5.435 9.164 1.00 96.94 340 ALA A CA 1
ATOM 2492 C C . ALA A 1 340 ? 11.975 -5.120 10.220 1.00 96.94 340 ALA A C 1
ATOM 2494 O O . ALA A 1 340 ? 11.718 -5.906 11.141 1.00 96.94 340 ALA A O 1
ATOM 2495 N N . ARG A 1 341 ? 11.351 -3.954 10.053 1.00 98.38 341 ARG A N 1
ATOM 2496 C CA . ARG A 1 341 ? 10.233 -3.443 10.855 1.00 98.38 341 ARG A CA 1
ATOM 2497 C C . ARG A 1 341 ? 9.251 -2.753 9.929 1.00 98.38 341 ARG A C 1
ATOM 2499 O O . ARG A 1 341 ? 9.689 -2.105 8.988 1.00 98.38 341 ARG A O 1
ATOM 2506 N N . SER A 1 342 ? 7.965 -2.822 10.242 1.00 98.38 342 SER A N 1
ATOM 2507 C CA . SER A 1 342 ? 6.923 -2.188 9.433 1.00 98.38 342 SER A CA 1
ATOM 2508 C C . SER A 1 342 ? 6.199 -1.113 10.205 1.00 98.38 342 SER A C 1
ATOM 2510 O O . SER A 1 342 ? 5.785 -1.339 11.339 1.00 98.38 342 SER A O 1
ATOM 2512 N N . PHE A 1 343 ? 6.050 0.052 9.596 1.00 98.00 343 PHE A N 1
ATOM 2513 C CA . PHE A 1 343 ? 5.325 1.178 10.152 1.00 98.00 343 PHE A CA 1
ATOM 2514 C C . PHE A 1 343 ? 3.957 1.262 9.494 1.00 98.00 343 PHE A C 1
ATOM 2516 O O . PHE A 1 343 ? 3.850 1.100 8.287 1.00 98.00 343 PHE A O 1
ATOM 2523 N N . LEU A 1 344 ? 2.931 1.501 10.305 1.00 97.38 344 LEU A N 1
ATOM 2524 C CA . LEU A 1 344 ? 1.554 1.679 9.859 1.00 97.38 344 LEU A CA 1
ATOM 2525 C C . LEU A 1 344 ? 1.037 2.996 10.422 1.00 97.38 344 LEU A C 1
ATOM 2527 O O . LEU A 1 344 ? 1.137 3.228 11.629 1.00 97.38 344 LEU A O 1
ATOM 2531 N N . THR A 1 345 ? 0.454 3.824 9.571 1.00 94.69 345 THR A N 1
ATOM 2532 C CA . THR A 1 345 ? -0.167 5.101 9.902 1.00 94.69 345 THR A CA 1
ATOM 2533 C C . THR A 1 345 ? -1.635 5.051 9.512 1.00 94.69 345 THR A C 1
ATOM 2535 O O . THR A 1 345 ? -1.984 4.727 8.380 1.00 94.69 345 THR A O 1
ATOM 2538 N N . PHE A 1 346 ? -2.499 5.415 10.452 1.00 94.06 346 PHE A N 1
ATOM 2539 C CA . PHE A 1 346 ? -3.942 5.481 10.266 1.00 94.06 346 PHE A CA 1
ATOM 2540 C C . PHE A 1 346 ? -4.431 6.921 10.424 1.00 94.06 346 PHE A C 1
ATOM 2542 O O . PHE A 1 346 ? -3.869 7.699 11.204 1.00 94.06 346 PHE A O 1
ATOM 2549 N N . SER A 1 347 ? -5.541 7.243 9.758 1.00 90.75 347 SER A N 1
ATOM 2550 C CA . SER A 1 347 ? -6.311 8.447 10.060 1.00 90.75 347 SER A CA 1
ATOM 2551 C C . SER A 1 347 ? -6.759 8.410 11.517 1.00 90.75 347 SER A C 1
ATOM 2553 O O . SER A 1 347 ? -7.282 7.402 11.994 1.00 90.75 347 SER A O 1
ATOM 2555 N N . ASN A 1 348 ? -6.570 9.512 12.239 1.00 90.75 348 ASN A N 1
ATOM 2556 C CA . ASN A 1 348 ? -6.962 9.592 13.642 1.00 90.75 348 ASN A CA 1
ATOM 2557 C C . ASN A 1 348 ? -8.446 9.951 13.833 1.00 90.75 348 ASN A C 1
ATOM 2559 O O . ASN A 1 348 ? -8.941 9.949 14.959 1.00 90.75 348 ASN A O 1
ATOM 2563 N N . THR A 1 349 ? -9.172 10.285 12.762 1.00 88.75 349 THR A N 1
ATOM 2564 C CA . THR A 1 349 ? -10.538 10.826 12.840 1.00 88.75 349 THR A CA 1
ATOM 2565 C C . THR A 1 349 ? -11.492 9.909 13.607 1.00 88.75 349 THR A C 1
ATOM 2567 O O . THR A 1 349 ? -12.154 10.372 14.534 1.00 88.75 349 THR A O 1
ATOM 2570 N N . SER A 1 350 ? -11.511 8.609 13.300 1.00 89.06 350 SER A N 1
ATOM 2571 C CA . SER A 1 350 ? -12.418 7.648 13.948 1.00 89.06 350 SER A CA 1
ATOM 2572 C C . SER A 1 350 ? -12.004 7.255 15.369 1.00 89.06 350 SER A C 1
ATOM 2574 O O . SER A 1 350 ? -12.821 6.714 16.111 1.00 89.06 350 SER A O 1
ATOM 2576 N N . PHE A 1 351 ? -10.761 7.528 15.776 1.00 92.75 351 PHE A N 1
ATOM 2577 C CA . PHE A 1 351 ? -10.276 7.194 17.118 1.00 92.75 351 PHE A CA 1
ATOM 2578 C C . PHE A 1 351 ? -10.477 8.330 18.126 1.00 92.75 351 PHE A C 1
ATOM 2580 O O . PHE A 1 351 ? -10.372 8.089 19.325 1.00 92.75 351 PHE A O 1
ATOM 2587 N N . LYS A 1 352 ? -10.748 9.565 17.683 1.00 90.75 352 LYS A N 1
ATOM 2588 C CA . LYS A 1 352 ? -10.813 10.750 18.554 1.00 90.75 352 LYS A CA 1
ATOM 2589 C C . LYS A 1 352 ? -12.006 10.732 19.506 1.00 90.75 352 LYS A C 1
ATOM 2591 O O . LYS A 1 352 ? -13.134 10.467 19.110 1.00 90.75 352 LYS A O 1
ATOM 2596 N N . ASN A 1 353 ? -11.765 11.168 20.744 1.00 88.75 353 ASN A N 1
ATOM 2597 C CA . ASN A 1 353 ? -12.793 11.452 21.754 1.00 88.75 353 ASN A CA 1
ATOM 2598 C C . ASN A 1 353 ? -13.707 10.270 22.124 1.00 88.75 353 ASN A C 1
ATOM 2600 O O . ASN A 1 353 ? -14.782 10.480 22.689 1.00 88.75 353 ASN A O 1
ATOM 2604 N N . VAL A 1 354 ? -13.270 9.037 21.875 1.00 91.12 354 VAL A N 1
ATOM 2605 C CA . VAL A 1 354 ? -14.004 7.827 22.260 1.00 91.12 354 VAL A CA 1
ATOM 2606 C C . VAL A 1 354 ? -13.319 7.096 23.414 1.00 91.12 354 VAL A C 1
ATOM 2608 O O . VAL A 1 354 ? -12.094 7.149 23.582 1.00 91.12 354 VAL A O 1
ATOM 2611 N N . LYS A 1 355 ? -14.099 6.393 24.233 1.00 93.44 355 LYS A N 1
ATOM 2612 C CA . LYS A 1 355 ? -13.575 5.469 25.239 1.00 93.44 355 LYS A CA 1
ATOM 2613 C C . LYS A 1 355 ? -13.431 4.095 24.598 1.00 93.44 355 LYS A C 1
ATOM 2615 O O . LYS A 1 355 ? -14.425 3.428 24.336 1.00 93.44 355 LYS A O 1
ATOM 2620 N N . ILE A 1 356 ? -12.197 3.671 24.361 1.00 96.56 356 ILE A N 1
ATOM 2621 C CA . ILE A 1 356 ? -11.901 2.389 23.725 1.00 96.56 356 ILE A CA 1
ATOM 2622 C C . ILE A 1 356 ? -12.086 1.272 24.753 1.00 96.56 356 ILE A C 1
ATOM 2624 O O . ILE A 1 356 ? -11.408 1.228 25.779 1.00 96.56 356 ILE A O 1
ATOM 2628 N N . MET A 1 357 ? -12.999 0.351 24.465 1.00 96.44 357 MET A N 1
ATOM 2629 C CA . MET A 1 357 ? -13.243 -0.845 25.274 1.00 96.44 357 MET A CA 1
ATOM 2630 C C . MET A 1 357 ? -12.348 -1.999 24.821 1.00 96.44 357 MET A C 1
ATOM 2632 O O . MET A 1 357 ? -11.763 -2.706 25.641 1.00 96.44 357 MET A O 1
ATOM 2636 N N . SER A 1 358 ? -12.200 -2.165 23.509 1.00 98.12 358 SER A N 1
ATOM 2637 C CA . SER A 1 358 ? -11.293 -3.132 22.895 1.00 98.12 358 SER A CA 1
ATOM 2638 C C . SER A 1 358 ? -10.769 -2.585 21.572 1.00 98.12 358 SER A C 1
ATOM 2640 O O . SER A 1 358 ? -11.476 -1.860 20.879 1.00 98.12 358 SER A O 1
ATOM 2642 N N . ALA A 1 359 ? -9.532 -2.919 21.211 1.00 98.69 359 ALA A N 1
ATOM 2643 C CA . ALA A 1 359 ? -9.016 -2.678 19.869 1.00 98.69 359 ALA A CA 1
ATOM 2644 C C . ALA A 1 359 ? -8.048 -3.781 19.452 1.00 98.69 359 ALA A C 1
ATOM 2646 O O . ALA A 1 359 ? -7.242 -4.249 20.261 1.00 98.69 359 ALA A O 1
ATOM 2647 N N . THR A 1 360 ? -8.119 -4.165 18.183 1.00 98.81 360 THR A N 1
ATOM 2648 C CA . THR A 1 360 ? -7.338 -5.251 17.595 1.00 98.81 360 THR A CA 1
ATOM 2649 C C . THR A 1 360 ? -6.792 -4.807 16.249 1.00 98.81 360 THR A C 1
ATOM 2651 O O . THR A 1 360 ? -7.564 -4.414 15.380 1.00 98.81 360 THR A O 1
ATOM 2654 N N . LEU A 1 361 ? -5.471 -4.870 16.083 1.00 98.81 361 LEU A N 1
ATOM 2655 C CA . LEU A 1 361 ? -4.805 -4.723 14.794 1.00 98.81 361 LEU A CA 1
ATOM 2656 C C . LEU A 1 361 ? -4.915 -6.050 14.040 1.00 98.81 361 LEU A C 1
ATOM 2658 O O . LEU A 1 361 ? -4.516 -7.092 14.560 1.00 98.81 361 LEU A O 1
ATOM 2662 N N . ASN A 1 362 ? -5.436 -6.005 12.824 1.00 98.62 362 ASN A N 1
ATOM 2663 C CA . ASN A 1 362 ? -5.587 -7.140 11.930 1.00 98.62 362 ASN A CA 1
ATOM 2664 C C . ASN A 1 362 ? -4.551 -7.020 10.811 1.00 98.62 362 ASN A C 1
ATOM 2666 O O . ASN A 1 362 ? -4.541 -6.031 10.078 1.00 98.62 362 ASN A O 1
ATOM 2670 N N . LEU A 1 363 ? -3.699 -8.034 10.683 1.00 98.50 363 LEU A N 1
ATOM 2671 C CA . LEU A 1 363 ? -2.698 -8.158 9.624 1.00 98.50 363 LEU A CA 1
ATOM 2672 C C . LEU A 1 363 ? -2.876 -9.509 8.943 1.00 98.50 363 LEU A C 1
ATOM 2674 O O . LEU A 1 363 ? -3.080 -10.508 9.630 1.00 98.50 363 LEU A O 1
ATOM 2678 N N . TYR A 1 364 ? -2.778 -9.574 7.622 1.00 98.00 364 TYR A N 1
ATOM 2679 C CA . TYR A 1 364 ? -2.799 -10.851 6.916 1.00 98.00 364 TYR A CA 1
ATOM 2680 C C . TYR A 1 364 ? -1.370 -11.367 6.760 1.00 98.00 364 TYR A C 1
ATOM 2682 O O . TYR A 1 364 ? -0.597 -10.791 6.008 1.00 98.00 364 TYR A O 1
ATOM 2690 N N . GLU A 1 365 ? -0.991 -12.411 7.500 1.00 98.00 365 GLU A N 1
ATOM 2691 C CA . GLU A 1 365 ? 0.345 -13.014 7.419 1.00 98.00 365 GLU A CA 1
ATOM 2692 C C . GLU A 1 365 ? 0.398 -13.923 6.187 1.00 98.00 365 GLU A C 1
ATOM 2694 O O . GLU A 1 365 ? -0.189 -15.012 6.171 1.00 98.00 365 GLU A O 1
ATOM 2699 N N . THR A 1 366 ? 1.069 -13.436 5.142 1.00 95.19 366 THR A N 1
ATOM 2700 C CA . THR A 1 366 ? 1.238 -14.126 3.857 1.00 95.19 366 THR A CA 1
ATOM 2701 C C . THR A 1 366 ? 2.299 -15.211 3.951 1.00 95.19 366 THR A C 1
ATOM 2703 O O . THR A 1 366 ? 2.195 -16.232 3.273 1.00 95.19 366 THR A O 1
ATOM 2706 N N . TRP A 1 367 ? 3.297 -15.022 4.819 1.00 93.88 367 TRP A N 1
ATOM 2707 C CA . TRP A 1 367 ? 4.434 -15.923 4.923 1.00 93.88 367 TRP A CA 1
ATOM 2708 C C . TRP A 1 367 ? 5.112 -15.875 6.305 1.00 93.88 367 TRP A C 1
ATOM 2710 O O . TRP A 1 367 ? 5.220 -14.821 6.941 1.00 93.88 367 TRP A O 1
ATOM 2720 N N . SER A 1 368 ? 5.649 -17.022 6.738 1.00 93.69 368 SER A N 1
ATOM 2721 C CA . SER A 1 368 ? 6.522 -17.146 7.910 1.00 93.69 368 SER A CA 1
ATOM 2722 C C . SER A 1 368 ? 7.630 -18.169 7.670 1.00 93.69 368 SER A C 1
ATOM 2724 O O . SER A 1 368 ? 7.426 -19.157 6.969 1.00 93.69 368 SER A O 1
ATOM 2726 N N . TYR A 1 369 ? 8.785 -17.981 8.317 1.00 91.69 369 TYR A N 1
ATOM 2727 C CA . TYR A 1 369 ? 9.963 -18.846 8.134 1.00 91.69 369 TYR A CA 1
ATOM 2728 C C . TYR A 1 369 ? 9.723 -20.298 8.514 1.00 91.69 369 TYR A C 1
ATOM 2730 O O . TYR A 1 369 ? 10.315 -21.220 7.956 1.00 91.69 369 TYR A O 1
ATOM 2738 N N . SER A 1 370 ? 8.873 -20.520 9.509 1.00 91.44 370 SER A N 1
ATOM 2739 C CA . SER A 1 370 ? 8.543 -21.856 9.973 1.00 91.44 370 SER A CA 1
ATOM 2740 C C . SER A 1 370 ? 7.119 -21.887 10.493 1.00 91.44 370 SER A C 1
ATOM 2742 O O . SER A 1 370 ? 6.610 -20.870 10.950 1.00 91.44 370 SER A O 1
ATOM 2744 N N . CYS A 1 371 ? 6.513 -23.073 10.544 1.00 95.38 371 CYS A N 1
ATOM 2745 C CA . CYS A 1 371 ? 5.245 -23.262 11.251 1.00 95.38 371 CYS A CA 1
ATOM 2746 C C . CYS A 1 371 ? 5.384 -23.239 12.782 1.00 95.38 371 CYS A C 1
ATOM 2748 O O . CYS A 1 371 ? 4.392 -23.445 13.476 1.00 95.38 371 CYS A O 1
ATOM 2750 N N . THR A 1 372 ? 6.584 -23.013 13.334 1.00 96.62 372 THR A N 1
ATOM 2751 C CA . THR A 1 372 ? 6.752 -22.877 14.785 1.00 96.62 372 THR A CA 1
ATOM 2752 C C . THR A 1 372 ? 6.476 -21.428 15.180 1.00 96.62 372 THR A C 1
ATOM 2754 O O . THR A 1 372 ? 7.244 -20.550 14.787 1.00 96.62 372 THR A O 1
ATOM 2757 N N . PRO A 1 373 ? 5.440 -21.152 15.992 1.00 97.44 373 PRO A N 1
ATOM 2758 C CA . PRO A 1 373 ? 5.064 -19.786 16.318 1.00 97.44 373 PRO A CA 1
ATOM 2759 C C . PRO A 1 373 ? 6.198 -18.965 16.943 1.00 97.44 373 PRO A C 1
ATOM 2761 O O . PRO A 1 373 ? 6.964 -19.450 17.785 1.00 97.44 373 PRO A O 1
ATOM 2764 N N . ARG A 1 374 ? 6.278 -17.694 16.548 1.00 98.12 374 ARG A N 1
ATOM 2765 C CA . ARG A 1 374 ? 7.158 -16.676 17.133 1.00 98.12 374 ARG A CA 1
ATOM 2766 C C . ARG A 1 374 ? 6.376 -15.400 17.377 1.00 98.12 374 ARG A C 1
ATOM 2768 O O . ARG A 1 374 ? 5.399 -15.116 16.685 1.00 98.12 374 ARG A O 1
ATOM 2775 N N . ALA A 1 375 ? 6.792 -14.666 18.400 1.00 98.19 375 ALA A N 1
ATOM 2776 C CA . ALA A 1 375 ? 6.105 -13.458 18.811 1.00 98.19 375 ALA A CA 1
ATOM 2777 C C . ALA A 1 375 ? 6.372 -12.308 17.830 1.00 98.19 375 ALA A C 1
ATOM 2779 O O . ALA A 1 375 ? 7.524 -11.972 17.548 1.00 98.19 375 ALA A O 1
ATOM 2780 N N . VAL A 1 376 ? 5.293 -11.688 17.363 1.00 98.38 376 VAL A N 1
ATOM 2781 C CA . VAL A 1 376 ? 5.287 -10.362 16.740 1.00 98.38 376 VAL A CA 1
ATOM 2782 C C . VAL A 1 376 ? 4.744 -9.364 17.761 1.00 98.38 376 VAL A C 1
ATOM 2784 O O . VAL A 1 376 ? 3.899 -9.708 18.593 1.00 98.38 376 VAL A O 1
ATOM 2787 N N . GLU A 1 377 ? 5.270 -8.147 17.760 1.00 98.75 377 GLU A N 1
ATOM 2788 C CA . GLU A 1 377 ? 4.955 -7.100 18.725 1.00 98.75 377 GLU A CA 1
ATOM 2789 C C . GLU A 1 377 ? 4.527 -5.815 18.019 1.00 98.75 377 GLU A C 1
ATOM 2791 O O . GLU A 1 377 ? 5.050 -5.469 16.960 1.00 98.75 377 GLU A O 1
ATOM 2796 N N . VAL A 1 378 ? 3.630 -5.076 18.671 1.00 98.81 378 VAL A N 1
ATOM 2797 C CA . VAL A 1 378 ? 3.213 -3.729 18.279 1.00 98.81 378 VAL A CA 1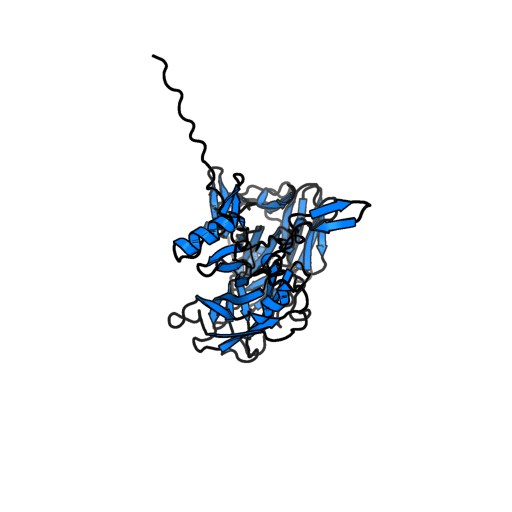
ATOM 2798 C C . VAL A 1 378 ? 3.716 -2.730 19.310 1.00 98.81 378 VAL A C 1
ATOM 2800 O O . VAL A 1 378 ? 3.474 -2.884 20.515 1.00 98.81 378 VAL A O 1
ATOM 2803 N N . TRP A 1 379 ? 4.391 -1.693 18.829 1.00 98.69 379 TRP A N 1
ATOM 2804 C CA . TRP A 1 379 ? 4.936 -0.613 19.644 1.00 98.69 379 TRP A CA 1
ATOM 2805 C C . TRP A 1 379 ? 4.393 0.738 19.177 1.00 98.69 379 TRP A C 1
ATOM 2807 O O . TRP A 1 379 ? 4.129 0.942 17.992 1.00 98.69 379 TRP A O 1
ATOM 2817 N N . SER A 1 380 ? 4.221 1.672 20.113 1.00 97.69 380 SER A N 1
ATOM 2818 C CA . SER A 1 380 ? 3.815 3.041 19.783 1.00 97.69 380 SER A CA 1
ATOM 2819 C C . SER A 1 380 ? 4.936 3.788 19.076 1.00 97.69 380 SER A C 1
ATOM 2821 O O . SER A 1 380 ? 6.097 3.665 19.479 1.00 97.69 380 SER A O 1
ATOM 2823 N N . VAL A 1 381 ? 4.576 4.656 18.136 1.00 96.12 381 VAL A N 1
ATOM 2824 C CA . VAL A 1 381 ? 5.492 5.623 17.532 1.00 96.12 381 VAL A CA 1
ATOM 2825 C C . VAL A 1 381 ? 4.991 7.029 17.885 1.00 96.12 381 VAL A C 1
ATOM 2827 O O . VAL A 1 381 ? 3.825 7.332 17.639 1.00 96.12 381 VAL A O 1
ATOM 2830 N N . PRO A 1 382 ? 5.812 7.884 18.521 1.00 89.69 382 PRO A N 1
ATOM 2831 C CA . PRO A 1 382 ? 5.367 9.192 19.007 1.00 89.69 382 PRO A CA 1
ATOM 2832 C C . PRO A 1 382 ? 5.195 10.234 17.891 1.00 89.69 382 PRO A C 1
ATOM 2834 O O . PRO A 1 382 ? 4.577 11.271 18.117 1.00 89.69 382 PRO A O 1
ATOM 2837 N N . THR A 1 383 ? 5.743 9.977 16.704 1.00 90.69 383 THR A N 1
ATOM 2838 C CA . THR A 1 383 ? 5.667 10.847 15.526 1.00 90.69 383 THR A CA 1
ATOM 2839 C C . THR A 1 383 ? 4.916 10.151 14.399 1.00 90.69 383 THR A C 1
ATOM 2841 O O . THR A 1 383 ? 5.017 8.934 14.248 1.00 90.69 383 THR A O 1
ATOM 2844 N N . VAL A 1 384 ? 4.205 10.925 13.580 1.00 89.94 384 VAL A N 1
ATOM 2845 C CA . VAL A 1 384 ? 3.596 10.401 12.351 1.00 89.94 384 VAL A CA 1
ATOM 2846 C C . VAL A 1 384 ? 4.702 10.010 11.373 1.00 89.94 384 VAL A C 1
ATOM 2848 O O . VAL A 1 384 ? 5.656 10.765 11.185 1.00 89.94 384 VAL A O 1
ATOM 2851 N N . VAL A 1 385 ? 4.589 8.817 10.795 1.00 88.94 385 VAL A N 1
ATOM 2852 C CA . VAL A 1 385 ? 5.548 8.267 9.830 1.00 88.94 385 VAL A CA 1
ATOM 2853 C C . VAL A 1 385 ? 5.112 8.606 8.407 1.00 88.94 385 VAL A C 1
ATOM 2855 O O . VAL A 1 385 ? 3.919 8.581 8.111 1.00 88.94 385 VAL A O 1
ATOM 2858 N N . SER A 1 386 ? 6.084 8.915 7.549 1.00 79.44 386 SER A N 1
ATOM 2859 C CA . SER A 1 386 ? 5.912 9.208 6.122 1.00 79.44 386 SER A CA 1
ATOM 2860 C C . SER A 1 386 ? 6.932 8.436 5.278 1.00 79.44 386 SER A C 1
ATOM 2862 O O . SER A 1 386 ? 7.809 7.767 5.833 1.00 79.44 386 SER A O 1
ATOM 2864 N N . SER A 1 387 ? 6.897 8.623 3.954 1.00 74.00 387 SER A N 1
ATOM 2865 C CA . SER A 1 387 ? 7.844 8.050 2.975 1.00 74.00 387 SER A CA 1
ATOM 2866 C C . SER A 1 387 ? 9.317 8.418 3.207 1.00 74.00 387 SER A C 1
ATOM 2868 O O . SER A 1 387 ? 10.213 7.876 2.566 1.00 74.00 387 SER A O 1
ATOM 2870 N N . SER A 1 388 ? 9.612 9.304 4.166 1.00 74.94 388 SER A N 1
ATOM 2871 C CA . SER A 1 388 ? 10.981 9.600 4.621 1.00 74.94 388 SER A CA 1
ATOM 2872 C C . SER A 1 388 ? 11.587 8.521 5.534 1.00 74.94 388 SER A C 1
ATOM 2874 O O . SER A 1 388 ? 12.771 8.591 5.888 1.00 74.94 388 SER A O 1
ATOM 2876 N N . VAL A 1 389 ? 10.789 7.537 5.965 1.00 83.88 389 VAL A N 1
ATOM 2877 C CA . VAL A 1 389 ? 11.221 6.519 6.924 1.00 83.88 389 VAL A CA 1
ATOM 2878 C C . VAL A 1 389 ? 12.256 5.583 6.305 1.00 83.88 389 VAL A C 1
ATOM 2880 O O . VAL A 1 389 ? 12.057 4.991 5.249 1.00 83.88 389 VAL A O 1
ATOM 2883 N N . ARG A 1 390 ? 13.399 5.432 6.973 1.00 88.06 390 ARG A N 1
ATOM 2884 C CA . ARG A 1 390 ? 14.474 4.502 6.581 1.00 88.06 390 ARG A CA 1
ATOM 2885 C C . ARG A 1 390 ? 14.990 3.780 7.804 1.00 88.06 390 ARG A C 1
ATOM 2887 O O . ARG A 1 390 ? 14.810 4.261 8.918 1.00 88.06 390 ARG A O 1
ATOM 2894 N N . TRP A 1 391 ? 15.720 2.679 7.626 1.00 93.25 391 TRP A N 1
ATOM 2895 C CA . TRP A 1 391 ? 16.362 2.021 8.768 1.00 93.25 391 TRP A CA 1
ATOM 2896 C C . TRP A 1 391 ? 17.260 2.990 9.556 1.00 93.25 391 TRP A C 1
ATOM 2898 O O . TRP A 1 391 ? 17.236 2.996 10.788 1.00 93.25 391 TRP A O 1
ATOM 2908 N N . SER A 1 392 ? 17.994 3.843 8.836 1.00 89.25 392 SER A N 1
ATOM 2909 C CA . SER A 1 392 ? 18.857 4.903 9.370 1.00 89.25 392 SER A CA 1
ATOM 2910 C C . SER A 1 392 ? 18.109 6.147 9.869 1.00 89.25 392 SER A C 1
ATOM 2912 O O . SER A 1 392 ? 18.694 6.928 10.614 1.00 89.25 392 SER A O 1
ATOM 2914 N N . ASN A 1 393 ? 16.842 6.329 9.484 1.00 89.00 393 ASN A N 1
ATOM 2915 C CA . ASN A 1 393 ? 16.023 7.515 9.758 1.00 89.00 393 ASN A CA 1
ATOM 2916 C C . ASN A 1 393 ? 14.629 7.132 10.292 1.00 89.00 393 ASN A C 1
ATOM 2918 O O . ASN A 1 393 ? 13.610 7.696 9.902 1.00 89.00 393 ASN A O 1
ATOM 2922 N N . GLN A 1 394 ? 14.559 6.104 11.137 1.00 93.94 394 GLN A N 1
ATOM 2923 C CA . GLN A 1 394 ? 13.302 5.679 11.748 1.00 93.94 394 GLN A CA 1
ATOM 2924 C C . GLN A 1 394 ? 13.071 6.439 13.060 1.00 93.94 394 GLN A C 1
ATOM 2926 O O . GLN A 1 394 ? 14.029 6.711 13.792 1.00 93.94 394 GLN A O 1
ATOM 2931 N N . PRO A 1 395 ? 11.816 6.760 13.403 1.00 92.56 395 PRO A N 1
ATOM 2932 C CA . PRO A 1 395 ? 11.512 7.401 14.672 1.00 92.56 395 PRO A CA 1
ATOM 2933 C C . PRO A 1 395 ? 11.846 6.493 15.859 1.00 92.56 395 PRO A C 1
ATOM 2935 O O . PRO A 1 395 ? 11.853 5.263 15.765 1.00 92.56 395 PRO A O 1
ATOM 2938 N N . ALA A 1 396 ? 12.089 7.111 17.015 1.00 93.50 396 ALA A N 1
ATOM 2939 C CA . ALA A 1 396 ? 12.275 6.373 18.255 1.00 93.50 396 ALA A CA 1
ATOM 2940 C C . ALA A 1 396 ? 10.990 5.620 18.631 1.00 93.50 396 ALA A C 1
ATOM 2942 O O . ALA A 1 396 ? 9.895 6.186 18.617 1.00 93.50 396 ALA A O 1
ATOM 2943 N N . LEU A 1 397 ? 11.128 4.347 19.000 1.00 95.62 397 LEU A N 1
ATOM 2944 C CA . LEU A 1 397 ? 9.997 3.533 19.436 1.00 95.62 397 LEU A CA 1
ATOM 2945 C C . LEU A 1 397 ? 9.634 3.868 20.887 1.00 95.62 397 LEU A C 1
ATOM 2947 O O . LEU A 1 397 ? 10.513 4.050 21.728 1.00 95.62 397 LEU A O 1
ATOM 2951 N N . GLY A 1 398 ? 8.336 3.943 21.174 1.00 96.25 398 GLY A N 1
ATOM 2952 C CA . GLY A 1 398 ? 7.808 4.167 22.519 1.00 96.25 398 GLY A CA 1
ATOM 2953 C C . GLY A 1 398 ? 7.621 2.864 23.301 1.00 96.25 398 GLY A C 1
ATOM 2954 O O . GLY A 1 398 ? 8.520 2.033 23.374 1.00 96.25 398 GLY A O 1
ATOM 2955 N N . ALA A 1 399 ? 6.451 2.680 23.912 1.00 97.19 399 ALA A N 1
ATOM 2956 C CA . ALA A 1 399 ? 6.133 1.476 24.677 1.00 97.19 399 ALA A CA 1
ATOM 2957 C C . ALA A 1 399 ? 5.566 0.359 23.784 1.00 97.19 399 ALA A C 1
ATOM 2959 O O . ALA A 1 399 ? 4.936 0.621 22.756 1.00 97.19 399 ALA A O 1
ATOM 2960 N N . ARG A 1 400 ? 5.736 -0.896 24.212 1.00 98.25 400 ARG A N 1
ATOM 2961 C CA . ARG A 1 400 ? 5.038 -2.047 23.625 1.00 98.25 400 ARG A CA 1
ATOM 2962 C C . ARG A 1 400 ? 3.590 -2.080 24.108 1.00 98.25 400 ARG A C 1
ATOM 2964 O O . ARG A 1 400 ? 3.354 -2.070 25.314 1.00 98.25 400 ARG A O 1
ATOM 2971 N N . TYR A 1 401 ? 2.645 -2.213 23.183 1.00 98.12 401 TYR A N 1
ATOM 2972 C CA . TYR A 1 401 ? 1.209 -2.248 23.482 1.00 98.12 401 TYR A CA 1
ATOM 2973 C C . TYR A 1 401 ? 0.514 -3.560 23.122 1.00 98.12 401 TYR A C 1
ATOM 2975 O O . TYR A 1 401 ? -0.542 -3.843 23.681 1.00 98.12 401 TYR A O 1
ATOM 2983 N N . GLY A 1 402 ? 1.092 -4.361 22.229 1.00 97.75 402 GLY A N 1
ATOM 2984 C CA . GLY A 1 402 ? 0.488 -5.615 21.787 1.00 97.75 402 GLY A CA 1
ATOM 2985 C C . GLY A 1 402 ? 1.530 -6.657 21.415 1.00 97.75 402 GLY A C 1
ATOM 2986 O O . GLY A 1 402 ? 2.660 -6.320 21.058 1.00 97.75 402 GLY A O 1
ATOM 2987 N N . SER A 1 403 ? 1.157 -7.929 21.519 1.00 98.38 403 SER A N 1
ATOM 2988 C CA . SER A 1 403 ? 1.938 -9.039 20.980 1.00 98.38 403 SER A CA 1
ATOM 2989 C C . SER A 1 403 ? 1.072 -10.279 20.801 1.0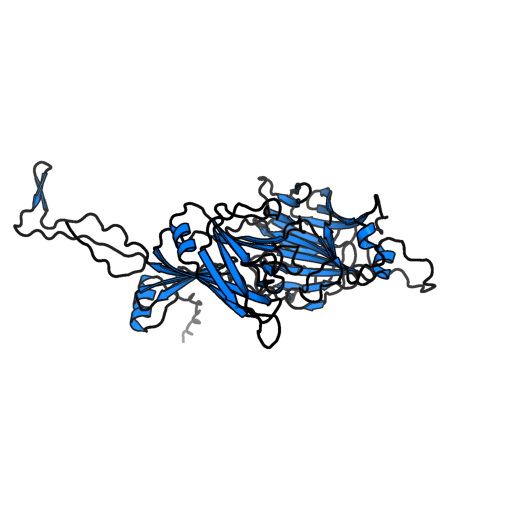0 98.38 403 SER A C 1
ATOM 2991 O O . SER A 1 403 ? 0.158 -10.516 21.591 1.00 98.38 403 SER A O 1
ATOM 2993 N N . VAL A 1 404 ? 1.390 -11.077 19.783 1.00 98.44 404 VAL A N 1
ATOM 2994 C CA . VAL A 1 404 ? 0.860 -12.431 19.596 1.00 98.44 404 VAL A CA 1
ATOM 2995 C C . VAL A 1 404 ? 1.962 -13.361 19.115 1.00 98.44 404 VAL A C 1
ATOM 2997 O O . VAL A 1 404 ? 2.874 -12.941 18.405 1.00 98.44 404 VAL A O 1
ATOM 3000 N N . THR A 1 405 ? 1.853 -14.636 19.472 1.00 98.50 405 THR A N 1
ATOM 3001 C CA . THR A 1 405 ? 2.781 -15.689 19.052 1.00 98.50 405 THR A CA 1
ATOM 3002 C C . THR A 1 405 ? 2.095 -16.561 18.014 1.00 98.50 405 THR A C 1
ATOM 3004 O O . THR A 1 405 ? 1.213 -17.348 18.351 1.00 98.50 405 THR A O 1
ATOM 3007 N N . VAL A 1 406 ? 2.480 -16.399 16.749 1.00 97.56 406 VAL A N 1
ATOM 3008 C CA . VAL A 1 406 ? 1.814 -17.022 15.592 1.00 97.56 406 VAL A CA 1
ATOM 3009 C C . VAL A 1 406 ? 2.831 -17.472 14.546 1.00 97.56 406 VAL A C 1
ATOM 3011 O O . VAL A 1 406 ? 4.007 -17.107 14.618 1.00 97.56 406 VAL A O 1
ATOM 3014 N N . ALA A 1 407 ? 2.388 -18.285 13.594 1.00 96.75 407 ALA A N 1
ATOM 3015 C CA . ALA A 1 407 ? 3.095 -18.612 12.361 1.00 96.75 407 ALA A CA 1
ATOM 3016 C C . ALA A 1 407 ? 2.069 -19.018 11.300 1.00 96.75 407 ALA A C 1
ATOM 3018 O O . ALA A 1 407 ? 1.299 -19.956 11.524 1.00 96.75 407 ALA A O 1
ATOM 3019 N N . LYS A 1 408 ? 2.051 -18.303 10.175 1.00 96.50 408 LYS A N 1
ATOM 3020 C CA . LYS A 1 408 ? 1.153 -18.548 9.039 1.00 96.50 408 LYS A CA 1
ATOM 3021 C C . LYS A 1 408 ? 1.904 -18.339 7.725 1.00 96.50 408 LYS A C 1
ATOM 3023 O O . LYS A 1 408 ? 2.854 -17.574 7.668 1.00 96.50 408 LYS A O 1
ATOM 3028 N N . GLY A 1 409 ? 1.501 -19.053 6.684 1.00 92.56 409 GLY A N 1
ATOM 3029 C CA . GLY A 1 409 ? 2.034 -18.947 5.326 1.00 92.56 409 GLY A CA 1
ATOM 3030 C C . GLY A 1 409 ? 3.295 -19.764 5.022 1.00 92.56 409 GLY A C 1
ATOM 3031 O O . GLY A 1 409 ? 3.750 -19.741 3.886 1.00 92.56 409 GLY A O 1
ATOM 3032 N N . ALA A 1 410 ? 3.862 -20.521 5.973 1.00 91.25 410 ALA A N 1
ATOM 3033 C CA . ALA A 1 410 ? 5.102 -21.269 5.705 1.00 91.25 410 ALA A CA 1
ATOM 3034 C C . ALA A 1 410 ? 4.890 -22.484 4.779 1.00 91.25 410 ALA A C 1
ATOM 3036 O O . ALA A 1 410 ? 5.767 -22.831 3.993 1.00 91.25 410 ALA A O 1
ATOM 3037 N N . ASN A 1 411 ? 3.757 -23.183 4.919 1.00 90.62 411 ASN A N 1
ATOM 3038 C CA . ASN A 1 411 ? 3.314 -24.294 4.065 1.00 90.62 411 ASN A CA 1
ATOM 3039 C C . ASN A 1 411 ? 1.863 -24.686 4.418 1.00 90.62 411 ASN A C 1
ATOM 3041 O O . ASN A 1 411 ? 1.229 -24.065 5.271 1.00 90.62 411 ASN A O 1
ATOM 3045 N N . SER A 1 412 ? 1.347 -25.758 3.807 1.00 91.94 412 SER A N 1
ATOM 3046 C CA . SER A 1 412 ? -0.027 -26.243 4.010 1.00 91.94 412 SER A CA 1
ATOM 3047 C C . SER A 1 412 ? -0.391 -26.590 5.461 1.00 91.94 412 SER A C 1
ATOM 3049 O O . SER A 1 412 ? -1.569 -26.542 5.805 1.00 91.94 412 SER A O 1
ATOM 3051 N N . SER A 1 413 ? 0.576 -26.901 6.334 1.00 93.50 413 SER A N 1
ATOM 3052 C CA . SER A 1 413 ? 0.310 -27.184 7.757 1.00 93.50 413 SER A CA 1
ATOM 3053 C C . SER A 1 413 ? 0.077 -25.927 8.605 1.00 93.50 413 SER A C 1
ATOM 3055 O O . SER A 1 413 ? -0.491 -26.015 9.693 1.00 93.50 413 SER A O 1
ATOM 3057 N N . CYS A 1 414 ? 0.470 -24.756 8.103 1.00 94.38 414 CYS A N 1
ATOM 3058 C CA . CYS A 1 414 ? 0.201 -23.458 8.707 1.00 94.38 414 CYS A CA 1
ATOM 3059 C C . CYS A 1 414 ? -0.085 -22.437 7.600 1.00 94.38 414 CYS A C 1
ATOM 3061 O O . CYS A 1 414 ? 0.716 -21.545 7.346 1.00 94.38 414 CYS A O 1
ATOM 3063 N N . ALA A 1 415 ? -1.210 -22.598 6.902 1.00 96.88 415 ALA A N 1
ATOM 3064 C CA . ALA A 1 415 ? -1.582 -21.739 5.777 1.00 96.88 415 ALA A CA 1
ATOM 3065 C C . ALA A 1 415 ? -1.593 -20.240 6.144 1.00 96.88 415 ALA A C 1
ATOM 3067 O O . ALA A 1 415 ? -1.758 -19.877 7.315 1.00 96.88 415 ALA A O 1
ATOM 3068 N N . ALA A 1 416 ? -1.405 -19.384 5.133 1.00 96.88 416 ALA A N 1
ATOM 3069 C CA . ALA A 1 416 ? -1.507 -17.930 5.264 1.00 96.88 416 ALA A CA 1
ATOM 3070 C C . ALA A 1 416 ? -2.861 -17.525 5.868 1.00 96.88 416 ALA A C 1
ATOM 3072 O O . ALA A 1 416 ? -3.853 -18.251 5.748 1.00 96.88 416 ALA A O 1
ATOM 3073 N N . GLY A 1 417 ? -2.912 -16.387 6.559 1.00 98.00 417 GLY A N 1
ATOM 3074 C CA . GLY A 1 417 ? -4.166 -15.950 7.162 1.00 98.00 417 GLY A CA 1
ATOM 3075 C C . GLY A 1 417 ? -4.062 -14.753 8.093 1.00 98.00 417 GLY A C 1
ATOM 3076 O O . GLY A 1 417 ? -2.980 -14.286 8.441 1.00 98.00 417 GLY A O 1
ATOM 3077 N N . TRP A 1 418 ? -5.223 -14.312 8.570 1.00 98.00 418 TRP A N 1
ATOM 3078 C CA . TRP A 1 418 ? -5.340 -13.192 9.499 1.00 98.00 418 TRP A CA 1
ATOM 3079 C C . TRP A 1 418 ? -4.688 -13.464 10.860 1.00 98.00 418 TRP A C 1
ATOM 3081 O O . TRP A 1 418 ? -4.874 -14.521 11.472 1.00 98.00 418 TRP A O 1
ATOM 3091 N N . VAL A 1 419 ? -3.949 -12.464 11.330 1.00 98.31 419 VAL A N 1
ATOM 3092 C CA . VAL A 1 419 ? -3.314 -12.334 12.638 1.00 98.31 419 VAL A CA 1
ATOM 3093 C C . VAL A 1 419 ? -3.935 -11.134 13.341 1.00 98.31 419 VAL A C 1
ATOM 3095 O O . VAL A 1 419 ? -3.949 -10.026 12.810 1.00 98.31 419 VAL A O 1
ATOM 3098 N N . ASN A 1 420 ? -4.437 -11.356 14.553 1.00 98.50 420 ASN A N 1
ATOM 3099 C CA . ASN A 1 420 ? -5.195 -10.369 15.314 1.00 98.50 420 ASN A CA 1
ATOM 3100 C C . ASN A 1 420 ? -4.431 -10.012 16.593 1.00 98.50 420 ASN A C 1
ATOM 3102 O O . ASN A 1 420 ? -4.327 -10.837 17.499 1.00 98.50 420 ASN A O 1
ATOM 3106 N N . ILE A 1 421 ? -3.882 -8.799 16.669 1.00 98.75 421 ILE A N 1
ATOM 3107 C CA . ILE A 1 421 ? -3.032 -8.333 17.769 1.00 98.75 421 ILE A CA 1
ATOM 3108 C C . ILE A 1 421 ? -3.815 -7.349 18.647 1.00 98.75 421 ILE A C 1
ATOM 3110 O O . ILE A 1 421 ? -4.156 -6.265 18.173 1.00 98.75 421 ILE A O 1
ATOM 3114 N N . PRO A 1 422 ? -4.078 -7.659 19.931 1.00 98.56 422 PRO A N 1
ATOM 3115 C CA . PRO A 1 422 ? -4.728 -6.718 20.839 1.00 98.56 422 PRO A CA 1
ATOM 3116 C C . PRO A 1 422 ? -3.871 -5.464 21.053 1.00 98.56 422 PRO A C 1
ATOM 3118 O O . PRO A 1 422 ? -2.700 -5.562 21.420 1.00 98.56 422 PRO A O 1
ATOM 3121 N N . VAL A 1 423 ? -4.463 -4.287 20.845 1.00 98.62 423 VAL A N 1
ATOM 3122 C CA . VAL A 1 423 ? -3.799 -2.969 20.915 1.00 98.62 423 VAL A CA 1
ATOM 3123 C C . VAL A 1 423 ? -4.656 -1.915 21.632 1.00 98.62 423 VAL A C 1
ATOM 3125 O O . VAL A 1 423 ? -4.437 -0.717 21.471 1.00 98.62 423 VAL A O 1
ATOM 3128 N N . THR A 1 424 ? -5.621 -2.335 22.460 1.00 98.44 424 THR A N 1
ATOM 3129 C CA . THR A 1 424 ? -6.574 -1.463 23.182 1.00 98.44 424 THR A CA 1
ATOM 3130 C C . THR A 1 424 ? -5.915 -0.244 23.831 1.00 98.44 424 THR A C 1
ATOM 3132 O O . THR A 1 424 ? -6.369 0.879 23.633 1.00 98.44 424 THR A O 1
ATOM 3135 N N . GLY A 1 425 ? -4.819 -0.440 24.574 1.00 97.75 425 GLY A N 1
ATOM 3136 C CA . GLY A 1 425 ? -4.127 0.660 25.255 1.00 97.75 425 GLY A CA 1
ATOM 3137 C C . GLY A 1 425 ? -3.504 1.683 24.297 1.00 97.75 425 GLY A C 1
ATOM 3138 O O . GLY A 1 425 ? -3.499 2.873 24.604 1.00 97.75 425 GLY A O 1
ATOM 3139 N N . LEU A 1 426 ? -3.029 1.237 23.128 1.00 98.00 426 LEU A N 1
ATOM 3140 C CA . LEU A 1 426 ? -2.442 2.116 22.115 1.00 98.00 426 LEU A CA 1
ATOM 3141 C C . LEU A 1 426 ? -3.525 2.992 21.495 1.00 98.00 426 LEU A C 1
ATOM 3143 O O . LEU A 1 426 ? -3.406 4.214 21.497 1.00 98.00 426 LEU A O 1
ATOM 3147 N N . VAL A 1 427 ? -4.618 2.373 21.054 1.00 97.94 427 VAL A N 1
ATOM 3148 C CA . VAL A 1 427 ? -5.742 3.092 20.441 1.00 97.94 427 VAL A CA 1
ATOM 3149 C C . VAL A 1 427 ? -6.406 4.030 21.454 1.00 97.94 427 VAL A C 1
ATOM 3151 O O . VAL A 1 427 ? -6.751 5.161 21.119 1.00 97.94 427 VAL A O 1
ATOM 3154 N N . GLN A 1 428 ? -6.493 3.638 22.732 1.00 97.06 428 GLN A N 1
ATOM 3155 C CA . GLN A 1 428 ? -6.965 4.537 23.788 1.00 97.06 428 GLN A CA 1
ATOM 3156 C C . GLN A 1 428 ? -6.064 5.773 23.950 1.00 97.06 428 GLN A C 1
ATOM 3158 O O . GLN A 1 428 ? -6.581 6.858 24.216 1.00 97.06 428 GLN A O 1
ATOM 3163 N N . SER A 1 429 ? -4.744 5.641 23.773 1.00 95.69 429 SER A N 1
ATOM 3164 C CA . SER A 1 429 ? -3.823 6.787 23.824 1.00 95.69 429 SER A CA 1
ATOM 3165 C C . SER A 1 429 ? -4.030 7.763 22.656 1.00 95.69 429 SER A C 1
ATOM 3167 O O . SER A 1 429 ? -3.924 8.980 22.832 1.00 95.69 429 SER A O 1
ATOM 3169 N N . TRP A 1 430 ? -4.404 7.249 21.481 1.00 96.06 430 TRP A N 1
ATOM 3170 C CA . TRP A 1 430 ? -4.689 8.045 20.285 1.00 96.06 430 TRP A CA 1
ATOM 3171 C C . TRP A 1 430 ? -5.982 8.850 20.384 1.00 96.06 430 TRP A C 1
ATOM 3173 O O . TRP A 1 430 ? -6.045 9.961 19.859 1.00 96.06 430 TRP A O 1
ATOM 3183 N N . SER A 1 431 ? -6.969 8.356 21.135 1.00 94.62 431 SER A N 1
ATOM 3184 C CA . SER A 1 431 ? -8.249 9.048 21.338 1.00 94.62 431 SER A CA 1
ATOM 3185 C C . SER A 1 431 ? -8.112 10.445 21.951 1.00 94.62 431 SER A C 1
ATOM 3187 O O . SER A 1 431 ? -8.877 11.352 21.618 1.00 94.62 431 SER A O 1
ATOM 3189 N N . SER A 1 432 ? -7.093 10.649 22.790 1.00 90.00 432 SER A N 1
ATOM 3190 C CA . SER A 1 432 ? -6.746 11.958 23.360 1.00 90.00 432 SER A CA 1
ATOM 3191 C C . SER A 1 432 ? -5.783 12.793 22.504 1.00 90.00 432 SER A C 1
ATOM 3193 O O . SER A 1 432 ? -5.443 13.910 22.891 1.00 90.00 432 SER A O 1
ATOM 3195 N N . SER A 1 433 ? -5.312 12.275 21.366 1.00 89.81 433 SER A N 1
ATOM 3196 C CA . SER A 1 433 ? -4.348 12.961 20.502 1.00 89.81 433 SER A CA 1
ATOM 3197 C C . SER A 1 433 ? -5.014 14.017 19.619 1.00 89.81 433 SER A C 1
ATOM 3199 O O . SER A 1 433 ? -6.038 13.785 18.965 1.00 89.81 433 SER A O 1
ATOM 3201 N N . SER A 1 434 ? -4.386 15.189 19.523 1.00 87.81 434 SER A N 1
ATOM 3202 C CA . SER A 1 434 ? -4.789 16.233 18.579 1.00 87.81 434 SER A CA 1
ATOM 3203 C C . SER A 1 434 ? -4.342 15.945 17.143 1.00 87.81 434 SER A C 1
ATOM 3205 O O . SER A 1 434 ? -4.937 16.511 16.229 1.00 87.81 434 SER A O 1
ATOM 3207 N N . ALA A 1 435 ? -3.391 15.028 16.921 1.00 87.81 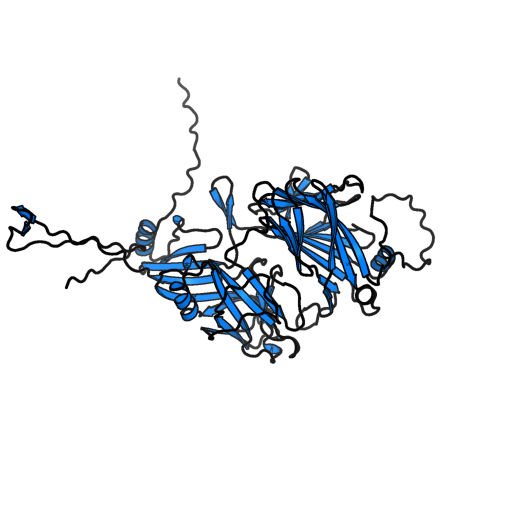435 ALA A N 1
ATOM 3208 C CA . ALA A 1 435 ? -2.870 14.703 15.591 1.00 87.81 435 ALA A CA 1
ATOM 3209 C C . ALA A 1 435 ? -3.977 14.242 14.622 1.00 87.81 435 ALA A C 1
ATOM 3211 O O . ALA A 1 435 ? -4.964 13.631 15.048 1.00 87.81 435 ALA A O 1
ATOM 3212 N N . GLY A 1 436 ? -3.814 14.562 13.333 1.00 87.19 436 GLY A N 1
ATOM 3213 C CA . GLY A 1 436 ? -4.701 14.110 12.251 1.00 87.19 436 GLY A CA 1
ATOM 3214 C C . GLY A 1 436 ? -4.460 12.654 11.843 1.00 87.19 436 GLY A C 1
ATOM 3215 O O . GLY A 1 436 ? -5.399 11.972 11.449 1.00 87.19 436 GLY A O 1
ATOM 3216 N N . SER A 1 437 ? -3.241 12.161 12.056 1.00 91.62 437 SER A N 1
ATOM 3217 C CA . SER A 1 437 ? -2.827 10.777 11.814 1.00 91.62 437 SER A CA 1
ATOM 3218 C C . SER A 1 437 ? -2.082 10.227 13.023 1.00 91.62 437 SER A C 1
ATOM 3220 O O . SER A 1 437 ? -1.546 10.985 13.837 1.00 91.62 437 SER A O 1
ATOM 3222 N N . VAL A 1 438 ? -2.055 8.906 13.150 1.00 94.81 438 VAL A N 1
ATOM 3223 C CA . VAL A 1 438 ? -1.395 8.188 14.246 1.00 94.81 438 VAL A CA 1
ATOM 3224 C C . VAL A 1 438 ? -0.660 6.971 13.711 1.00 94.81 438 VAL A C 1
ATOM 3226 O O . VAL A 1 438 ? -1.172 6.284 12.832 1.00 94.81 438 VAL A O 1
ATOM 3229 N N . SER A 1 439 ? 0.531 6.702 14.247 1.00 96.38 439 SER A N 1
ATOM 3230 C CA . SER A 1 439 ? 1.408 5.646 13.739 1.00 96.38 439 SER A CA 1
ATOM 3231 C C . SER A 1 439 ? 1.762 4.607 14.800 1.00 96.38 439 SER A C 1
ATOM 3233 O O . SER A 1 439 ? 1.869 4.895 15.998 1.00 96.38 439 SER A O 1
ATOM 3235 N N . LEU A 1 440 ? 1.987 3.381 14.342 1.00 98.19 440 LEU A N 1
ATOM 3236 C CA . LEU A 1 440 ? 2.523 2.270 15.117 1.00 98.19 440 LEU A CA 1
ATOM 3237 C C . LEU A 1 440 ? 3.650 1.583 14.344 1.00 98.19 440 LEU A C 1
ATOM 3239 O O . LEU A 1 440 ? 3.796 1.780 13.139 1.00 98.19 440 LEU A O 1
ATOM 3243 N N . VAL A 1 441 ? 4.430 0.757 15.039 1.00 98.62 441 VAL A N 1
ATOM 3244 C CA . VAL A 1 441 ? 5.388 -0.151 14.402 1.00 98.62 441 VAL A CA 1
ATOM 3245 C C . VAL A 1 441 ? 5.080 -1.597 14.771 1.00 98.62 441 VAL A C 1
ATOM 3247 O O . VAL A 1 441 ? 4.768 -1.911 15.924 1.00 98.62 441 VAL A O 1
ATOM 3250 N N . VAL A 1 442 ? 5.203 -2.474 13.785 1.00 98.69 442 VAL A N 1
ATOM 3251 C CA . VAL A 1 442 ? 5.170 -3.927 13.897 1.00 98.69 442 VAL A CA 1
ATOM 3252 C C . VAL A 1 442 ? 6.603 -4.437 13.771 1.00 98.69 442 VAL A C 1
ATOM 3254 O O . VAL A 1 442 ? 7.306 -4.129 12.807 1.00 98.69 442 VAL A O 1
ATOM 3257 N N . LYS A 1 443 ? 7.058 -5.225 14.746 1.00 98.12 443 LYS A N 1
ATOM 3258 C CA . LYS A 1 443 ? 8.377 -5.874 14.702 1.00 98.12 443 LYS A CA 1
ATOM 3259 C C . LYS A 1 443 ? 8.338 -7.265 15.321 1.00 98.12 443 LYS A C 1
ATOM 3261 O O . LYS A 1 443 ? 7.474 -7.555 16.147 1.00 98.12 443 LYS A O 1
ATOM 3266 N N . ALA A 1 444 ? 9.303 -8.120 14.993 1.00 98.06 444 ALA A N 1
ATOM 3267 C CA . ALA A 1 444 ? 9.461 -9.380 15.716 1.00 98.06 444 ALA A CA 1
ATOM 3268 C C . ALA A 1 444 ? 9.921 -9.115 17.159 1.00 98.06 444 ALA A C 1
ATOM 3270 O O . ALA A 1 444 ? 10.642 -8.149 17.430 1.00 98.06 444 ALA A O 1
ATOM 3271 N N . ALA A 1 445 ? 9.539 -9.983 18.098 1.00 97.62 445 ALA A N 1
ATOM 3272 C CA . ALA A 1 445 ? 10.039 -9.913 19.472 1.00 97.62 445 ALA A CA 1
ATOM 3273 C C . ALA A 1 445 ? 11.565 -10.105 19.529 1.00 97.62 445 ALA A C 1
ATOM 3275 O O . ALA A 1 445 ? 12.245 -9.415 20.287 1.00 97.62 445 ALA A O 1
ATOM 3276 N N . SER A 1 446 ? 12.097 -10.989 18.677 1.00 97.38 446 SER A N 1
ATOM 3277 C CA . SER A 1 446 ? 13.531 -11.158 18.437 1.00 97.38 446 SER A CA 1
ATOM 3278 C C . SER A 1 446 ? 13.863 -10.809 16.989 1.00 97.38 446 SER A C 1
ATOM 3280 O O . SER A 1 446 ? 13.342 -11.425 16.067 1.00 97.38 446 SER A O 1
ATOM 3282 N N . GLU A 1 447 ? 14.763 -9.848 16.794 1.00 96.44 447 GLU A N 1
ATOM 3283 C CA . GLU A 1 447 ? 15.293 -9.461 15.476 1.00 96.44 447 GLU A CA 1
ATOM 3284 C C . GLU A 1 447 ? 16.645 -10.134 15.185 1.00 96.44 447 GLU A C 1
ATOM 3286 O O . GLU A 1 447 ? 17.433 -9.643 14.382 1.00 96.44 447 GLU A O 1
ATOM 3291 N N . THR A 1 448 ? 16.942 -11.230 15.888 1.00 96.69 448 THR A N 1
ATOM 3292 C CA . THR A 1 448 ? 18.107 -12.101 15.653 1.00 96.69 448 THR A CA 1
ATOM 3293 C C . THR A 1 448 ? 17.711 -13.568 15.454 1.00 96.69 448 THR A C 1
ATOM 3295 O O . THR A 1 448 ? 18.537 -14.370 15.029 1.00 96.69 448 THR A O 1
ATOM 3298 N N . ASP A 1 449 ? 16.457 -13.938 15.747 1.00 96.50 449 ASP A N 1
ATOM 3299 C CA . ASP A 1 449 ? 15.925 -15.280 15.498 1.00 96.50 449 ASP A CA 1
ATOM 3300 C C . ASP A 1 449 ? 15.343 -15.359 14.084 1.00 96.50 449 ASP A C 1
ATOM 3302 O O . ASP A 1 449 ? 14.275 -14.805 13.817 1.00 96.50 449 ASP A O 1
ATOM 3306 N N . VAL A 1 450 ? 16.022 -16.093 13.201 1.00 94.56 450 VAL A N 1
ATOM 3307 C CA . VAL A 1 450 ? 15.592 -16.300 11.808 1.00 94.56 450 VAL A CA 1
ATOM 3308 C C . VAL A 1 450 ? 14.212 -16.943 11.698 1.00 94.56 450 VAL A C 1
ATOM 3310 O O . VAL A 1 450 ? 13.458 -16.655 10.773 1.00 94.56 450 VAL A O 1
ATOM 3313 N N . LEU A 1 451 ? 13.828 -17.769 12.678 1.00 95.06 451 LEU A N 1
ATOM 3314 C CA . LEU A 1 451 ? 12.518 -18.423 12.691 1.00 95.06 451 LEU A CA 1
ATOM 3315 C C . LEU A 1 451 ? 11.377 -17.434 12.978 1.00 95.06 451 LEU A C 1
ATOM 3317 O O . LEU A 1 451 ? 10.207 -17.800 12.867 1.00 95.06 451 LEU A O 1
ATOM 3321 N N . GLY A 1 452 ? 11.714 -16.200 13.367 1.00 95.31 452 GLY A N 1
ATOM 3322 C CA . GLY A 1 452 ? 10.790 -15.100 13.606 1.00 95.31 452 GLY A CA 1
ATOM 3323 C C . GLY A 1 452 ? 10.481 -14.234 12.385 1.00 95.31 452 GLY A C 1
ATOM 3324 O O . GLY A 1 452 ? 9.656 -13.336 12.536 1.00 95.31 452 GLY A O 1
ATOM 3325 N N . TRP A 1 453 ? 11.097 -14.476 11.216 1.00 95.75 453 TRP A N 1
ATOM 3326 C CA . TRP A 1 453 ? 10.790 -13.737 9.981 1.00 95.75 453 TRP A CA 1
ATOM 3327 C C . TRP A 1 453 ? 9.325 -13.935 9.573 1.00 95.75 453 TRP A C 1
ATOM 3329 O O . TRP A 1 453 ? 8.818 -15.069 9.546 1.00 95.75 453 TRP A O 1
ATOM 3339 N N . LYS A 1 454 ? 8.650 -12.821 9.273 1.00 96.25 454 LYS A N 1
ATOM 3340 C CA . LYS A 1 454 ? 7.241 -12.763 8.863 1.00 96.25 454 LYS A CA 1
ATOM 3341 C C . LYS A 1 454 ? 7.025 -11.695 7.801 1.00 96.25 454 LYS A C 1
ATOM 3343 O O . LYS A 1 454 ? 7.626 -10.621 7.895 1.00 96.25 454 LYS A O 1
ATOM 3348 N N . ARG A 1 455 ? 6.124 -11.992 6.862 1.00 96.19 455 ARG A N 1
ATOM 3349 C CA . ARG A 1 455 ? 5.614 -11.067 5.844 1.00 96.19 455 ARG A CA 1
ATOM 3350 C C . ARG A 1 455 ? 4.098 -10.936 6.000 1.00 96.19 455 ARG A C 1
ATOM 3352 O O . ARG A 1 455 ? 3.416 -11.918 6.308 1.00 96.19 455 ARG A O 1
ATOM 3359 N N . PHE A 1 456 ? 3.588 -9.727 5.829 1.00 97.62 456 PHE A N 1
ATOM 3360 C CA . PHE A 1 456 ? 2.168 -9.400 5.909 1.00 97.62 456 PHE A CA 1
ATOM 3361 C C . PHE A 1 456 ? 1.742 -8.627 4.664 1.00 97.62 456 PHE A C 1
ATOM 3363 O O . PHE A 1 456 ? 2.584 -7.968 4.073 1.00 97.62 456 PHE A O 1
ATOM 3370 N N . GLY A 1 457 ? 0.467 -8.665 4.283 1.00 94.25 457 GLY A N 1
ATOM 3371 C CA . GLY A 1 457 ? -0.044 -7.777 3.232 1.00 94.25 457 GLY A CA 1
ATOM 3372 C C . GLY A 1 457 ? 0.042 -6.303 3.647 1.00 94.25 457 GLY A C 1
ATOM 3373 O O . GLY A 1 457 ? -0.297 -5.973 4.789 1.00 94.25 457 GLY A O 1
ATOM 3374 N N . SER A 1 458 ? 0.512 -5.444 2.740 1.00 90.62 458 SER A N 1
ATOM 3375 C CA . SER A 1 458 ? 0.501 -3.983 2.892 1.00 90.62 458 SER A CA 1
ATOM 3376 C C . SER A 1 458 ? -0.839 -3.377 2.464 1.00 90.62 458 SER A C 1
ATOM 3378 O O . SER A 1 458 ? -1.787 -4.095 2.115 1.00 90.62 458 SER A O 1
ATOM 3380 N N . MET A 1 459 ? -0.917 -2.051 2.482 1.00 85.38 459 MET A N 1
ATOM 3381 C CA . MET A 1 459 ? -2.014 -1.263 1.933 1.00 85.38 459 MET A CA 1
ATOM 3382 C C . MET A 1 459 ? -2.294 -1.537 0.447 1.00 85.38 459 MET A C 1
ATOM 3384 O O . MET A 1 459 ? -3.456 -1.511 0.049 1.00 85.38 459 MET A O 1
ATOM 3388 N N . GLU A 1 460 ? -1.284 -1.886 -0.333 1.00 76.25 460 GLU A N 1
ATOM 3389 C CA . GLU A 1 460 ? -1.304 -2.136 -1.778 1.00 76.25 460 GLU A CA 1
ATOM 3390 C C . GLU A 1 460 ? -1.777 -3.563 -2.079 1.00 76.25 460 GLU A C 1
ATOM 3392 O O . GLU A 1 460 ? -2.236 -3.864 -3.177 1.00 76.25 460 GLU A O 1
ATOM 3397 N N . SER A 1 461 ? -1.749 -4.446 -1.076 1.00 82.56 461 SER A N 1
ATOM 3398 C CA . SER A 1 461 ? -2.256 -5.811 -1.199 1.00 82.56 461 SER A CA 1
ATOM 3399 C C . SER A 1 461 ? -3.789 -5.884 -1.209 1.00 82.56 461 SER A C 1
ATOM 3401 O O . SER A 1 461 ? -4.507 -5.000 -0.726 1.00 82.56 461 SER A O 1
ATOM 3403 N N . THR A 1 462 ? -4.321 -7.031 -1.634 1.00 82.56 462 THR A N 1
ATOM 3404 C CA . THR A 1 462 ? -5.751 -7.374 -1.517 1.00 82.56 462 THR A CA 1
ATOM 3405 C C . THR A 1 462 ? -6.211 -7.594 -0.068 1.00 82.56 462 THR A C 1
ATOM 3407 O O . THR A 1 462 ? -7.393 -7.823 0.185 1.00 82.56 462 THR A O 1
ATOM 3410 N N . THR A 1 463 ? -5.295 -7.570 0.905 1.00 90.31 463 THR A N 1
ATOM 3411 C CA . THR A 1 463 ? -5.568 -7.811 2.329 1.00 90.31 463 THR A CA 1
ATOM 3412 C C . THR A 1 463 ? -4.978 -6.705 3.212 1.00 90.31 463 THR A C 1
ATOM 3414 O O . THR A 1 463 ? -4.114 -6.986 4.049 1.00 90.31 463 THR A O 1
ATOM 3417 N N . PRO A 1 464 ? -5.427 -5.446 3.051 1.00 92.19 464 PRO A N 1
ATOM 3418 C CA . PRO A 1 464 ? -4.802 -4.309 3.709 1.00 92.19 464 PRO A CA 1
ATOM 3419 C C . PRO A 1 464 ? -4.953 -4.358 5.241 1.00 92.19 464 PRO A C 1
ATOM 3421 O O . PRO A 1 464 ? -5.995 -4.800 5.753 1.00 92.19 464 PRO A O 1
ATOM 3424 N N . PRO A 1 465 ? -3.955 -3.861 6.000 1.00 97.19 465 PRO A N 1
ATOM 3425 C CA . PRO A 1 465 ? -4.029 -3.741 7.452 1.00 97.19 465 PRO A CA 1
ATOM 3426 C C . PRO A 1 465 ? -5.265 -2.967 7.928 1.00 97.19 465 PRO A C 1
ATOM 3428 O O . PRO A 1 465 ? -5.695 -1.987 7.317 1.00 97.19 465 PRO A O 1
ATOM 3431 N N . SER A 1 466 ? -5.824 -3.366 9.072 1.00 97.81 466 SER A N 1
ATOM 3432 C CA . SER A 1 466 ? -6.944 -2.650 9.699 1.00 97.81 466 SER A CA 1
ATOM 3433 C C . SER A 1 466 ? -6.904 -2.713 11.219 1.00 97.81 466 SER A C 1
ATOM 3435 O O . SER A 1 466 ? -6.293 -3.603 11.802 1.00 97.81 466 SER A O 1
ATOM 3437 N N . ILE A 1 467 ? -7.588 -1.785 11.882 1.00 98.56 467 ILE A N 1
ATOM 3438 C CA . ILE A 1 467 ? -7.857 -1.829 13.316 1.00 98.56 467 ILE A CA 1
ATOM 3439 C C . ILE A 1 467 ? -9.364 -1.917 13.520 1.00 98.56 467 ILE A C 1
ATOM 3441 O O . ILE A 1 467 ? -10.105 -1.007 13.153 1.00 98.56 467 ILE A O 1
ATOM 3445 N N . THR A 1 468 ? -9.813 -2.993 14.162 1.00 98.50 468 THR A N 1
ATOM 3446 C CA . THR A 1 468 ? -11.194 -3.125 14.638 1.00 98.50 468 THR A CA 1
ATOM 3447 C C . THR A 1 468 ? -11.244 -2.778 16.116 1.00 98.50 468 THR A C 1
ATOM 3449 O O . THR A 1 468 ? -10.542 -3.390 16.925 1.00 98.50 468 THR A O 1
ATOM 3452 N N . PHE A 1 469 ? -12.072 -1.807 16.487 1.00 98.31 469 PHE A N 1
ATOM 3453 C CA . PHE A 1 469 ? -12.189 -1.336 17.862 1.00 98.31 469 PHE A CA 1
ATOM 3454 C C . PHE A 1 469 ? -13.643 -1.135 18.269 1.00 98.31 469 PHE A C 1
ATOM 3456 O O . PHE A 1 469 ? -14.470 -0.697 17.475 1.00 98.31 469 PHE A O 1
ATOM 3463 N N . THR A 1 470 ? -13.941 -1.483 19.518 1.00 97.81 470 THR A N 1
ATOM 3464 C CA . THR A 1 470 ? -15.240 -1.248 20.152 1.00 97.81 470 THR A CA 1
ATOM 3465 C C . THR A 1 470 ? -15.093 -0.137 21.170 1.00 97.81 470 THR A C 1
ATOM 3467 O O . THR A 1 470 ? -14.135 -0.129 21.950 1.00 97.81 470 THR A O 1
ATOM 3470 N N . TYR A 1 471 ? -16.022 0.805 21.153 1.00 94.38 471 TYR A N 1
ATOM 3471 C CA . TYR A 1 471 ? -15.972 2.004 21.961 1.00 94.38 471 TYR A CA 1
ATOM 3472 C C . TYR A 1 471 ? -17.357 2.456 22.408 1.00 94.38 471 TYR A C 1
ATOM 3474 O O . TYR A 1 471 ? -18.388 1.945 21.973 1.00 94.38 471 TYR A O 1
ATOM 3482 N N . ASP A 1 472 ? -17.315 3.436 23.297 1.00 87.00 472 ASP A N 1
ATOM 3483 C CA . ASP A 1 472 ? -18.454 4.184 23.804 1.00 87.00 472 ASP A CA 1
ATOM 3484 C C . ASP A 1 472 ? -18.093 5.675 23.740 1.00 87.00 472 ASP A C 1
ATOM 3486 O O . ASP A 1 472 ? -16.955 6.060 24.069 1.00 87.00 472 ASP A O 1
ATOM 3490 N N . ARG A 1 473 ? -19.002 6.526 23.263 1.00 80.25 473 ARG A N 1
ATOM 3491 C CA . ARG A 1 473 ? -18.810 7.980 23.279 1.00 80.25 473 ARG A CA 1
ATOM 3492 C C . ARG A 1 473 ? -19.296 8.549 24.601 1.00 80.25 473 ARG A C 1
ATOM 3494 O O . ARG A 1 473 ? -20.082 7.969 25.336 1.00 80.25 473 ARG A O 1
ATOM 3501 N N . LYS A 1 474 ? -18.764 9.719 24.955 1.00 70.19 474 LYS A N 1
ATOM 3502 C CA . LYS A 1 474 ? -19.304 10.445 26.105 1.00 70.19 474 LYS A CA 1
ATOM 3503 C C . LYS A 1 474 ? -20.687 10.984 25.729 1.00 70.19 474 LYS A C 1
ATOM 3505 O O . LYS A 1 474 ? -20.807 11.546 24.637 1.00 70.19 474 LYS A O 1
ATOM 3510 N N . PRO A 1 475 ? -21.663 10.947 26.652 1.00 69.56 475 PRO A N 1
ATOM 3511 C CA . PRO A 1 475 ? -22.904 11.674 26.470 1.00 69.56 475 PRO A CA 1
ATOM 3512 C C . PRO A 1 475 ? -22.627 13.148 26.168 1.00 69.56 475 PRO A C 1
ATOM 3514 O O . PRO A 1 475 ? -21.711 13.752 26.741 1.00 69.56 475 PRO A O 1
ATOM 3517 N N . ASN A 1 476 ? -23.435 13.744 25.293 1.00 68.94 476 ASN A N 1
ATOM 3518 C CA . ASN A 1 476 ? -23.404 15.185 25.081 1.00 68.94 476 ASN A CA 1
ATOM 3519 C C . ASN A 1 476 ? -23.692 15.898 26.403 1.00 68.94 476 ASN A C 1
ATOM 3521 O O . ASN A 1 476 ? -24.437 15.399 27.255 1.00 68.94 476 ASN A O 1
ATOM 3525 N N . LEU A 1 477 ? -23.128 17.098 26.556 1.00 67.38 477 LEU A N 1
ATOM 3526 C CA . LEU A 1 477 ? -23.445 17.952 27.695 1.00 67.38 477 LEU A CA 1
ATOM 3527 C C . LEU A 1 477 ? -24.962 18.122 27.790 1.00 67.38 477 LEU A C 1
ATOM 3529 O O . LEU A 1 477 ? -25.612 18.520 26.821 1.00 67.38 477 LEU A O 1
ATOM 3533 N N . GLY A 1 478 ? -25.510 17.819 28.967 1.00 64.00 478 GLY A N 1
ATOM 3534 C CA . GLY A 1 478 ? -26.919 18.050 29.240 1.00 64.00 478 GLY A CA 1
ATOM 3535 C C . GLY A 1 478 ? -27.263 19.517 28.999 1.00 64.00 478 GLY A C 1
ATOM 3536 O O . GLY A 1 478 ? -26.497 20.416 29.358 1.00 64.00 478 GLY A O 1
ATOM 3537 N N . THR A 1 479 ? -28.417 19.775 28.391 1.00 74.00 479 THR A N 1
ATOM 3538 C CA . THR A 1 479 ? -28.922 21.137 28.226 1.00 74.00 479 THR A CA 1
ATOM 3539 C C . THR A 1 479 ? -29.025 21.804 29.592 1.00 74.00 479 THR A C 1
ATOM 3541 O O . THR A 1 479 ? -29.406 21.146 30.569 1.00 74.00 479 THR A O 1
ATOM 3544 N N . VAL A 1 480 ? -28.756 23.112 29.655 1.00 73.31 480 VAL A N 1
ATOM 3545 C CA . VAL A 1 480 ? -28.910 23.901 30.886 1.00 73.31 480 VAL A CA 1
ATOM 3546 C C . VAL A 1 480 ? -30.251 23.551 31.548 1.00 73.31 480 VAL A C 1
ATOM 3548 O O . VAL A 1 480 ? -31.282 23.624 30.871 1.00 73.31 480 VAL A O 1
ATOM 3551 N N . PRO A 1 481 ? -30.257 23.121 32.826 1.00 76.69 481 PRO A N 1
ATOM 3552 C CA . PRO A 1 481 ? -31.483 22.705 33.486 1.00 76.69 481 PRO A CA 1
ATOM 3553 C C . PRO A 1 481 ? -32.529 23.818 33.456 1.00 76.69 481 PRO A C 1
ATOM 3555 O O . PRO A 1 481 ? -32.262 24.957 33.839 1.00 76.69 481 PRO A O 1
ATOM 3558 N N . VAL A 1 482 ? -33.737 23.481 33.019 1.00 79.19 482 VAL A N 1
ATOM 3559 C CA . VAL A 1 482 ? -34.878 24.393 33.021 1.00 79.19 482 VAL A CA 1
ATOM 3560 C C . VAL A 1 482 ? -35.678 24.148 34.289 1.00 79.19 482 VAL A C 1
ATOM 3562 O O . VAL A 1 482 ? -36.033 23.014 34.617 1.00 79.19 482 VAL A O 1
ATOM 3565 N N . VAL A 1 483 ? -35.975 25.226 35.010 1.00 80.69 483 VAL A N 1
ATOM 3566 C CA . VAL A 1 483 ? -36.831 25.182 36.195 1.00 80.69 483 VAL A CA 1
ATOM 3567 C C . VAL A 1 483 ? -38.243 25.585 35.784 1.00 80.69 483 VAL A C 1
ATOM 3569 O O . VAL A 1 483 ? -38.490 26.709 35.343 1.00 80.69 483 VAL A O 1
ATOM 3572 N N . SER A 1 484 ? -39.182 24.654 35.923 1.00 80.75 484 SER A N 1
ATOM 3573 C CA . SER A 1 484 ? -40.605 24.917 35.701 1.00 80.75 484 SER A CA 1
ATOM 3574 C C . SER A 1 484 ? -41.170 25.894 36.739 1.00 80.75 484 SER A C 1
ATOM 3576 O O . SER A 1 484 ? -40.680 25.984 37.865 1.00 80.75 484 SER A O 1
ATOM 3578 N N . ASN A 1 485 ? -42.280 26.559 36.401 1.00 80.75 485 ASN A N 1
ATOM 3579 C CA . ASN A 1 485 ? -42.982 27.491 37.297 1.00 80.75 485 ASN A CA 1
ATOM 3580 C C . ASN A 1 485 ? -42.114 28.684 37.744 1.00 80.75 485 ASN A C 1
ATOM 3582 O O . ASN A 1 485 ? -42.174 29.094 38.908 1.00 80.75 485 ASN A O 1
ATOM 3586 N N . THR A 1 486 ? -41.300 29.203 36.823 1.00 80.81 486 THR A N 1
ATOM 3587 C CA . THR A 1 486 ? -40.457 30.384 37.021 1.00 80.81 486 THR A CA 1
ATOM 3588 C C . THR A 1 486 ? -41.093 31.644 36.443 1.00 80.81 486 THR A C 1
ATOM 3590 O O . THR A 1 486 ? -41.775 31.600 35.421 1.00 80.81 486 THR A O 1
ATOM 3593 N N . GLY A 1 487 ? -40.841 32.787 37.079 1.00 78.31 487 GLY A N 1
ATOM 3594 C CA . GLY A 1 487 ? -41.108 34.107 36.504 1.00 78.31 487 GLY A CA 1
ATOM 3595 C C . GLY A 1 487 ? -40.155 35.157 37.019 1.00 78.31 487 GLY A C 1
ATOM 3596 O O . GLY A 1 487 ? -39.380 34.905 37.940 1.00 78.31 487 GLY A O 1
ATOM 3597 N N . THR A 1 488 ? -40.246 36.342 36.426 1.00 81.25 488 THR A N 1
ATOM 3598 C CA . THR A 1 488 ? -39.330 37.452 36.681 1.00 81.25 488 THR A CA 1
ATOM 3599 C C . THR A 1 488 ? -40.098 38.666 37.195 1.00 81.25 488 THR A C 1
ATOM 3601 O O . THR A 1 488 ? -41.132 39.036 36.648 1.00 81.25 488 THR A O 1
ATOM 3604 N N . TYR A 1 489 ? -39.586 39.305 38.240 1.00 81.06 489 TYR A N 1
ATOM 3605 C CA . TYR A 1 489 ? -40.059 40.576 38.802 1.00 81.06 489 TYR A CA 1
ATOM 3606 C C . TYR A 1 489 ? -38.801 41.343 39.218 1.00 81.06 489 TYR A C 1
ATOM 3608 O O . TYR A 1 489 ? -37.808 40.740 39.607 1.00 81.06 489 TYR A O 1
ATOM 3616 N N . ASN A 1 490 ? -38.754 42.658 39.005 1.00 82.69 490 ASN A N 1
ATOM 3617 C CA . ASN A 1 490 ? -37.565 43.486 39.277 1.00 82.69 490 ASN A CA 1
ATOM 3618 C C . ASN A 1 490 ? -36.208 42.849 38.870 1.00 82.69 490 ASN A C 1
ATOM 3620 O O . ASN A 1 490 ? -35.243 42.899 39.631 1.00 82.69 490 ASN A O 1
ATOM 3624 N N . SER A 1 491 ? -36.142 42.209 37.696 1.00 81.38 491 SER A N 1
ATOM 3625 C CA . SER A 1 491 ? -34.946 41.518 37.173 1.00 81.38 491 SER A CA 1
ATOM 3626 C C . SER A 1 491 ? -34.414 40.344 38.015 1.00 81.38 491 SER A C 1
ATOM 3628 O O . SER A 1 491 ? -33.285 39.904 37.813 1.00 81.38 491 SER A O 1
ATOM 3630 N N . GLN A 1 492 ? -35.216 39.807 38.935 1.00 75.12 492 GLN A N 1
ATOM 3631 C CA . GLN A 1 492 ? -34.925 38.583 39.680 1.00 75.12 492 GLN A CA 1
ATOM 3632 C C . GLN A 1 492 ? -35.892 37.471 39.277 1.00 75.12 492 GLN A C 1
ATOM 3634 O O . GLN A 1 492 ? -37.083 37.714 39.084 1.00 75.12 492 GLN A O 1
ATOM 3639 N N . SER A 1 493 ? -35.372 36.250 39.152 1.00 80.44 493 SER A N 1
ATOM 3640 C CA . SER A 1 493 ? -36.164 35.058 38.841 1.00 80.44 493 SER A CA 1
ATOM 3641 C C . SER A 1 493 ? -36.607 34.352 40.121 1.00 80.44 493 SER A C 1
ATOM 3643 O O . SER A 1 493 ? -35.791 34.114 41.011 1.00 80.44 493 SER A O 1
ATOM 364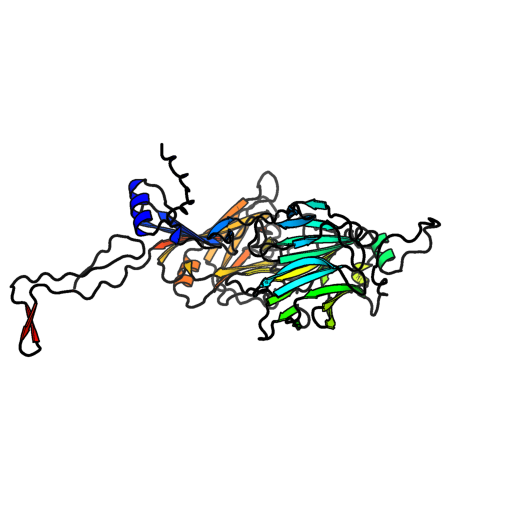5 N N . TYR A 1 494 ? -37.878 33.962 40.200 1.00 81.00 494 TYR A N 1
ATOM 3646 C CA . TYR A 1 494 ? -38.437 33.202 41.327 1.00 81.00 494 TYR A CA 1
ATOM 3647 C C . TYR A 1 494 ? -39.226 32.003 40.844 1.00 81.00 494 TYR A C 1
ATOM 3649 O O . TYR A 1 494 ? -39.789 32.007 39.752 1.00 81.00 494 TYR A O 1
ATOM 3657 N N . VAL A 1 495 ? -39.337 31.018 41.729 1.00 84.12 495 VAL A N 1
ATOM 3658 C CA . VAL A 1 495 ? -40.209 29.859 41.583 1.00 84.12 495 VAL A CA 1
ATOM 3659 C C . VAL A 1 495 ? -41.414 30.049 42.503 1.00 84.12 495 VAL A C 1
ATOM 3661 O O . VAL A 1 495 ? -41.251 30.159 43.716 1.00 84.12 495 VAL A O 1
ATOM 3664 N N . TRP A 1 496 ? -42.634 30.056 41.965 1.00 80.62 496 TRP A N 1
ATOM 3665 C CA . TRP A 1 496 ? -43.847 30.283 42.776 1.00 80.62 496 TRP A CA 1
ATOM 3666 C C . TRP A 1 496 ? -44.537 28.995 43.258 1.00 80.62 496 TRP A C 1
ATOM 3668 O O . TRP A 1 496 ? -45.577 29.055 43.916 1.00 80.62 496 TRP A O 1
ATOM 3678 N N . LYS A 1 497 ? -43.991 27.811 42.950 1.00 80.12 497 LYS A N 1
ATOM 3679 C CA . LYS A 1 497 ? -44.476 26.525 43.480 1.00 80.12 497 LYS A CA 1
ATOM 3680 C C . LYS A 1 497 ? -43.509 25.935 44.500 1.00 80.12 497 LYS A C 1
ATOM 3682 O O . LYS A 1 497 ? -42.308 25.908 44.285 1.00 80.12 497 LYS A O 1
ATOM 3687 N N . LYS A 1 498 ? -44.062 25.352 45.571 1.00 78.44 498 LYS A N 1
ATOM 3688 C CA . LYS A 1 498 ? -43.306 24.670 46.645 1.00 78.44 498 LYS A CA 1
ATOM 3689 C C . LYS A 1 498 ? -42.569 23.399 46.190 1.00 78.44 498 LYS A C 1
ATOM 3691 O O . LYS A 1 498 ? -41.790 22.848 46.956 1.00 78.44 498 LYS A O 1
ATOM 3696 N N . ARG A 1 499 ? -42.863 22.902 44.985 1.00 77.12 499 ARG A N 1
ATOM 3697 C CA . ARG A 1 499 ? -42.232 21.733 44.355 1.00 77.12 499 ARG A CA 1
ATOM 3698 C C . ARG A 1 499 ? -41.916 22.065 42.889 1.00 77.12 499 ARG A C 1
ATOM 3700 O O . ARG A 1 499 ? -42.712 21.701 42.022 1.00 77.12 499 ARG A O 1
ATOM 3707 N N . PRO A 1 500 ? -40.852 22.835 42.601 1.00 77.75 500 PRO A N 1
ATOM 3708 C CA . PRO A 1 500 ? -40.399 23.017 41.226 1.00 77.75 500 PRO A CA 1
ATOM 3709 C C . PRO A 1 500 ? -39.968 21.683 40.627 1.00 77.75 500 PRO A C 1
ATOM 3711 O O . PRO A 1 500 ? -39.319 20.883 41.296 1.00 77.75 500 PRO A O 1
ATOM 3714 N N . VAL A 1 501 ? -40.294 21.469 39.355 1.00 79.38 501 VAL A N 1
ATOM 3715 C CA . VAL A 1 501 ? -39.639 20.439 38.544 1.00 79.38 501 VAL A CA 1
ATOM 3716 C C . VAL A 1 501 ? -38.449 21.092 37.861 1.00 79.38 501 VAL A C 1
ATOM 3718 O O . VAL A 1 501 ? -38.623 22.106 37.176 1.00 79.38 501 VAL A O 1
ATOM 3721 N N . VAL A 1 502 ? -37.271 20.519 38.072 1.00 79.88 502 VAL A N 1
ATOM 3722 C CA . VAL A 1 502 ? -36.057 20.823 37.317 1.00 79.88 502 VAL A CA 1
ATOM 3723 C C . VAL A 1 502 ? -35.907 19.723 36.275 1.00 79.88 502 VAL A C 1
ATOM 3725 O O . VAL A 1 502 ? -35.931 18.546 36.625 1.00 79.88 502 VAL A O 1
ATOM 3728 N N . SER A 1 503 ? -35.793 20.095 35.006 1.00 76.38 503 SER A N 1
ATOM 3729 C CA . SER A 1 503 ? -35.597 19.152 33.904 1.00 76.38 503 SER A CA 1
ATOM 3730 C C . SER A 1 503 ? -34.363 19.535 33.101 1.00 76.38 503 SER A C 1
ATOM 3732 O O . SER A 1 503 ? -34.180 20.704 32.768 1.00 76.38 503 SER A O 1
ATOM 3734 N N . THR A 1 504 ? -33.547 18.551 32.748 1.00 75.44 504 THR A N 1
ATOM 3735 C CA . THR A 1 504 ? -32.451 18.677 31.782 1.00 75.44 504 THR A CA 1
ATOM 3736 C C . THR A 1 504 ? -32.640 17.604 30.715 1.00 75.44 504 THR A C 1
ATOM 3738 O O . THR A 1 504 ? -33.195 16.544 31.002 1.00 75.44 504 THR A O 1
ATOM 3741 N N . THR A 1 505 ? -32.229 17.890 29.484 1.00 74.31 505 THR A N 1
ATOM 3742 C CA . THR A 1 505 ? -32.174 16.896 28.413 1.00 74.31 505 THR A CA 1
ATOM 3743 C C . THR A 1 505 ? -30.713 16.550 28.197 1.00 74.31 505 THR A C 1
ATOM 3745 O O . THR A 1 505 ? -29.912 17.442 27.933 1.00 74.31 505 THR A O 1
ATOM 3748 N N . ALA A 1 506 ? -30.361 15.275 28.300 1.00 69.62 506 ALA A N 1
ATOM 3749 C CA . ALA A 1 506 ? -29.056 14.776 27.897 1.00 69.62 506 ALA A CA 1
ATOM 3750 C C . ALA A 1 506 ? -29.252 13.786 26.749 1.00 69.62 506 ALA A C 1
ATOM 3752 O O . ALA A 1 506 ? -30.214 13.020 26.738 1.00 69.62 506 ALA A O 1
ATOM 3753 N N . THR A 1 507 ? -28.359 13.835 25.770 1.00 71.75 507 THR A N 1
ATOM 3754 C CA . THR A 1 507 ? -28.379 12.949 24.602 1.00 71.75 507 THR A CA 1
ATOM 3755 C C . THR A 1 507 ? -27.041 12.253 24.514 1.00 71.75 507 THR A C 1
ATOM 3757 O O . THR A 1 507 ? -26.022 12.899 24.740 1.00 71.75 507 THR A O 1
ATOM 3760 N N . ASP A 1 508 ? -27.028 10.990 24.131 1.00 66.38 508 ASP A N 1
ATOM 3761 C CA . ASP A 1 508 ? -25.795 10.291 23.808 1.00 66.38 508 ASP A CA 1
ATOM 3762 C C . ASP A 1 508 ? -25.592 10.263 22.283 1.00 66.38 508 ASP A C 1
ATOM 3764 O O . ASP A 1 508 ? -26.556 9.953 21.574 1.00 66.38 508 ASP A O 1
ATOM 3768 N N . PRO A 1 509 ? -24.400 10.604 21.754 1.00 66.69 509 PRO A N 1
ATOM 3769 C CA . PRO A 1 509 ? -24.115 10.508 20.320 1.00 66.69 509 PRO A CA 1
ATOM 3770 C C . PRO A 1 509 ? -24.357 9.114 19.725 1.00 66.69 509 PRO A C 1
ATOM 3772 O O . PRO A 1 509 ? -24.683 9.011 18.545 1.00 66.69 509 PRO A O 1
ATOM 3775 N N . ASP A 1 510 ? -24.247 8.062 20.538 1.00 62.84 510 ASP A N 1
ATOM 3776 C CA . ASP A 1 510 ? -24.459 6.670 20.145 1.00 62.84 510 ASP A CA 1
ATOM 3777 C C . ASP A 1 510 ? -25.902 6.207 20.415 1.00 62.84 510 ASP A C 1
ATOM 3779 O O . ASP A 1 510 ? -26.228 5.039 20.235 1.00 62.84 510 ASP A O 1
ATOM 3783 N N . GLY A 1 511 ? -26.802 7.106 20.840 1.00 59.06 511 GLY A N 1
ATOM 3784 C CA . GLY A 1 511 ? -28.217 6.799 21.089 1.00 59.06 511 GLY A CA 1
ATOM 3785 C C . GLY A 1 511 ? -28.478 5.968 22.354 1.00 59.06 511 GLY A C 1
ATOM 3786 O O . GLY A 1 511 ? -29.571 5.415 22.526 1.00 59.06 511 GLY A O 1
ATOM 3787 N N . ASN A 1 512 ? -27.493 5.876 23.249 1.00 63.62 512 ASN A N 1
ATOM 3788 C CA . ASN A 1 512 ? -27.599 5.187 24.532 1.00 63.62 512 ASN A CA 1
ATOM 3789 C C . ASN A 1 512 ? -28.446 5.953 25.569 1.00 63.62 512 ASN A C 1
ATOM 3791 O O . ASN A 1 512 ? -28.696 7.154 25.455 1.00 63.62 512 ASN A O 1
ATOM 3795 N N . LEU A 1 513 ? -28.940 5.229 26.586 1.00 63.19 513 LEU A N 1
ATOM 3796 C CA . LEU A 1 513 ? -29.660 5.836 27.712 1.00 63.19 513 LEU A CA 1
ATOM 3797 C C . LEU A 1 513 ? -28.662 6.593 28.594 1.00 63.19 513 LEU A C 1
ATOM 3799 O O . LEU A 1 513 ? -27.690 6.007 29.064 1.00 63.19 513 LEU A O 1
ATOM 3803 N N . VAL A 1 514 ? -28.924 7.875 28.849 1.00 63.03 514 VAL A N 1
ATOM 3804 C CA . VAL A 1 514 ? -28.067 8.719 29.690 1.00 63.03 514 VAL A CA 1
ATOM 3805 C C . VAL A 1 514 ? -28.639 8.807 31.100 1.00 63.03 514 VAL A C 1
ATOM 3807 O O . VAL A 1 514 ? -29.804 9.161 31.281 1.00 63.03 514 VAL A O 1
ATOM 3810 N N . GLU A 1 515 ? -27.810 8.535 32.106 1.00 60.28 515 GLU A N 1
ATOM 3811 C CA . GLU A 1 515 ? -28.151 8.777 33.506 1.00 60.28 515 GLU A CA 1
ATOM 3812 C C . GLU A 1 515 ? -27.636 10.160 33.937 1.00 60.28 515 GLU A C 1
ATOM 3814 O O . GLU A 1 515 ? -26.437 10.434 33.909 1.00 60.28 515 GLU A O 1
ATOM 3819 N N . SER A 1 516 ? -28.544 11.065 34.316 1.00 57.69 516 SER A N 1
ATOM 3820 C CA . SER A 1 516 ? -28.190 12.392 34.829 1.00 57.69 516 SER A CA 1
ATOM 3821 C C . SER A 1 516 ? -28.264 12.410 36.356 1.00 57.69 516 SER A C 1
ATOM 3823 O O . SER A 1 516 ? -29.354 12.312 36.922 1.00 57.69 516 SER A O 1
ATOM 3825 N N . SER A 1 517 ? -27.131 12.594 37.033 1.00 54.22 517 SER A N 1
ATOM 3826 C CA . SER A 1 517 ? -27.085 12.809 38.482 1.00 54.22 517 SER A CA 1
ATOM 3827 C C . SER A 1 517 ? -27.074 14.309 38.799 1.00 54.22 517 SER A C 1
ATOM 3829 O O . SER A 1 517 ? -26.109 15.001 38.474 1.00 54.22 517 SER A O 1
ATOM 3831 N N . GLY A 1 518 ? -28.135 14.819 39.426 1.00 52.88 518 GLY A N 1
ATOM 3832 C CA . GLY A 1 518 ? -28.169 16.180 39.973 1.00 52.88 518 GLY A CA 1
ATOM 3833 C C . GLY A 1 518 ? -27.598 16.211 41.391 1.00 52.88 518 GLY A C 1
ATOM 3834 O O . GLY A 1 518 ? -28.024 15.410 42.222 1.00 52.88 518 GLY A O 1
ATOM 3835 N N . VAL A 1 519 ? -26.653 17.120 41.654 1.00 43.75 519 VAL A N 1
ATOM 3836 C CA . VAL A 1 519 ? -26.191 17.480 43.010 1.00 43.75 519 VAL A CA 1
ATOM 3837 C C . VAL A 1 519 ? -26.844 18.785 43.430 1.00 43.75 519 VAL A C 1
ATOM 3839 O O . VAL A 1 519 ? -26.857 19.714 42.588 1.00 43.75 519 VAL A O 1
#